Protein AF-A0A8S3PWI1-F1 (afdb_monomer)

Organism: Mytilus edulis (NCBI:txid6550)

Mean predicted aligned error: 14.75 Å

InterPro domains:
  IPR000922 D-galactoside/L-rhamnose binding SUEL lectin domain [PS50228] (107-185)
  IPR043159 D-galactoside/L-rhamnose binding SUEL lectin domain superfamily [G3DSA:2.60.120.740] (20-102)
  IPR043159 D-galactoside/L-rhamnose binding SUEL lectin domain superfamily [G3DSA:2.60.120.740] (103-191)
  IPR051077 Calcium-dependent Lectin [PTHR24024] (210-372)

Foldseek 3Di:
DDDDDDDDDDDDDDPDQPWDKDKFWAQAKDKDAADPQWFKDWDDKWKDDDPWGAPCRSVLCCVQGTLDNIDIHHRHCVSGVIPDDPPDGIIMITTIGTDGRKDKDKFFAQAKDKDAADPLWFKDWPDKWKFAPVVPKTQPCRSVLCRLQGTGDRMGIGHRYCVSRVRIPDDPPSRIMMMTIIGIDNWQWDKDKAKQDQDFPSQKDFPGKAFWKFFFFLDQDQDQEIDGDHPDDDDDPPPPDDPDPPDRDMDFAAAADDLPDPQDLANSVRGQFGMMMTIIIRTNFNDKDKDKQDQDDPPPKDFRAKAFKKHFDPDDSRTYRHDIDGHGSPRPTHPPRDPTRHYIYFDFDDDDVNDPPVHDHRDGMMMTMITD

Sequence (372 aa):
MWREILVTAVFLQAFSVYAITLKVKNGKVAYFRCSDGQVVSVTEATYEKGSCGDSTALIVVQGLANGKTSYDLPVAKSTFVSTCAANVNEKLKVKYDCVSATETTTTPNADAAELLCDAGQYITITKAVYGDTANNCYDVNAFSIVQSSCNNKVTCLISVDSATFPGSTCSPTGSESLSVAYSCTQVTGQVYTHWGSTTCGSTAQLLYSGIMAGGPQGTAGSGSDYLCMPTTPSYTGDESGSAESERGQLYGIQLGLDTSDATSPFDTSKNGYVVDCAVCQILANPAVFMQAATNTCPTGWTVVYTGYLMSEIAAGVTATSKGYACLDRDAPLSTDSSSDNAFVYPVEGKCGTLSCPNYIDNAELTCVVCSK

Radius of gyration: 29.64 Å; Cα contacts (8 Å, |Δi|>4): 874; chains: 1; bounding box: 70×50×90 Å

Structure (mmCIF, N/CA/C/O backbone):
data_AF-A0A8S3PWI1-F1
#
_entry.id   AF-A0A8S3PWI1-F1
#
loop_
_atom_site.group_PDB
_atom_site.id
_atom_site.type_symbol
_atom_site.label_atom_id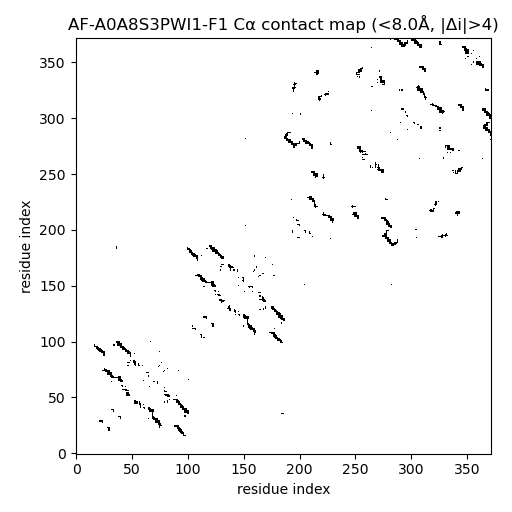
_atom_site.label_alt_id
_atom_site.label_comp_id
_atom_site.label_asym_id
_atom_site.label_entity_id
_atom_site.label_seq_id
_atom_site.pdbx_PDB_ins_code
_atom_site.Cartn_x
_atom_site.Cartn_y
_atom_site.Cartn_z
_atom_site.occupancy
_atom_site.B_iso_or_equiv
_atom_site.auth_seq_id
_atom_site.auth_comp_id
_atom_site.auth_asym_id
_atom_site.auth_atom_id
_atom_site.pdbx_PDB_model_num
ATOM 1 N N . MET A 1 1 ? 16.775 -21.111 40.812 1.00 27.97 1 MET A N 1
ATOM 2 C CA . MET A 1 1 ? 17.373 -20.394 39.672 1.00 27.97 1 MET A CA 1
ATOM 3 C C . MET A 1 1 ? 16.612 -20.868 38.438 1.00 27.97 1 MET A C 1
ATOM 5 O O . MET A 1 1 ? 16.693 -22.044 38.139 1.00 27.97 1 MET A O 1
ATOM 9 N N . TRP A 1 2 ? 15.790 -19.971 37.878 1.00 24.92 2 TRP A N 1
ATOM 10 C CA . TRP A 1 2 ? 14.957 -20.041 36.657 1.00 24.92 2 TRP A CA 1
ATOM 11 C C . TRP A 1 2 ? 13.840 -21.097 36.500 1.00 24.92 2 TRP A C 1
ATOM 13 O O . TRP A 1 2 ? 13.913 -22.223 36.968 1.00 24.92 2 TRP A O 1
ATOM 23 N N . ARG A 1 3 ? 12.741 -20.594 35.915 1.00 29.03 3 ARG A N 1
ATOM 24 C CA . ARG A 1 3 ? 11.386 -21.141 35.743 1.00 29.03 3 ARG A CA 1
ATOM 25 C C . ARG A 1 3 ? 11.266 -21.864 34.400 1.00 29.03 3 ARG A C 1
ATOM 27 O O . ARG A 1 3 ? 11.818 -21.371 33.426 1.00 29.03 3 ARG A O 1
ATOM 34 N N . GLU A 1 4 ? 10.388 -22.859 34.314 1.00 27.16 4 GLU A N 1
ATOM 35 C CA . GLU A 1 4 ? 9.751 -23.241 33.048 1.00 27.16 4 GLU A CA 1
ATOM 36 C C . GLU A 1 4 ? 8.236 -23.030 33.159 1.00 27.16 4 GLU A C 1
ATOM 38 O O . GLU A 1 4 ? 7.560 -23.619 34.003 1.00 27.16 4 GLU A O 1
ATOM 43 N N . ILE A 1 5 ? 7.711 -22.121 32.335 1.00 30.81 5 ILE A N 1
ATOM 44 C CA . ILE A 1 5 ? 6.284 -21.973 32.044 1.00 30.81 5 ILE A CA 1
ATOM 45 C C . ILE A 1 5 ? 6.118 -22.490 30.617 1.00 30.81 5 ILE A C 1
ATOM 47 O O . ILE A 1 5 ? 6.559 -21.847 29.670 1.00 30.81 5 ILE A O 1
ATOM 51 N N . LEU A 1 6 ? 5.510 -23.665 30.479 1.00 26.52 6 LEU A N 1
ATOM 52 C CA . LEU A 1 6 ? 5.104 -24.232 29.197 1.00 26.52 6 LEU A CA 1
ATOM 53 C C . LEU A 1 6 ? 3.856 -23.495 28.696 1.00 26.52 6 LEU A C 1
ATOM 55 O O . LEU A 1 6 ? 2.781 -23.606 29.287 1.00 26.52 6 LEU A O 1
ATOM 59 N N . VAL A 1 7 ? 4.006 -22.749 27.603 1.00 30.02 7 VAL A N 1
ATOM 60 C CA . VAL A 1 7 ? 2.896 -22.262 26.776 1.00 30.02 7 VAL A CA 1
ATOM 61 C C . VAL A 1 7 ? 2.737 -23.250 25.627 1.00 30.02 7 VAL A C 1
ATOM 63 O O . VAL A 1 7 ? 3.597 -23.342 24.757 1.00 30.02 7 VAL A O 1
ATOM 66 N N . THR A 1 8 ? 1.655 -24.023 25.632 1.00 26.81 8 THR A N 1
ATOM 67 C CA . THR A 1 8 ? 1.288 -24.892 24.508 1.00 26.81 8 THR A CA 1
ATOM 68 C C . THR A 1 8 ? 0.321 -24.117 23.616 1.00 26.81 8 THR A C 1
ATOM 70 O O . THR A 1 8 ? -0.840 -23.939 23.977 1.00 26.81 8 THR A O 1
ATOM 73 N N . ALA A 1 9 ? 0.801 -23.614 22.478 1.00 30.94 9 ALA A N 1
ATOM 74 C CA . ALA A 1 9 ? -0.033 -23.004 21.445 1.00 30.94 9 ALA A CA 1
ATOM 75 C C . ALA A 1 9 ? -0.411 -24.075 20.411 1.00 30.94 9 ALA A C 1
ATOM 77 O O . ALA A 1 9 ? 0.457 -24.643 19.752 1.00 30.94 9 ALA A O 1
ATOM 78 N N . VAL A 1 10 ? -1.706 -24.371 20.291 1.00 26.88 10 VAL A N 1
ATOM 79 C CA . VAL A 1 10 ? -2.265 -25.193 19.210 1.00 26.88 10 VAL A CA 1
ATOM 80 C C . VAL A 1 10 ? -2.762 -24.233 18.132 1.00 26.88 10 VAL A C 1
ATOM 82 O O . VAL A 1 10 ? -3.643 -23.419 18.395 1.00 26.88 10 VAL A O 1
ATOM 85 N N . PHE A 1 11 ? -2.171 -24.307 16.939 1.00 29.30 11 PHE A N 1
ATOM 86 C CA . PHE A 1 11 ? -2.554 -23.498 15.782 1.00 29.30 11 PHE A CA 1
ATOM 87 C C . PHE A 1 11 ? -3.808 -24.074 15.113 1.00 29.30 11 PHE A C 1
ATOM 89 O O . PHE A 1 11 ? -3.785 -25.188 14.594 1.00 29.30 11 PHE A O 1
ATOM 96 N N . LEU A 1 12 ? -4.880 -23.283 15.076 1.00 27.36 12 LEU A N 1
ATOM 97 C CA . LEU A 1 12 ? -6.023 -23.461 14.180 1.00 27.36 12 LEU A CA 1
ATOM 98 C C . LEU A 1 12 ? -6.375 -22.093 13.583 1.00 27.36 12 LEU A C 1
ATOM 100 O O . LEU A 1 12 ? -6.463 -21.095 14.294 1.00 27.36 12 LEU A O 1
ATOM 104 N N . GLN A 1 13 ? -6.492 -22.058 12.256 1.00 36.16 13 GLN A N 1
ATOM 105 C CA . GLN A 1 13 ? -6.705 -20.863 11.443 1.00 36.16 13 GLN A CA 1
ATOM 106 C C . GLN A 1 13 ? -8.124 -20.301 11.608 1.00 36.16 13 GLN A C 1
ATOM 108 O O . GLN A 1 13 ? -9.091 -20.933 11.200 1.00 36.16 13 GLN A O 1
ATOM 113 N N . ALA A 1 14 ? -8.217 -19.093 12.154 1.00 29.83 14 ALA A N 1
ATOM 114 C CA . ALA A 1 14 ? -9.219 -18.054 11.899 1.00 29.83 14 ALA A CA 1
ATOM 115 C C . ALA A 1 14 ? -8.761 -16.816 12.688 1.00 29.83 14 ALA A C 1
ATOM 117 O O . ALA A 1 14 ? -8.096 -16.973 13.710 1.00 29.83 14 ALA A O 1
ATOM 118 N N . PHE A 1 15 ? -9.067 -15.602 12.226 1.00 36.06 15 PHE A N 1
ATOM 119 C CA . PHE A 1 15 ? -8.771 -14.352 12.937 1.00 36.06 15 PHE A CA 1
ATOM 120 C C . PHE A 1 15 ? -9.332 -14.394 14.371 1.00 36.06 15 PHE A C 1
ATOM 122 O O . PHE A 1 15 ? -10.490 -14.065 14.601 1.00 36.06 15 PHE A O 1
ATOM 129 N N . SER A 1 16 ? -8.524 -14.819 15.340 1.00 34.84 16 SER A N 1
ATOM 130 C CA . SER A 1 16 ? -8.858 -14.757 16.755 1.00 34.84 16 SER A CA 1
ATOM 131 C C . SER A 1 16 ? -7.818 -13.874 17.410 1.00 34.84 16 SER A C 1
ATOM 133 O O . SER A 1 16 ? -6.663 -14.265 17.574 1.00 34.84 16 SER A O 1
ATOM 135 N N . VAL A 1 17 ? -8.245 -12.680 17.810 1.00 48.03 17 VAL A N 1
ATOM 136 C CA . VAL A 1 17 ? -7.631 -11.989 18.943 1.00 48.03 17 VAL A CA 1
ATOM 137 C C . VAL A 1 17 ? -7.551 -13.038 20.060 1.00 48.03 17 VAL A C 1
ATOM 139 O O . VAL A 1 17 ? -8.545 -13.703 20.364 1.00 48.03 17 VAL A O 1
ATOM 142 N N . TYR A 1 18 ? -6.349 -13.340 20.550 1.00 57.84 18 TYR A N 1
ATOM 143 C CA . TYR A 1 18 ? -6.183 -14.365 21.577 1.00 57.84 18 TYR A CA 1
ATOM 144 C C . TYR A 1 18 ? -6.765 -13.821 22.882 1.00 57.84 18 TYR A C 1
ATOM 146 O O . TYR A 1 18 ? -6.112 -13.027 23.555 1.00 57.84 18 TYR A O 1
ATOM 154 N N . ALA A 1 19 ? -7.971 -14.259 23.245 1.00 71.81 19 ALA A N 1
ATOM 155 C CA . ALA A 1 19 ? -8.573 -13.918 24.527 1.00 71.81 19 ALA A CA 1
ATOM 156 C C . ALA A 1 19 ? -7.648 -14.357 25.675 1.00 71.81 19 ALA A C 1
ATOM 158 O O . ALA A 1 19 ? -7.378 -15.548 25.882 1.00 71.81 19 ALA A O 1
ATOM 159 N N . ILE A 1 20 ? -7.144 -13.387 26.437 1.00 85.31 20 ILE A N 1
ATOM 160 C CA . ILE A 1 20 ? -6.198 -13.613 27.525 1.00 85.31 20 ILE A CA 1
ATOM 161 C C . ILE A 1 20 ? -6.976 -14.134 28.727 1.00 85.31 20 ILE A C 1
ATOM 163 O O . ILE A 1 20 ? -7.871 -13.472 29.249 1.00 85.31 20 ILE A O 1
ATOM 167 N N . THR A 1 21 ? -6.613 -15.327 29.202 1.00 89.56 21 THR A N 1
ATOM 168 C CA . THR A 1 21 ? -7.255 -15.939 30.371 1.00 89.56 21 THR A CA 1
ATOM 169 C C . THR A 1 21 ? -6.383 -15.805 31.617 1.00 89.56 21 THR A C 1
ATOM 171 O O . THR A 1 21 ? -5.297 -16.380 31.695 1.00 89.56 21 THR A O 1
ATOM 174 N N . LEU A 1 22 ? -6.890 -15.126 32.645 1.00 88.88 22 LEU A N 1
ATOM 175 C CA . LEU A 1 22 ? -6.268 -15.032 33.966 1.00 88.88 22 LEU A CA 1
ATOM 176 C C . LEU A 1 22 ? -6.940 -16.000 34.942 1.00 88.88 22 LEU A C 1
ATOM 178 O O . LEU A 1 22 ? -8.163 -16.111 34.977 1.00 88.88 22 LEU A O 1
ATOM 182 N N . LYS A 1 23 ? -6.144 -16.689 35.769 1.00 90.50 23 LYS A N 1
ATOM 183 C CA . LYS A 1 23 ? -6.626 -17.530 36.880 1.00 90.50 23 LYS A CA 1
ATOM 184 C C . LYS A 1 23 ? -5.853 -17.185 38.146 1.00 90.50 23 LYS A C 1
ATOM 186 O O . LYS A 1 23 ? -4.691 -17.561 38.288 1.00 90.50 23 LYS A O 1
ATOM 191 N N . VAL A 1 24 ? -6.496 -16.488 39.076 1.00 88.25 24 VAL A N 1
ATOM 192 C CA . VAL A 1 24 ? -5.830 -15.861 40.225 1.00 88.25 24 VAL A CA 1
ATOM 193 C C . VAL A 1 24 ? -6.507 -16.283 41.524 1.00 88.25 24 VAL A C 1
ATOM 195 O O . VAL A 1 24 ? -7.729 -16.301 41.625 1.00 88.25 24 VAL A O 1
ATOM 198 N N . LYS A 1 25 ? -5.715 -16.684 42.523 1.00 87.12 25 LYS A N 1
ATOM 199 C CA . LYS A 1 25 ? -6.224 -17.091 43.844 1.00 87.12 25 LYS A CA 1
ATOM 200 C C . LYS A 1 25 ? -6.577 -15.864 44.688 1.00 87.12 25 LYS A C 1
ATOM 202 O O . LYS A 1 25 ? -5.926 -14.832 44.556 1.00 87.12 25 LYS A O 1
ATOM 207 N N . ASN A 1 26 ? -7.530 -16.019 45.603 1.00 82.88 26 ASN A N 1
ATOM 208 C CA . ASN A 1 26 ? -7.797 -15.036 46.653 1.00 82.88 26 ASN A CA 1
ATOM 209 C C . ASN A 1 26 ? -6.505 -14.636 47.404 1.00 82.88 26 ASN A C 1
ATOM 211 O O . ASN A 1 26 ? -5.646 -15.481 47.677 1.00 82.88 26 ASN A O 1
ATOM 215 N N . GLY A 1 27 ? -6.360 -13.347 47.708 1.00 81.00 27 GLY A N 1
ATOM 216 C CA . GLY A 1 27 ? -5.169 -12.738 48.304 1.00 81.00 27 GLY A CA 1
ATOM 217 C C . GLY A 1 27 ? -4.016 -12.472 47.324 1.00 81.00 27 GLY A C 1
ATOM 218 O O . GLY A 1 27 ? -2.895 -12.212 47.763 1.00 81.00 27 GLY A O 1
ATOM 219 N N . LYS A 1 28 ? -4.244 -12.578 46.008 1.00 89.44 28 LYS A N 1
ATOM 220 C CA . LYS A 1 28 ? -3.264 -12.255 44.950 1.00 89.44 28 LYS A CA 1
ATOM 221 C C . LYS A 1 28 ? -3.794 -11.145 44.036 1.00 89.44 28 LYS A C 1
ATOM 223 O O . LYS A 1 28 ? -4.920 -10.694 44.200 1.00 89.44 28 LYS A O 1
ATOM 228 N N . VAL A 1 29 ? -2.975 -10.701 43.086 1.00 89.31 29 VAL A N 1
ATOM 229 C CA . VAL A 1 29 ? -3.317 -9.637 42.130 1.00 89.31 29 VAL A CA 1
ATOM 230 C C . VAL A 1 29 ? -3.494 -10.238 40.736 1.00 89.31 29 VAL A C 1
ATOM 232 O O . VAL A 1 29 ? -2.699 -11.086 40.322 1.00 89.31 29 VAL A O 1
ATOM 235 N N . ALA A 1 30 ? -4.549 -9.826 40.034 1.00 91.81 30 ALA A N 1
ATOM 236 C CA . ALA A 1 30 ? -4.741 -10.092 38.615 1.00 91.81 30 ALA A CA 1
ATOM 237 C C . ALA A 1 30 ? -4.198 -8.911 37.804 1.00 91.81 30 ALA A C 1
ATOM 239 O O . ALA A 1 30 ? -4.634 -7.777 37.990 1.00 91.81 30 ALA A O 1
ATOM 240 N N . TYR A 1 31 ? -3.231 -9.193 36.932 1.00 92.06 31 TYR A N 1
ATOM 241 C CA . TYR A 1 31 ? -2.530 -8.189 36.137 1.00 92.06 31 TYR A CA 1
ATOM 242 C C . TYR A 1 31 ? -3.114 -8.141 34.727 1.00 92.06 31 TYR A C 1
ATOM 244 O O . TYR A 1 31 ? -2.954 -9.089 33.957 1.00 92.06 31 TYR A O 1
ATOM 252 N N . PHE A 1 32 ? -3.769 -7.034 34.397 1.00 93.31 32 PHE A N 1
ATOM 253 C CA . PHE A 1 32 ? -4.250 -6.742 33.052 1.00 93.31 32 PHE A CA 1
ATOM 254 C C . PHE A 1 32 ? -3.216 -5.886 32.333 1.00 93.31 32 PHE A C 1
ATOM 256 O O . PHE A 1 32 ? -2.793 -4.857 32.871 1.00 93.31 32 PHE A O 1
ATOM 263 N N . ARG A 1 33 ? -2.771 -6.320 31.154 1.00 91.19 33 ARG A N 1
ATOM 264 C CA . ARG A 1 33 ? -1.721 -5.646 30.385 1.00 91.19 33 ARG A CA 1
ATOM 265 C C . ARG A 1 33 ? -2.062 -5.706 28.903 1.00 91.19 33 ARG A C 1
ATOM 267 O O . ARG A 1 33 ? -2.159 -6.799 28.356 1.00 91.19 33 ARG A O 1
ATOM 274 N N . CYS A 1 34 ? -2.202 -4.541 28.288 1.00 83.50 34 CYS A N 1
ATOM 275 C CA . CYS A 1 34 ? -2.295 -4.369 26.846 1.00 83.50 34 CYS A CA 1
ATOM 276 C C . CYS A 1 34 ? -1.114 -3.532 26.347 1.00 83.50 34 CYS A C 1
ATOM 278 O O . CYS A 1 34 ? -0.491 -2.815 27.133 1.00 83.50 34 CYS A O 1
ATOM 280 N N . SER A 1 35 ? -0.781 -3.667 25.064 1.00 79.31 35 SER A N 1
ATOM 281 C CA . SER A 1 35 ? 0.249 -2.843 24.425 1.00 79.31 35 SER A CA 1
ATOM 282 C C . SER A 1 35 ? -0.217 -1.391 24.273 1.00 79.31 35 SER A C 1
ATOM 284 O O . SER A 1 35 ? -1.410 -1.098 24.387 1.00 79.31 35 SER A O 1
ATOM 286 N N . ASP A 1 36 ? 0.714 -0.481 23.995 1.00 68.88 36 ASP A N 1
ATOM 287 C CA . ASP A 1 36 ? 0.403 0.936 23.782 1.00 68.88 36 ASP A CA 1
ATOM 288 C C . ASP A 1 36 ? -0.622 1.124 22.646 1.00 68.88 36 ASP A C 1
ATOM 290 O O . ASP A 1 36 ? -0.545 0.476 21.600 1.00 68.88 36 ASP A O 1
ATOM 294 N N . GLY A 1 37 ? -1.622 1.982 22.876 1.00 68.75 37 GLY A N 1
ATOM 295 C CA . GLY A 1 37 ? -2.773 2.180 21.979 1.00 68.75 37 GLY A CA 1
ATOM 296 C C . GLY A 1 37 ? -3.917 1.169 22.150 1.00 68.75 37 GLY A C 1
ATOM 297 O O . GLY A 1 37 ? -4.976 1.326 21.540 1.00 68.75 37 GLY A O 1
ATOM 298 N N . GLN A 1 38 ? -3.753 0.150 23.000 1.00 79.88 38 GLN A N 1
ATOM 299 C CA . GLN A 1 38 ? -4.805 -0.812 23.325 1.00 79.88 38 GLN A CA 1
ATOM 300 C C . GLN A 1 38 ? -5.323 -0.646 24.757 1.00 79.88 38 GLN A C 1
ATOM 302 O O . GLN A 1 38 ? -4.614 -0.229 25.676 1.00 79.88 38 GLN A O 1
ATOM 307 N N . VAL A 1 39 ? -6.580 -1.030 24.955 1.00 85.44 39 VAL A N 1
ATOM 308 C CA . VAL A 1 39 ? -7.271 -1.041 26.241 1.00 85.44 39 VAL A CA 1
ATOM 309 C C . VAL A 1 39 ? -7.895 -2.401 26.508 1.00 85.44 39 VAL A C 1
ATOM 311 O O . VAL A 1 39 ? -8.259 -3.149 25.598 1.00 85.44 39 VAL A O 1
ATOM 314 N N . VAL A 1 40 ? -8.025 -2.717 27.790 1.00 88.50 40 VAL A N 1
ATOM 315 C CA . VAL A 1 40 ? -8.656 -3.945 28.265 1.00 88.50 40 VAL A CA 1
ATOM 316 C C . VAL A 1 40 ? -10.149 -3.938 27.925 1.00 88.50 40 VAL A C 1
ATOM 318 O O . VAL A 1 40 ? -10.852 -2.960 28.188 1.00 88.50 40 VAL A O 1
ATOM 321 N N . SER A 1 41 ? -10.633 -5.061 27.397 1.00 89.69 41 SER A N 1
ATOM 322 C CA . SER A 1 41 ? -12.049 -5.371 27.203 1.00 89.69 41 SER A CA 1
ATOM 323 C C . SER A 1 41 ? -12.364 -6.737 27.813 1.00 89.69 41 SER A C 1
ATOM 325 O O . SER A 1 41 ? -12.016 -7.782 27.269 1.00 89.69 41 SER A O 1
ATOM 327 N N . VAL A 1 42 ? -12.972 -6.744 28.995 1.00 91.25 42 VAL A N 1
ATOM 328 C CA . VAL A 1 42 ? -13.309 -7.959 29.745 1.00 91.25 42 VAL A CA 1
ATOM 329 C C . VAL A 1 42 ? -14.570 -8.594 29.166 1.00 91.25 42 VAL A C 1
ATOM 331 O O . VAL A 1 42 ? -15.651 -7.997 29.197 1.00 91.25 42 VAL A O 1
ATOM 334 N N . THR A 1 43 ? -14.432 -9.832 28.697 1.00 90.69 43 THR A N 1
ATOM 335 C CA . THR A 1 43 ? -15.498 -10.607 28.049 1.00 90.69 43 THR A CA 1
ATOM 336 C C . THR A 1 43 ? -16.163 -11.597 28.997 1.00 90.69 43 THR A C 1
ATOM 338 O O . THR A 1 43 ? -17.370 -11.811 28.922 1.00 90.69 43 THR A O 1
ATOM 341 N N . GLU A 1 44 ? -15.407 -12.164 29.938 1.00 91.44 44 GLU A N 1
ATOM 342 C CA . GLU A 1 44 ? -15.927 -13.084 30.950 1.00 91.44 44 GLU A CA 1
ATOM 343 C C . GLU A 1 44 ? -15.194 -12.872 32.280 1.00 91.44 44 GLU A C 1
ATOM 345 O O . GLU A 1 44 ? -13.974 -12.717 32.303 1.00 91.44 44 GLU A O 1
ATOM 350 N N . ALA A 1 45 ? -15.898 -12.939 33.413 1.00 90.94 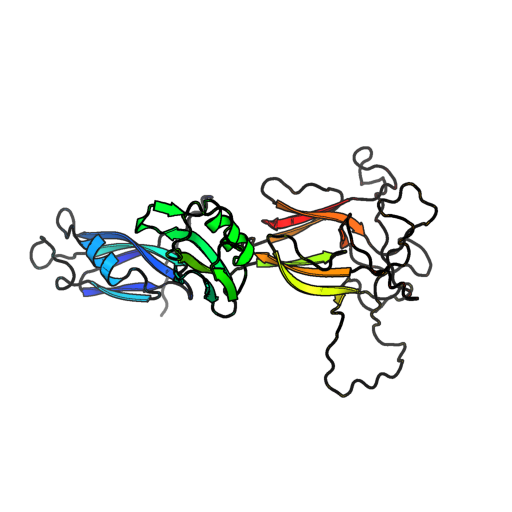45 ALA A N 1
ATOM 351 C CA . ALA A 1 45 ? -15.255 -13.068 34.714 1.00 90.94 45 ALA A CA 1
ATOM 352 C C . ALA A 1 45 ? -16.129 -13.844 35.699 1.00 90.94 45 ALA A C 1
ATOM 354 O O . ALA A 1 45 ? -17.335 -13.625 35.796 1.00 90.94 45 ALA A O 1
ATOM 355 N N . THR A 1 46 ? -15.497 -14.733 36.460 1.00 89.69 46 THR A N 1
ATOM 356 C CA . THR A 1 46 ? -16.139 -15.551 37.493 1.00 89.69 46 THR A CA 1
ATOM 357 C C . THR A 1 46 ? -15.258 -15.585 38.731 1.00 89.69 46 THR A C 1
ATOM 359 O O . THR A 1 46 ? -14.067 -15.897 38.624 1.00 89.69 46 THR A O 1
ATOM 362 N N . TYR A 1 47 ? -15.830 -15.329 39.904 1.00 86.75 47 TYR A N 1
ATOM 363 C CA . TYR A 1 47 ? -15.145 -15.484 41.185 1.00 86.75 47 TYR A CA 1
ATOM 364 C C . TYR A 1 47 ? -15.837 -16.577 42.000 1.00 86.75 47 TYR A C 1
ATOM 366 O O . TYR A 1 47 ? -16.928 -16.368 42.519 1.00 86.75 47 TYR A O 1
ATOM 374 N N . GLU A 1 48 ? -15.244 -17.769 42.069 1.00 83.38 48 GLU A N 1
ATOM 375 C CA . GLU A 1 48 ? -15.944 -18.954 42.584 1.00 83.38 48 GLU A CA 1
ATOM 376 C C . GLU A 1 48 ? -15.010 -20.021 43.179 1.00 83.38 48 GLU A C 1
ATOM 378 O O . GLU A 1 48 ? -13.796 -20.061 42.926 1.00 83.38 48 GLU A O 1
ATOM 383 N N . LYS A 1 49 ? -15.607 -20.938 43.953 1.00 74.06 49 LYS A N 1
ATOM 384 C CA . LYS A 1 49 ? -15.032 -22.237 44.325 1.00 74.06 49 LYS A CA 1
ATOM 385 C C . LYS A 1 49 ? -16.131 -23.305 44.329 1.00 74.06 49 LYS A C 1
ATOM 387 O O . LYS A 1 49 ? -16.921 -23.384 45.263 1.00 74.06 49 LYS A O 1
ATOM 392 N N . GLY A 1 50 ? -16.121 -24.204 43.346 1.00 71.31 50 GLY A N 1
ATOM 393 C CA . GLY A 1 50 ? -17.172 -25.223 43.231 1.00 71.31 50 GLY A CA 1
ATOM 394 C C . GLY A 1 50 ? -18.484 -24.580 42.781 1.00 71.31 50 GLY A C 1
ATOM 395 O O . GLY A 1 50 ? -18.479 -23.895 41.770 1.00 71.31 50 GLY A O 1
ATOM 396 N N . SER A 1 51 ? -19.578 -24.786 43.518 1.00 68.50 51 SER A N 1
ATOM 397 C CA . SER A 1 51 ? -20.909 -24.241 43.197 1.00 68.50 51 SER A CA 1
ATOM 398 C C . SER A 1 51 ? -21.250 -22.917 43.897 1.00 68.50 51 SER A C 1
ATOM 400 O O . SER A 1 51 ? -22.364 -22.427 43.739 1.00 68.50 51 SER A O 1
ATOM 402 N N . CYS A 1 52 ? -20.342 -22.359 44.704 1.00 73.00 52 CYS A N 1
ATOM 403 C CA . CYS A 1 52 ? -20.524 -21.063 45.363 1.00 73.00 52 CYS A CA 1
ATOM 404 C C . CYS A 1 52 ? -19.576 -20.017 44.760 1.00 73.00 52 CYS A C 1
ATOM 406 O O . CYS A 1 52 ? -18.456 -20.341 44.346 1.00 73.00 52 CYS A O 1
ATOM 408 N N . GLY A 1 53 ? -20.013 -18.759 44.724 1.00 76.56 53 GLY A N 1
ATOM 409 C CA . GLY A 1 53 ? -19.258 -17.673 44.108 1.00 76.56 53 GLY A CA 1
ATOM 410 C C . GLY A 1 53 ? -19.985 -16.333 44.143 1.00 76.56 53 GLY A C 1
ATOM 411 O O . GLY A 1 53 ? -20.946 -16.155 44.897 1.00 76.56 53 GLY A O 1
ATOM 412 N N . ASP A 1 54 ? -19.491 -15.408 43.327 1.00 80.25 54 ASP A N 1
ATOM 413 C CA . ASP A 1 54 ? -20.021 -14.062 43.118 1.00 80.25 54 ASP A CA 1
ATOM 414 C C . ASP A 1 54 ? -20.524 -13.926 41.672 1.00 80.25 54 ASP A C 1
ATOM 416 O O . ASP A 1 54 ? -19.741 -13.929 40.717 1.00 80.25 54 ASP A O 1
ATOM 420 N N . SER A 1 55 ? -21.844 -13.807 41.511 1.00 77.88 55 SER A N 1
ATOM 421 C CA . SER A 1 55 ? -22.494 -13.633 40.207 1.00 77.88 55 SER A CA 1
ATOM 422 C C . SER A 1 55 ? -22.259 -12.252 39.590 1.00 77.88 55 SER A C 1
ATOM 424 O O . SER A 1 55 ? -22.549 -12.055 38.414 1.00 77.88 55 SER A O 1
ATOM 426 N N . THR A 1 56 ? -21.745 -11.289 40.358 1.00 85.38 56 THR A N 1
ATOM 427 C CA . THR A 1 56 ? -21.460 -9.919 39.906 1.00 85.38 56 THR A CA 1
ATOM 428 C C . THR A 1 56 ? -20.015 -9.726 39.449 1.00 85.38 56 THR A C 1
ATOM 430 O O . THR A 1 56 ? -19.670 -8.653 38.952 1.00 85.38 56 THR A O 1
ATOM 433 N N . ALA A 1 57 ? -19.181 -10.770 39.541 1.00 87.31 57 ALA A N 1
ATOM 434 C CA . ALA A 1 57 ? -17.757 -10.707 39.223 1.00 87.31 57 ALA A CA 1
ATOM 435 C C . ALA A 1 57 ? -17.467 -10.109 37.835 1.00 87.31 57 ALA A C 1
ATOM 437 O O . ALA A 1 57 ? -16.544 -9.311 37.709 1.00 87.31 57 ALA A O 1
ATOM 438 N N . LEU A 1 58 ? -18.263 -10.436 36.809 1.00 89.19 58 LEU A N 1
ATOM 439 C CA . LEU A 1 58 ? -18.123 -9.849 35.470 1.00 89.19 58 LEU A CA 1
ATOM 440 C C . LEU A 1 58 ? -18.279 -8.325 35.482 1.00 89.19 58 LEU A C 1
ATOM 442 O O . LEU A 1 58 ? -17.382 -7.624 35.024 1.00 89.19 58 LEU A O 1
ATOM 446 N N . ILE A 1 59 ? -19.371 -7.820 36.056 1.00 85.50 59 ILE A N 1
ATOM 447 C CA . ILE A 1 59 ? -19.682 -6.384 36.094 1.00 85.50 59 ILE A CA 1
ATOM 448 C C . ILE A 1 59 ? -18.618 -5.626 36.895 1.00 85.50 59 ILE A C 1
ATOM 450 O O . ILE A 1 59 ? -18.150 -4.573 36.465 1.00 85.50 59 ILE A O 1
ATOM 454 N N . VAL A 1 60 ? -18.195 -6.179 38.036 1.00 90.12 60 VAL A N 1
ATOM 455 C CA . VAL A 1 60 ? -17.154 -5.577 38.881 1.00 90.12 60 VAL A CA 1
ATOM 456 C C . VAL A 1 60 ? -15.831 -5.481 38.124 1.00 90.12 60 VAL A C 1
ATOM 458 O O . VAL A 1 60 ? -15.214 -4.419 38.083 1.00 90.12 60 VAL A O 1
ATOM 461 N N . VAL A 1 61 ? -15.391 -6.573 37.493 1.00 91.00 61 VAL A N 1
ATOM 462 C CA . VAL A 1 61 ? -14.113 -6.592 36.768 1.00 91.00 61 VAL A CA 1
ATOM 463 C C . VAL A 1 61 ? -14.169 -5.678 35.542 1.00 91.00 61 VAL A C 1
ATOM 465 O O . VAL A 1 61 ? -13.210 -4.948 35.302 1.00 91.00 61 VAL A O 1
ATOM 468 N N . GLN A 1 62 ? -15.293 -5.644 34.821 1.00 90.00 62 GLN A N 1
ATOM 469 C CA . GLN A 1 62 ? -15.512 -4.710 33.713 1.00 90.00 62 GLN A CA 1
ATOM 470 C C . GLN A 1 62 ? -15.411 -3.253 34.171 1.00 90.00 62 GLN A C 1
ATOM 472 O O . GLN A 1 62 ? -14.631 -2.497 33.600 1.00 90.00 62 GLN A O 1
ATOM 477 N N . GLY A 1 63 ? -16.133 -2.863 35.226 1.00 88.00 63 GLY A N 1
ATOM 478 C CA . GLY A 1 63 ? -16.126 -1.485 35.728 1.00 88.00 63 GLY A CA 1
ATOM 479 C C . GLY A 1 63 ? -14.765 -1.021 36.256 1.00 88.00 63 GLY A C 1
ATOM 480 O O . GLY A 1 63 ? -14.469 0.172 36.252 1.00 88.00 63 GLY A O 1
ATOM 481 N N . LEU A 1 64 ? -13.916 -1.954 36.695 1.00 91.31 64 LEU A N 1
ATOM 482 C CA . LEU A 1 64 ? -12.586 -1.639 37.209 1.00 91.31 64 LEU A CA 1
ATOM 483 C C . LEU A 1 64 ? -11.500 -1.628 36.128 1.00 91.31 64 LEU A C 1
ATOM 485 O O . LEU A 1 64 ? -10.591 -0.797 36.211 1.00 91.31 64 LEU A O 1
ATOM 489 N N . ALA A 1 65 ? -11.556 -2.549 35.164 1.00 90.56 65 ALA A N 1
ATOM 490 C CA . ALA A 1 65 ? -10.457 -2.802 34.236 1.00 90.56 65 ALA A CA 1
ATOM 491 C C . ALA A 1 65 ? -10.704 -2.288 32.809 1.00 90.56 65 ALA A C 1
ATOM 493 O O . ALA A 1 65 ? -9.727 -1.936 32.149 1.00 90.56 65 ALA A O 1
ATOM 494 N N . ASN A 1 66 ? -11.953 -2.224 32.327 1.00 88.62 66 ASN A N 1
ATOM 495 C CA . ASN A 1 66 ? -12.215 -1.849 30.935 1.00 88.62 66 ASN A CA 1
ATOM 496 C C . ASN A 1 66 ? -11.739 -0.426 30.620 1.00 88.62 66 ASN A C 1
ATOM 498 O O . ASN A 1 66 ? -11.832 0.473 31.455 1.00 88.62 66 ASN A O 1
ATOM 502 N N . GLY A 1 67 ? -11.236 -0.222 29.400 1.00 81.56 67 GLY A N 1
ATOM 503 C CA . GLY A 1 67 ? -10.774 1.091 28.935 1.00 81.56 67 GLY A CA 1
ATOM 504 C C . GLY A 1 67 ? -9.398 1.510 29.464 1.00 81.56 67 GLY A C 1
ATOM 505 O O . GLY A 1 67 ? -8.918 2.583 29.120 1.00 81.56 67 GLY A O 1
ATOM 506 N N . LYS A 1 68 ? -8.733 0.676 30.274 1.00 86.62 68 LYS A N 1
ATOM 507 C CA . LYS A 1 68 ? -7.372 0.933 30.767 1.00 86.62 68 LYS A CA 1
ATOM 508 C C . LYS A 1 68 ? -6.352 0.123 29.976 1.00 86.62 68 LYS A C 1
ATOM 510 O O . LYS A 1 68 ? -6.576 -1.057 29.719 1.00 86.62 68 LYS A O 1
ATOM 515 N N . THR A 1 69 ? -5.202 0.717 29.663 1.00 86.25 69 THR A N 1
ATOM 516 C CA . THR A 1 69 ? -4.055 0.005 29.060 1.00 86.25 69 THR A CA 1
ATOM 517 C C . THR A 1 69 ? -3.427 -0.988 30.040 1.00 86.25 69 THR A C 1
ATOM 519 O O . THR A 1 69 ? -2.993 -2.077 29.664 1.00 86.25 69 THR A O 1
ATOM 522 N N . SER A 1 70 ? -3.422 -0.651 31.333 1.00 89.69 70 SER A N 1
ATOM 523 C CA . SER A 1 70 ? -3.009 -1.567 32.392 1.00 89.69 70 SER A CA 1
ATOM 524 C C . SER A 1 70 ? -3.826 -1.370 33.665 1.00 89.69 70 SER A C 1
ATOM 526 O O . SER A 1 70 ? -4.228 -0.256 34.007 1.00 89.69 70 SER A O 1
ATOM 528 N N . TYR A 1 71 ? -4.091 -2.469 34.371 1.00 94.62 71 TYR A N 1
ATOM 529 C CA . TYR A 1 71 ? -4.771 -2.429 35.660 1.00 94.62 71 TYR A CA 1
ATOM 530 C C . TYR A 1 71 ? -4.352 -3.601 36.550 1.00 94.62 71 TYR A C 1
ATOM 532 O O . TYR A 1 71 ? -4.221 -4.735 36.085 1.00 94.62 71 TYR A O 1
ATOM 540 N N . ASP A 1 72 ? -4.158 -3.317 37.836 1.00 94.12 72 ASP A N 1
ATOM 541 C CA . ASP A 1 72 ? -3.786 -4.296 38.858 1.00 94.12 72 ASP A CA 1
ATOM 542 C C . ASP A 1 72 ? -4.971 -4.479 39.790 1.00 94.12 72 ASP A C 1
ATOM 544 O O . ASP A 1 72 ? -5.263 -3.612 40.609 1.00 94.12 72 ASP A O 1
ATOM 548 N N . LEU A 1 73 ? -5.669 -5.605 39.651 1.00 92.00 73 LEU A N 1
ATOM 549 C CA . LEU A 1 73 ? -6.867 -5.906 40.423 1.00 92.00 73 LEU A CA 1
ATOM 550 C C . LEU A 1 73 ? -6.515 -6.780 41.636 1.00 92.00 73 LEU A C 1
ATOM 552 O O . LEU A 1 73 ? -6.181 -7.958 41.455 1.00 92.00 73 LEU A O 1
ATOM 556 N N . PRO A 1 74 ? -6.625 -6.274 42.878 1.00 89.56 74 PRO A N 1
ATOM 557 C CA . PRO A 1 74 ? -6.484 -7.099 44.070 1.00 89.56 74 PRO A CA 1
ATOM 558 C C . PRO A 1 74 ? -7.672 -8.060 44.189 1.00 89.56 74 PRO A C 1
ATOM 560 O O . PRO A 1 74 ? -8.826 -7.644 44.322 1.00 89.56 74 PRO A O 1
ATOM 563 N N . VAL A 1 75 ? -7.393 -9.362 44.164 1.00 86.06 75 VAL A N 1
ATOM 564 C CA . VAL A 1 75 ? -8.402 -10.416 44.296 1.00 86.06 75 VAL A CA 1
ATOM 565 C C . VAL A 1 75 ? -8.618 -10.692 45.778 1.00 86.06 75 VAL A C 1
ATOM 567 O O . VAL A 1 75 ? -7.874 -11.464 46.382 1.00 86.06 75 VAL A O 1
ATOM 570 N N . ALA A 1 76 ? -9.614 -10.036 46.370 1.00 80.19 76 ALA A N 1
ATOM 571 C CA . ALA A 1 76 ? -9.963 -10.162 47.783 1.00 80.19 76 ALA A CA 1
ATOM 572 C C . ALA A 1 76 ? -11.484 -10.136 47.998 1.00 80.19 76 ALA A C 1
ATOM 574 O O . ALA A 1 76 ? -12.223 -9.592 47.177 1.00 80.19 76 ALA A O 1
ATOM 575 N N . LYS A 1 77 ? -11.952 -10.645 49.149 1.00 65.12 77 LYS A N 1
ATOM 576 C CA . LYS A 1 77 ? -13.369 -10.565 49.569 1.0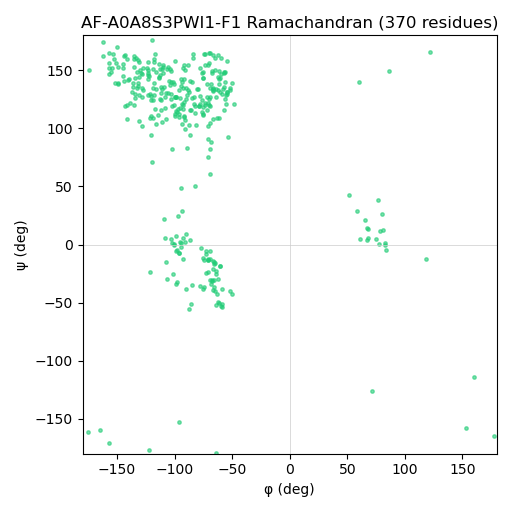0 65.12 77 LYS A CA 1
ATOM 577 C C . LYS A 1 77 ? -13.899 -9.132 49.734 1.00 65.12 77 LYS A C 1
ATOM 579 O O . LYS A 1 77 ? -15.102 -8.932 49.761 1.00 65.12 77 LYS A O 1
ATOM 584 N N . SER A 1 78 ? -13.021 -8.137 49.864 1.00 70.44 78 SER A N 1
ATOM 585 C CA . SER A 1 78 ? -13.412 -6.720 49.842 1.00 70.44 78 SER A CA 1
ATOM 586 C C . SER A 1 78 ? -13.842 -6.247 48.452 1.00 70.44 78 SER A C 1
ATOM 588 O O . SER A 1 78 ? -14.558 -5.262 48.341 1.00 70.44 78 SER A O 1
ATOM 590 N N . THR A 1 79 ? -13.375 -6.932 47.407 1.00 75.31 79 THR A N 1
ATOM 591 C CA . THR A 1 79 ? -13.639 -6.606 46.001 1.00 75.31 79 THR A CA 1
ATOM 592 C C . THR A 1 79 ? -14.779 -7.452 45.435 1.00 75.31 79 THR A C 1
ATOM 594 O O . THR A 1 79 ? -15.522 -6.979 44.584 1.00 75.31 79 THR A O 1
ATOM 597 N N . PHE A 1 80 ? -14.925 -8.692 45.915 1.00 80.69 80 PHE A N 1
ATOM 598 C CA . PHE A 1 80 ? -15.939 -9.645 45.463 1.00 80.69 80 PHE A CA 1
ATOM 599 C C . PHE A 1 80 ? -16.808 -10.113 46.626 1.00 80.69 80 PHE A C 1
ATOM 601 O O . PHE A 1 80 ? -16.298 -10.594 47.643 1.00 80.69 80 PHE A O 1
ATOM 608 N N . VAL A 1 81 ? -18.125 -10.028 46.459 1.00 72.94 81 VAL A N 1
ATOM 609 C CA . VAL A 1 81 ? -19.098 -10.431 47.477 1.00 72.94 81 VAL A CA 1
ATOM 610 C C . VAL A 1 81 ? -19.415 -11.909 47.277 1.00 72.94 81 VAL A C 1
ATOM 612 O O . VAL A 1 81 ? -20.383 -12.294 46.626 1.00 72.94 81 VAL A O 1
ATOM 615 N N . SER A 1 82 ? -18.554 -12.768 47.820 1.00 71.00 82 SER A N 1
ATOM 616 C CA . SER A 1 82 ? -18.730 -14.217 47.717 1.00 71.00 82 SER A CA 1
ATOM 617 C C . SER A 1 82 ? -19.727 -14.754 48.741 1.00 71.00 82 SER A C 1
ATOM 619 O O . SER A 1 82 ? -19.627 -14.485 49.940 1.00 71.00 82 SER A O 1
ATOM 621 N N . THR A 1 83 ? -20.635 -15.604 48.265 1.00 73.75 83 THR A N 1
ATOM 622 C CA . THR A 1 83 ? -21.584 -16.376 49.083 1.00 73.75 83 THR A CA 1
ATOM 623 C C . THR A 1 83 ? -20.952 -17.595 49.772 1.00 73.75 83 THR A C 1
ATOM 625 O O . THR A 1 83 ? -21.617 -18.297 50.533 1.00 73.75 83 THR A O 1
ATOM 628 N N . CYS A 1 84 ? -19.666 -17.877 49.534 1.00 70.06 84 CYS A N 1
ATOM 629 C CA . CYS A 1 84 ? -18.981 -19.022 50.128 1.00 70.06 84 CYS A CA 1
ATOM 630 C C . CYS A 1 84 ? -18.616 -18.806 51.615 1.00 70.06 84 CYS A C 1
ATOM 632 O O . CYS A 1 84 ? -18.231 -17.712 52.041 1.00 70.06 84 CYS A O 1
ATOM 634 N N . ALA A 1 85 ? -18.627 -19.898 52.395 1.00 67.50 85 ALA A N 1
ATOM 635 C CA . ALA A 1 85 ? -18.233 -19.923 53.811 1.00 67.50 85 ALA A CA 1
ATOM 636 C C . ALA A 1 85 ? -16.817 -19.351 54.076 1.00 67.50 85 ALA A C 1
ATOM 638 O O . ALA A 1 85 ? -15.961 -19.304 53.195 1.00 67.50 85 ALA A O 1
ATOM 639 N N . ALA A 1 86 ? -16.519 -18.906 55.300 1.00 60.09 86 ALA A N 1
ATOM 640 C CA . ALA A 1 86 ? -15.171 -18.440 55.649 1.00 60.09 86 ALA A CA 1
ATOM 641 C C . ALA A 1 86 ? -14.115 -19.562 55.464 1.00 60.09 86 ALA A C 1
ATOM 643 O O . ALA A 1 86 ? -14.396 -20.723 55.749 1.00 60.09 86 ALA A O 1
ATOM 644 N N . ASN A 1 87 ? -12.900 -19.212 55.008 1.00 57.59 87 ASN A N 1
ATOM 645 C CA . ASN A 1 87 ? -11.743 -20.107 54.766 1.00 57.59 87 ASN A CA 1
ATOM 646 C C . ASN A 1 87 ? -11.722 -20.932 53.457 1.00 57.59 87 ASN A C 1
ATOM 648 O O . ASN A 1 87 ? -11.062 -21.971 53.382 1.00 57.59 87 ASN A O 1
ATOM 652 N N . VAL A 1 88 ? -12.381 -20.481 52.384 1.00 62.19 88 VAL A N 1
ATOM 653 C CA . VAL A 1 88 ? -12.278 -21.133 51.063 1.00 62.19 88 VAL A CA 1
ATOM 654 C C . VAL A 1 88 ? -11.206 -20.543 50.131 1.00 62.19 88 VAL A C 1
ATOM 656 O O . VAL A 1 88 ? -11.054 -19.335 49.992 1.00 62.19 88 VAL A O 1
ATOM 659 N N . ASN A 1 89 ? -10.507 -21.443 49.420 1.00 73.31 89 ASN A N 1
ATOM 660 C CA . ASN A 1 89 ? -9.596 -21.174 48.293 1.00 73.31 89 ASN A CA 1
ATOM 661 C C . ASN A 1 89 ? -10.334 -20.683 47.025 1.00 73.31 89 ASN A C 1
ATOM 663 O O . ASN A 1 89 ? -10.301 -21.359 45.993 1.00 73.31 89 ASN A O 1
ATOM 667 N N . GLU A 1 90 ? -11.029 -19.554 47.111 1.00 81.88 90 GLU A N 1
ATOM 668 C CA . GLU A 1 90 ? -11.693 -18.899 45.976 1.00 81.88 90 GLU A CA 1
ATOM 669 C C . GLU A 1 90 ? -10.685 -18.484 44.897 1.00 81.88 90 GLU A C 1
ATOM 671 O O . GLU A 1 90 ? -9.510 -18.199 45.181 1.00 81.88 90 GLU A O 1
ATOM 676 N N . LYS A 1 91 ? -11.136 -18.483 43.639 1.00 86.88 91 LYS A N 1
ATOM 677 C CA . LYS A 1 91 ? -10.320 -18.071 42.496 1.00 86.88 91 LYS A CA 1
ATOM 678 C C . LYS A 1 91 ? -11.125 -17.178 41.564 1.00 86.88 91 LYS A C 1
ATOM 680 O O . LYS A 1 91 ? -12.246 -17.518 41.198 1.00 86.88 91 LYS A O 1
ATOM 685 N N . LEU A 1 92 ? -10.495 -16.094 41.128 1.00 89.50 92 LEU A N 1
ATOM 686 C CA . LEU A 1 92 ? -10.954 -15.288 40.011 1.00 89.50 92 LEU A CA 1
ATOM 687 C C . LEU A 1 92 ? -10.470 -15.930 38.708 1.00 89.50 92 LEU A C 1
ATOM 689 O O . LEU A 1 92 ? -9.273 -16.191 38.549 1.00 89.50 92 LEU A O 1
ATOM 693 N N . LYS A 1 93 ? -11.389 -16.175 37.780 1.00 91.62 93 LYS A N 1
ATOM 694 C CA . LYS A 1 93 ? -11.082 -16.454 36.377 1.00 91.62 93 LYS A CA 1
ATOM 695 C C . LYS A 1 93 ? -11.592 -15.278 35.556 1.00 91.62 93 LYS A C 1
ATOM 697 O O . LYS A 1 93 ? -12.739 -14.890 35.744 1.00 91.62 93 LYS A O 1
ATOM 702 N N . VAL A 1 94 ? -10.765 -14.730 34.676 1.00 93.00 94 VAL A N 1
ATOM 703 C CA . VAL A 1 94 ? -11.147 -13.632 33.776 1.00 93.00 94 VAL A CA 1
ATOM 704 C C . VAL A 1 94 ? -10.700 -13.981 32.369 1.00 93.00 94 VAL A C 1
ATOM 706 O O . VAL A 1 94 ? -9.590 -14.488 32.213 1.00 93.00 94 VAL A O 1
ATOM 709 N N . LYS A 1 95 ? -11.530 -13.695 31.370 1.00 93.38 95 LYS A N 1
ATOM 710 C CA . LYS A 1 95 ? -11.114 -13.563 29.976 1.00 93.38 95 LYS A CA 1
ATOM 711 C C . LYS A 1 95 ? -11.238 -12.104 29.563 1.00 93.38 95 LYS A C 1
ATOM 713 O O . LYS A 1 95 ? -12.245 -11.462 29.869 1.00 93.38 95 LYS A O 1
ATOM 718 N N . 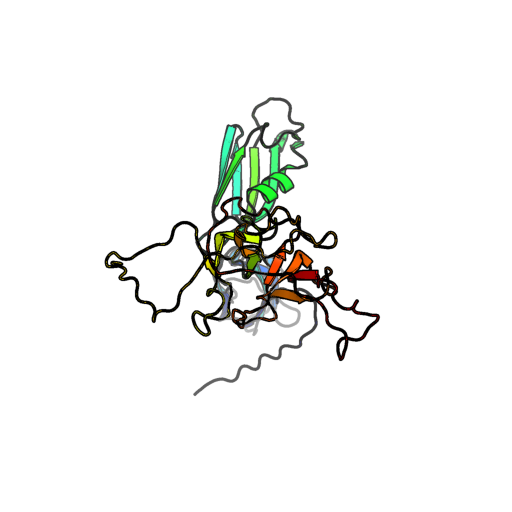TYR A 1 96 ? -10.213 -11.584 28.906 1.00 91.50 96 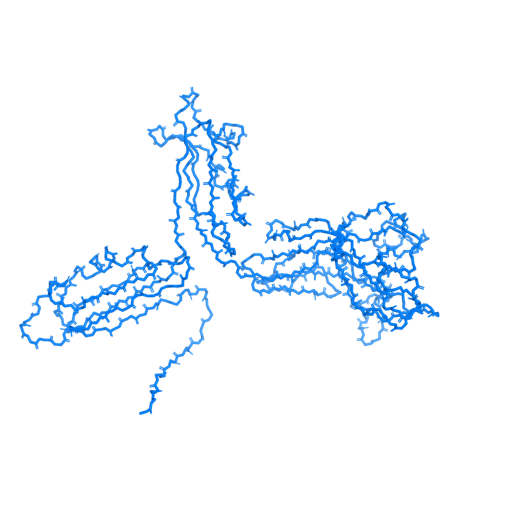TYR A N 1
ATOM 719 C CA . TYR A 1 96 ? -10.238 -10.243 28.339 1.00 91.50 96 TYR A CA 1
ATOM 720 C C . TYR A 1 96 ? -9.459 -10.189 27.030 1.00 91.50 96 TYR A C 1
ATOM 722 O O . TYR A 1 96 ? -8.540 -10.979 26.813 1.00 91.50 96 TYR A O 1
ATOM 730 N N . ASP A 1 97 ? -9.818 -9.221 26.203 1.00 88.25 97 ASP A N 1
ATOM 731 C CA . ASP A 1 97 ? -9.136 -8.876 24.967 1.00 88.25 97 ASP A CA 1
ATOM 732 C C . ASP A 1 97 ? -8.436 -7.523 25.117 1.00 88.25 97 ASP A C 1
ATOM 734 O O . ASP A 1 97 ? -8.842 -6.679 25.922 1.00 88.25 97 ASP A O 1
ATOM 738 N N . CYS A 1 98 ? -7.390 -7.313 24.324 1.00 83.56 98 CYS A N 1
ATOM 739 C CA . CYS A 1 98 ? -6.793 -5.999 24.126 1.00 83.56 98 CYS A CA 1
ATOM 740 C C . CYS A 1 98 ? -7.310 -5.443 22.804 1.00 83.56 98 CYS A C 1
ATOM 742 O O . CYS A 1 98 ? -6.986 -5.962 21.736 1.00 83.56 98 CYS A O 1
ATOM 744 N N . VAL A 1 99 ? -8.148 -4.414 22.889 1.00 80.75 99 VAL A N 1
ATOM 745 C CA . VAL A 1 99 ? -8.768 -3.758 21.732 1.00 80.75 99 VAL A CA 1
ATOM 746 C C . VAL A 1 99 ? -8.194 -2.361 21.577 1.00 80.75 99 VAL A C 1
ATOM 748 O O . VAL A 1 99 ? -7.785 -1.760 22.565 1.00 80.75 99 VAL A O 1
ATOM 751 N N . SER A 1 100 ? -8.144 -1.833 20.358 1.00 74.62 100 SER A N 1
ATOM 752 C CA . SER A 1 100 ? -7.692 -0.458 20.134 1.00 74.62 100 SER A CA 1
ATOM 753 C C . SER A 1 100 ? -8.567 0.517 20.923 1.00 74.62 100 SER A C 1
ATOM 755 O O . SER A 1 100 ? -9.798 0.400 20.907 1.00 74.62 100 SER A O 1
ATOM 757 N N . ALA A 1 101 ? -7.943 1.466 21.625 1.00 74.56 101 ALA A N 1
ATOM 758 C CA . ALA A 1 101 ? -8.673 2.521 22.316 1.00 74.56 101 ALA A CA 1
ATOM 759 C C . ALA A 1 101 ? -9.552 3.259 21.297 1.00 74.56 101 ALA A C 1
ATOM 761 O O . ALA A 1 101 ? -9.063 3.681 20.250 1.00 74.56 101 ALA A O 1
ATOM 762 N N . THR A 1 102 ? -10.856 3.340 21.563 1.00 81.38 102 THR A N 1
ATOM 763 C CA . THR A 1 102 ? -11.782 4.082 20.703 1.00 81.38 102 THR A CA 1
ATOM 764 C C . THR A 1 102 ? -11.987 5.464 21.299 1.00 81.38 102 THR A C 1
ATOM 766 O O . THR A 1 102 ? -12.503 5.595 22.408 1.00 81.38 102 THR A O 1
ATOM 769 N N . GLU A 1 103 ? -11.583 6.481 20.560 1.00 83.19 103 GLU A N 1
ATOM 770 C CA . GLU A 1 103 ? -11.830 7.884 20.847 1.00 83.19 103 GLU A CA 1
ATOM 771 C C . GLU A 1 103 ? -13.135 8.310 20.178 1.00 83.19 103 GLU A C 1
ATOM 773 O O . GLU A 1 103 ? -13.561 7.739 19.171 1.00 83.19 103 GLU A O 1
ATOM 778 N N . THR A 1 104 ? -13.831 9.277 20.770 1.00 87.50 104 THR A N 1
ATOM 779 C CA . THR A 1 104 ? -15.059 9.827 20.193 1.00 87.50 104 THR A CA 1
ATOM 780 C C . THR A 1 104 ? -15.023 11.338 20.274 1.00 87.50 104 THR A C 1
ATOM 782 O O . THR A 1 104 ? -14.852 11.898 21.354 1.00 87.50 104 THR A O 1
ATOM 785 N N . THR A 1 105 ? -15.221 11.989 19.136 1.00 89.88 105 THR A N 1
ATOM 786 C CA . THR A 1 105 ? -15.333 13.441 19.025 1.00 89.88 105 THR A CA 1
ATOM 787 C C . THR A 1 105 ? -16.732 13.794 18.542 1.00 89.88 105 THR A C 1
ATOM 789 O O . THR A 1 105 ? -17.394 13.015 17.854 1.00 89.88 105 THR A O 1
ATOM 792 N N . THR A 1 106 ? -17.247 14.942 18.972 1.00 93.06 106 THR A N 1
ATOM 793 C CA . THR A 1 106 ? -18.496 15.499 18.448 1.00 93.06 106 THR A CA 1
ATOM 794 C C . THR A 1 106 ? -18.289 16.976 18.197 1.00 93.06 106 THR A C 1
ATOM 796 O O . THR A 1 106 ? -17.965 17.717 19.123 1.00 93.06 106 THR A O 1
ATOM 799 N N . THR A 1 107 ? -18.469 17.376 16.945 1.00 93.50 107 THR A N 1
ATOM 800 C CA . THR A 1 107 ? -18.160 18.720 16.465 1.00 93.50 107 THR A CA 1
ATOM 801 C C . THR A 1 107 ? -19.424 19.358 15.882 1.00 93.50 107 THR A C 1
ATOM 803 O O . THR A 1 107 ? -20.103 18.709 15.080 1.00 93.50 107 THR A O 1
ATOM 806 N N . PRO A 1 108 ? -19.788 20.589 16.285 1.00 92.75 108 PRO A N 1
ATOM 807 C CA . PRO A 1 108 ? -20.946 21.299 15.743 1.00 92.75 108 PRO A CA 1
ATOM 808 C C . PRO A 1 108 ? -20.810 21.642 14.254 1.00 92.75 108 PRO A C 1
ATOM 810 O O . PRO A 1 108 ? -19.707 21.707 13.715 1.00 92.75 108 PRO A O 1
ATOM 813 N N . ASN A 1 109 ? -21.942 21.913 13.604 1.00 88.94 109 ASN A N 1
ATOM 814 C CA . ASN A 1 109 ? -21.976 22.475 12.257 1.00 88.94 109 ASN A CA 1
ATOM 815 C C . ASN A 1 109 ? -21.223 23.818 12.170 1.00 88.94 109 ASN A C 1
ATOM 817 O O . ASN A 1 109 ? -21.250 24.612 13.110 1.00 88.94 109 ASN A O 1
ATOM 821 N N . ALA A 1 110 ? -20.617 24.082 11.011 1.00 86.56 110 ALA A N 1
ATOM 822 C CA . ALA A 1 110 ? -19.761 25.236 10.717 1.00 86.56 110 ALA A CA 1
ATOM 823 C C . ALA A 1 110 ? -18.431 25.297 11.500 1.00 86.56 110 ALA A C 1
ATOM 825 O O . ALA A 1 110 ? -17.819 26.362 11.589 1.00 86.56 110 ALA A O 1
ATOM 826 N N . ASP A 1 111 ? -17.970 24.161 12.023 1.00 91.88 111 ASP A N 1
ATOM 827 C CA . ASP A 1 111 ? -16.645 23.990 12.630 1.00 91.88 111 ASP A CA 1
ATOM 828 C C . ASP A 1 111 ? -15.866 22.870 11.907 1.00 91.88 111 ASP A C 1
ATOM 830 O O . ASP A 1 111 ? -16.342 22.309 10.915 1.00 91.88 111 ASP A O 1
ATOM 834 N N . ALA A 1 112 ? -14.660 22.539 12.366 1.00 93.06 112 ALA A N 1
ATOM 835 C CA . ALA A 1 112 ? -13.841 21.464 11.817 1.00 93.06 112 ALA A CA 1
ATOM 836 C C . ALA A 1 112 ? -13.536 20.399 12.876 1.00 93.06 112 ALA A C 1
ATOM 838 O O . ALA A 1 112 ? -13.047 20.694 13.965 1.00 93.06 112 ALA A O 1
ATOM 839 N N . ALA A 1 113 ? -13.818 19.135 12.558 1.00 94.00 113 ALA A N 1
ATOM 840 C CA . ALA A 1 113 ? -13.467 18.024 13.429 1.00 94.00 113 ALA A CA 1
ATOM 841 C C . ALA A 1 113 ? -12.000 17.649 13.205 1.00 94.00 113 ALA A C 1
ATOM 843 O O . ALA A 1 113 ? -11.612 17.266 12.098 1.00 94.00 113 ALA A O 1
ATOM 844 N N . GLU A 1 114 ? -11.200 17.756 14.264 1.00 94.75 114 GLU A N 1
ATOM 845 C CA . GLU A 1 114 ? -9.810 17.311 14.291 1.00 94.75 114 GLU A CA 1
ATOM 846 C C . GLU A 1 114 ? -9.722 15.930 14.953 1.00 94.75 114 GLU A C 1
ATOM 848 O O . GLU A 1 114 ? -10.225 15.713 16.056 1.00 94.75 114 GLU A O 1
ATOM 853 N N . LEU A 1 115 ? -9.099 14.985 14.253 1.00 94.12 115 LEU A N 1
ATOM 854 C CA . LEU A 1 115 ? -8.793 13.642 14.737 1.00 94.12 115 LEU A CA 1
ATOM 855 C C . LEU A 1 115 ? -7.274 13.506 14.781 1.00 94.12 115 LEU A C 1
ATOM 857 O O . LEU A 1 115 ? -6.604 13.857 13.804 1.00 94.12 115 LEU A O 1
ATOM 861 N N . LEU A 1 116 ? -6.739 12.979 15.879 1.00 91.62 116 LEU A N 1
ATOM 862 C CA . LEU A 1 116 ? -5.299 12.885 16.097 1.00 91.62 116 LEU A CA 1
ATOM 863 C C . LEU A 1 116 ? -4.923 11.515 16.655 1.00 91.62 116 LEU A C 1
ATOM 865 O O . LEU A 1 116 ? -5.591 10.993 17.539 1.00 91.62 116 LEU A O 1
ATOM 869 N N . CYS A 1 117 ? -3.823 10.969 16.150 1.00 85.31 117 CYS A N 1
ATOM 870 C CA . CYS A 1 117 ? -3.143 9.810 16.703 1.00 85.31 117 CYS A CA 1
ATOM 871 C C . CYS A 1 117 ? -1.684 10.138 17.025 1.00 85.31 117 CYS A C 1
ATOM 873 O O . CYS A 1 117 ? -1.093 11.052 16.446 1.00 85.31 117 CYS A O 1
ATOM 875 N N . ASP A 1 118 ? -1.093 9.363 17.933 1.00 82.50 118 ASP A N 1
ATOM 876 C CA . ASP A 1 118 ? 0.326 9.483 18.261 1.00 82.50 118 ASP A CA 1
ATOM 877 C C . ASP A 1 118 ? 1.220 9.066 17.080 1.00 82.50 118 ASP A C 1
ATOM 879 O O . ASP A 1 118 ? 0.805 8.374 16.145 1.00 82.50 118 ASP A O 1
ATOM 883 N N . ALA A 1 119 ? 2.497 9.455 17.126 1.00 72.38 119 ALA A N 1
ATOM 884 C CA . ALA A 1 119 ? 3.466 9.108 16.090 1.00 72.38 119 ALA A CA 1
ATOM 885 C C . ALA A 1 119 ? 3.556 7.582 15.867 1.00 72.38 119 ALA A C 1
ATOM 887 O O . ALA A 1 119 ? 3.752 6.801 16.799 1.00 72.38 119 ALA A O 1
ATOM 888 N N . GLY A 1 120 ? 3.433 7.157 14.605 1.00 68.94 120 GLY A N 1
ATOM 889 C CA . GLY A 1 120 ? 3.420 5.742 14.209 1.00 68.94 120 GLY A CA 1
ATOM 890 C C . GLY A 1 120 ? 2.060 5.049 14.357 1.00 68.94 120 GLY A C 1
ATOM 891 O O . GLY A 1 120 ? 1.935 3.870 14.024 1.00 68.94 120 GLY A O 1
ATOM 892 N N . GLN A 1 121 ? 1.035 5.760 14.828 1.00 76.12 121 GLN A N 1
ATOM 893 C CA . GLN A 1 121 ? -0.349 5.304 14.814 1.00 76.12 121 GLN A CA 1
ATOM 894 C C . GLN A 1 121 ? -1.149 6.038 13.743 1.00 76.12 121 GLN A C 1
ATOM 896 O O . GLN A 1 121 ? -0.859 7.177 13.382 1.00 76.12 121 GLN A O 1
ATOM 901 N N . TYR A 1 122 ? -2.190 5.374 13.260 1.00 80.94 122 TYR A N 1
ATOM 902 C CA . TYR A 1 122 ? -3.052 5.905 12.219 1.00 80.94 122 TYR A CA 1
ATOM 903 C C . TYR A 1 122 ? -4.515 5.772 12.608 1.00 80.94 122 TYR A C 1
ATOM 905 O O . TYR A 1 122 ? -4.926 4.787 13.232 1.00 80.94 122 TYR A O 1
ATOM 913 N N . ILE A 1 123 ? -5.286 6.777 12.204 1.00 87.06 123 ILE A N 1
ATOM 914 C CA . ILE A 1 123 ? -6.722 6.863 12.418 1.00 87.06 123 ILE A CA 1
ATOM 915 C C . ILE A 1 123 ? -7.404 5.719 11.666 1.00 87.06 123 ILE A C 1
ATOM 917 O O . ILE A 1 123 ? -7.239 5.560 10.455 1.00 87.06 123 ILE A O 1
ATOM 921 N N . THR A 1 124 ? -8.214 4.954 12.390 1.00 85.88 124 THR A N 1
ATOM 922 C CA . THR A 1 124 ? -9.182 4.005 11.837 1.00 85.88 124 THR A CA 1
ATOM 923 C C . THR A 1 124 ? -10.571 4.403 12.315 1.00 85.88 124 THR A C 1
ATOM 925 O O . THR A 1 124 ? -10.888 4.274 13.498 1.00 85.88 124 THR A O 1
ATOM 928 N N . ILE A 1 125 ? -11.407 4.893 11.405 1.00 89.19 125 ILE A N 1
ATOM 929 C CA . ILE A 1 125 ? -12.781 5.310 11.685 1.00 89.19 125 ILE A CA 1
ATOM 930 C C . ILE A 1 125 ? -13.651 4.069 11.895 1.00 89.19 125 ILE A C 1
ATOM 932 O O . ILE A 1 125 ? -13.813 3.241 10.995 1.00 89.19 125 ILE A O 1
ATOM 936 N N . THR A 1 126 ? -14.242 3.962 13.084 1.00 88.31 126 THR A N 1
ATOM 937 C CA . THR A 1 126 ? -15.110 2.846 13.486 1.00 88.31 126 THR A CA 1
ATOM 938 C C . THR A 1 126 ? -16.588 3.210 13.401 1.00 88.31 126 THR A C 1
ATOM 940 O O . THR A 1 126 ? -17.427 2.335 13.187 1.00 88.31 126 THR A O 1
ATOM 943 N N . LYS A 1 127 ? -16.920 4.502 13.513 1.00 91.31 127 LYS A N 1
ATOM 944 C CA . LYS A 1 127 ? -18.269 5.032 13.299 1.00 91.31 127 LYS A CA 1
ATOM 945 C C . LYS A 1 127 ? -18.204 6.517 12.953 1.00 91.31 127 LYS A C 1
ATOM 947 O O . LYS A 1 127 ? -17.374 7.236 13.491 1.00 91.31 127 LYS A O 1
ATOM 952 N N . ALA A 1 128 ? -19.115 6.996 12.117 1.00 93.94 128 ALA A N 1
ATOM 953 C CA . ALA A 1 128 ? -19.334 8.425 11.936 1.00 93.94 128 ALA A CA 1
ATOM 954 C C . ALA A 1 128 ? -20.796 8.696 11.582 1.00 93.94 128 ALA A C 1
ATOM 956 O O . ALA A 1 128 ? -21.406 7.939 10.826 1.00 93.94 128 ALA A O 1
ATOM 957 N N . VAL A 1 129 ? -21.349 9.755 12.167 1.00 93.75 129 VAL A N 1
ATOM 958 C CA . VAL A 1 129 ? -22.725 10.212 11.954 1.00 93.75 129 VAL A CA 1
ATOM 959 C C . VAL A 1 129 ? -22.702 11.728 11.873 1.00 93.75 129 VAL A C 1
ATOM 961 O O . VAL A 1 129 ? -22.270 12.376 12.821 1.00 93.75 129 VAL A O 1
ATOM 964 N N . TYR A 1 130 ? -23.179 12.279 10.762 1.00 93.81 130 TYR A N 1
ATOM 965 C CA . TYR A 1 130 ? -23.454 13.706 10.627 1.00 93.81 130 TYR A CA 1
ATOM 966 C C . TYR A 1 130 ? -24.964 13.923 10.609 1.00 93.81 130 TYR A C 1
ATOM 968 O O . TYR A 1 130 ? -25.654 13.275 9.821 1.00 93.81 130 TYR A O 1
ATOM 976 N N . GLY A 1 131 ? -25.475 14.801 11.470 1.00 91.44 131 GLY A N 1
ATOM 977 C CA . GLY A 1 131 ? -26.895 15.149 11.525 1.00 91.44 131 GLY A CA 1
ATOM 978 C C . GLY A 1 131 ? -27.354 15.611 12.904 1.00 91.44 131 GLY A C 1
ATOM 979 O O . GLY A 1 131 ? -26.549 16.031 13.736 1.00 91.44 131 GLY A O 1
ATOM 980 N N . ASP A 1 132 ? -28.657 15.513 13.153 1.00 88.81 132 ASP A N 1
ATOM 981 C CA . ASP A 1 132 ? -29.284 15.867 14.424 1.00 88.81 132 ASP A CA 1
ATOM 982 C C . ASP A 1 132 ? -30.016 14.648 14.996 1.00 88.81 132 ASP A C 1
ATOM 984 O O . ASP A 1 132 ? -31.058 14.203 14.501 1.00 88.81 132 ASP A O 1
ATOM 988 N N . THR A 1 133 ? -29.452 14.101 16.074 1.00 80.94 133 THR A N 1
ATOM 989 C CA . THR A 1 133 ? -29.986 12.899 16.728 1.00 80.94 133 THR A CA 1
ATOM 990 C C . THR A 1 133 ? -31.339 13.171 17.389 1.00 80.94 133 THR A C 1
ATOM 992 O O . THR A 1 133 ? -32.176 12.272 17.444 1.00 80.94 133 THR A O 1
ATOM 995 N N . ALA A 1 134 ? -31.591 14.398 17.861 1.00 83.94 134 ALA A N 1
ATOM 996 C CA . ALA A 1 134 ? -32.860 14.751 18.495 1.00 83.94 134 ALA A CA 1
ATOM 997 C C . ALA A 1 134 ? -34.014 14.774 17.482 1.00 83.94 134 ALA A C 1
ATOM 999 O O . ALA A 1 134 ? -35.146 14.437 17.827 1.00 83.94 134 ALA A O 1
ATOM 1000 N N . ASN A 1 135 ? -33.709 15.114 16.228 1.00 83.69 135 ASN A N 1
ATOM 1001 C CA . ASN A 1 135 ? -34.674 15.202 15.134 1.00 83.69 135 ASN A CA 1
ATOM 1002 C C . ASN A 1 135 ? -34.630 14.001 14.170 1.00 83.69 135 ASN A C 1
ATOM 1004 O O . ASN A 1 135 ? -35.359 13.986 13.179 1.00 83.69 135 ASN A O 1
ATOM 1008 N N . ASN A 1 136 ? -33.815 12.980 14.470 1.00 85.69 136 ASN A N 1
ATOM 1009 C CA . ASN A 1 136 ? -33.652 11.761 13.671 1.00 85.69 136 ASN A CA 1
ATOM 1010 C C . ASN A 1 136 ? -33.364 12.042 12.180 1.00 85.69 136 ASN A C 1
ATOM 1012 O O . ASN A 1 136 ? -33.926 11.392 11.296 1.00 85.69 136 ASN A O 1
ATOM 1016 N N . CYS A 1 137 ? -32.497 13.017 11.907 1.00 88.06 137 CYS A N 1
ATOM 1017 C CA . CYS A 1 137 ? -32.017 13.328 10.562 1.00 88.06 137 CYS A CA 1
ATOM 1018 C C . CYS A 1 137 ? -30.505 13.114 10.494 1.00 88.06 137 CYS A C 1
ATOM 1020 O O . CYS A 1 137 ? -29.784 13.426 11.443 1.00 88.06 137 CYS A O 1
ATOM 1022 N N . TYR A 1 138 ? -30.028 12.534 9.396 1.00 91.19 138 TYR A N 1
ATOM 1023 C CA . TYR A 1 138 ? -28.623 12.177 9.234 1.00 91.19 138 TYR A CA 1
ATOM 1024 C C . TYR A 1 138 ? -28.240 12.061 7.762 1.00 91.19 138 TYR A C 1
ATOM 1026 O O . TYR A 1 138 ? -29.081 11.790 6.905 1.00 91.19 138 TYR A O 1
ATOM 1034 N N . ASP A 1 139 ? -26.953 12.236 7.483 1.00 92.31 139 ASP A N 1
ATOM 1035 C CA . ASP A 1 139 ? -26.348 11.889 6.203 1.00 92.31 139 ASP A CA 1
ATOM 1036 C C . ASP A 1 139 ? -25.999 10.393 6.187 1.00 92.31 139 ASP A C 1
ATOM 1038 O O . ASP A 1 139 ? -25.230 9.894 7.015 1.00 92.31 139 ASP A O 1
ATOM 1042 N N . VAL A 1 140 ? -26.575 9.664 5.230 1.00 90.25 140 VAL A N 1
ATOM 1043 C CA . VAL A 1 140 ? -26.389 8.211 5.074 1.00 90.25 140 VAL A CA 1
ATOM 1044 C C . VAL A 1 140 ? -24.964 7.812 4.671 1.00 90.25 140 VAL A C 1
ATOM 1046 O O . VAL A 1 140 ? -24.559 6.675 4.904 1.00 90.25 140 VAL A O 1
ATOM 1049 N N . ASN A 1 141 ? -24.194 8.737 4.100 1.00 93.00 141 ASN A N 1
ATOM 1050 C CA . ASN A 1 141 ? -22.831 8.531 3.619 1.00 93.00 141 ASN A CA 1
ATOM 1051 C C . ASN A 1 141 ? -21.774 9.098 4.574 1.00 93.00 141 ASN A C 1
ATOM 1053 O O . ASN A 1 141 ? -20.580 8.979 4.282 1.00 93.00 141 ASN A O 1
ATOM 1057 N N . ALA A 1 142 ? -22.174 9.673 5.716 1.00 93.00 142 ALA A N 1
ATOM 1058 C CA . ALA A 1 142 ? -21.256 10.284 6.677 1.00 93.00 142 ALA A CA 1
ATOM 1059 C C . ALA A 1 142 ? -20.085 9.356 7.033 1.00 93.00 142 ALA A C 1
ATOM 1061 O O . ALA A 1 142 ? -18.931 9.777 7.036 1.00 93.00 142 ALA A O 1
ATOM 1062 N N . PHE A 1 143 ? -20.362 8.066 7.246 1.00 91.94 143 PHE A N 1
ATOM 1063 C CA . PHE A 1 143 ? -19.326 7.080 7.540 1.00 91.94 143 PHE A CA 1
ATOM 1064 C C . PHE A 1 143 ? -18.301 6.921 6.412 1.00 91.94 143 PHE A C 1
ATOM 1066 O O . PHE A 1 143 ? -17.105 7.033 6.665 1.00 91.94 143 PHE A O 1
ATOM 1073 N N . SER A 1 144 ? -18.746 6.724 5.168 1.00 87.81 144 SER A N 1
ATOM 1074 C CA . SER A 1 144 ? -17.848 6.586 4.014 1.00 87.81 144 SER A CA 1
ATOM 1075 C C . SER A 1 144 ? -17.065 7.866 3.708 1.00 87.81 144 SER A C 1
ATOM 1077 O O . SER A 1 144 ? -15.888 7.796 3.349 1.00 87.81 144 SER A O 1
ATOM 1079 N N . ILE A 1 145 ? -17.686 9.036 3.892 1.00 93.25 145 ILE A N 1
ATOM 1080 C CA . ILE A 1 145 ? -17.043 10.339 3.685 1.00 93.25 145 ILE A CA 1
ATOM 1081 C C . ILE A 1 145 ? -15.896 10.502 4.684 1.00 93.25 145 ILE A C 1
ATOM 1083 O O . ILE A 1 145 ? -14.751 10.715 4.281 1.00 93.25 145 ILE A O 1
ATOM 1087 N N . VAL A 1 146 ? -16.168 10.303 5.977 1.00 94.19 146 VAL A N 1
ATOM 1088 C CA . VAL A 1 146 ? -15.147 10.418 7.028 1.00 94.19 146 VAL A CA 1
ATOM 1089 C C . VAL A 1 146 ? -14.072 9.340 6.870 1.00 94.19 146 VAL A C 1
ATOM 1091 O O . VAL A 1 146 ? -12.891 9.645 7.002 1.00 94.19 146 VAL A O 1
ATOM 1094 N N . GLN A 1 147 ? -14.432 8.102 6.511 1.00 89.81 147 GLN A N 1
ATOM 1095 C CA . GLN A 1 147 ? -13.456 7.042 6.232 1.00 89.81 147 GLN A CA 1
ATOM 1096 C C . GLN A 1 147 ? -12.492 7.421 5.108 1.00 89.81 147 GLN A C 1
ATOM 1098 O O . GLN A 1 147 ? -11.282 7.372 5.310 1.00 89.81 147 GLN A O 1
ATOM 1103 N N . SER A 1 148 ? -13.013 7.818 3.945 1.00 85.25 148 SER A N 1
ATOM 1104 C CA . SER A 1 148 ? -12.182 8.196 2.793 1.00 85.25 148 SER A CA 1
ATOM 1105 C C . SER A 1 148 ? -11.299 9.414 3.076 1.00 85.25 148 SER A C 1
ATOM 1107 O O . SER A 1 148 ? -10.199 9.524 2.539 1.00 85.25 148 SER A O 1
ATOM 1109 N N . SER A 1 149 ? -11.758 10.304 3.958 1.00 89.38 149 SER A N 1
ATOM 1110 C CA . SER A 1 149 ? -11.054 11.537 4.298 1.00 89.38 149 SER A CA 1
ATOM 1111 C C . SER A 1 149 ? -10.002 11.345 5.390 1.00 89.38 149 SER A C 1
ATOM 1113 O O . SER A 1 149 ? -8.967 12.013 5.347 1.00 89.38 149 SER A O 1
ATOM 1115 N N . CYS A 1 150 ? -10.249 10.462 6.364 1.00 91.06 150 CYS A N 1
ATOM 1116 C CA . CYS A 1 150 ? -9.487 10.415 7.612 1.00 91.06 150 CYS A CA 1
ATOM 1117 C C . CYS A 1 150 ? -8.783 9.100 7.917 1.00 91.06 150 CYS A C 1
ATOM 1119 O O . CYS A 1 150 ? -7.809 9.136 8.670 1.00 91.06 150 CYS A O 1
ATOM 1121 N N . ASN A 1 151 ? -9.229 7.961 7.374 1.00 86.06 151 ASN A N 1
ATOM 1122 C CA . ASN A 1 151 ? -8.503 6.712 7.600 1.00 86.06 151 ASN A CA 1
ATOM 1123 C C . ASN A 1 151 ? -7.049 6.871 7.157 1.00 86.06 151 ASN A C 1
ATOM 1125 O O . ASN A 1 151 ? -6.764 7.580 6.191 1.00 86.06 151 ASN A O 1
ATOM 1129 N N . ASN A 1 152 ? -6.146 6.162 7.835 1.00 76.69 152 ASN A N 1
ATOM 1130 C CA . ASN A 1 152 ? -4.744 6.044 7.437 1.00 76.69 152 ASN A CA 1
ATOM 1131 C C . ASN A 1 152 ? -3.930 7.341 7.542 1.00 76.69 152 ASN A C 1
ATOM 1133 O O . ASN A 1 152 ? -2.824 7.430 7.012 1.00 76.69 152 ASN A O 1
ATOM 1137 N N . LYS A 1 153 ? -4.454 8.349 8.240 1.00 83.56 153 LYS A N 1
ATOM 1138 C CA . LYS A 1 153 ? -3.726 9.574 8.569 1.00 83.56 153 LYS A CA 1
ATOM 1139 C C . LYS A 1 153 ? -3.363 9.578 10.048 1.00 83.56 153 LYS A C 1
ATOM 1141 O O . LYS A 1 153 ? -4.075 8.999 10.863 1.00 83.56 153 LYS A O 1
ATOM 1146 N N . VAL A 1 154 ? -2.260 10.237 10.389 1.00 85.06 154 VAL A N 1
ATOM 1147 C CA . VAL A 1 154 ? -1.910 10.532 11.791 1.00 85.06 154 VAL A CA 1
ATOM 1148 C C . VAL A 1 154 ? -2.800 11.661 12.317 1.00 85.06 154 VAL A C 1
ATOM 1150 O O . VAL A 1 154 ? -3.253 11.624 13.454 1.00 85.06 154 VAL A O 1
ATOM 1153 N N . THR A 1 155 ? -3.111 12.631 11.453 1.00 91.19 155 THR A N 1
ATOM 1154 C CA . THR A 1 155 ? -4.000 13.758 11.746 1.00 91.19 155 THR A CA 1
ATOM 1155 C C . THR A 1 155 ? -5.004 13.922 10.609 1.00 91.19 155 THR A C 1
ATOM 1157 O O . THR A 1 155 ? -4.627 13.879 9.434 1.00 91.19 155 THR A O 1
ATOM 1160 N N . CYS A 1 156 ? -6.278 14.121 10.935 1.00 94.88 156 CYS A N 1
ATOM 1161 C CA . CYS A 1 156 ? -7.317 14.456 9.965 1.00 94.88 156 CYS A CA 1
ATOM 1162 C C . CYS A 1 156 ? -8.083 15.693 10.419 1.00 94.88 156 CYS A C 1
ATOM 1164 O O . CYS A 1 156 ? -8.495 15.763 11.572 1.00 94.88 156 CYS A O 1
ATOM 1166 N N . LEU A 1 157 ? -8.320 16.617 9.490 1.00 95.62 157 LEU A N 1
ATOM 1167 C CA . LEU A 1 157 ? -9.216 17.748 9.678 1.00 95.62 157 LEU A CA 1
ATOM 1168 C C . LEU A 1 157 ? -10.341 17.643 8.649 1.00 95.62 157 LEU A C 1
ATOM 1170 O O . LEU A 1 157 ? -10.064 17.556 7.450 1.00 95.62 157 LEU A O 1
ATOM 1174 N N . ILE A 1 158 ? -11.590 17.631 9.107 1.00 95.06 158 ILE A N 1
ATOM 1175 C CA . ILE A 1 158 ? -12.768 17.567 8.238 1.00 95.06 158 ILE A CA 1
ATOM 1176 C C . ILE A 1 158 ? -13.750 18.684 8.585 1.00 95.06 158 ILE A C 1
ATOM 1178 O O . ILE A 1 158 ? -14.136 18.841 9.744 1.00 95.06 158 ILE A O 1
ATOM 1182 N N . SER A 1 159 ? -14.150 19.464 7.581 1.00 94.75 159 SER A N 1
ATOM 1183 C CA . SER A 1 159 ? -15.169 20.501 7.743 1.00 94.75 159 SER A CA 1
ATOM 1184 C C . SER A 1 159 ? -16.526 19.871 8.040 1.00 94.75 159 SER A C 1
ATOM 1186 O O . SER A 1 159 ? -16.934 18.899 7.403 1.00 94.75 159 SER A O 1
ATOM 1188 N N . VAL A 1 160 ? -17.236 20.420 9.017 1.00 93.75 160 VAL A N 1
ATOM 1189 C CA . VAL A 1 160 ? -18.556 19.949 9.430 1.00 93.75 160 VAL A CA 1
ATOM 1190 C C . VAL A 1 160 ? -19.596 20.886 8.839 1.00 93.75 160 VAL A C 1
ATOM 1192 O O . VAL A 1 160 ? -20.041 21.831 9.481 1.00 93.75 160 VAL A O 1
ATOM 1195 N N . ASP A 1 161 ? -19.943 20.650 7.577 1.00 91.06 161 ASP A N 1
ATOM 1196 C CA . ASP A 1 161 ? -20.907 21.454 6.830 1.00 91.06 161 ASP A CA 1
ATOM 1197 C C . ASP A 1 161 ? -21.657 20.628 5.773 1.00 91.06 161 ASP A C 1
ATOM 1199 O O . ASP A 1 161 ? -21.314 19.484 5.463 1.00 91.06 161 ASP A O 1
ATOM 1203 N N . SER A 1 162 ? -22.695 21.229 5.191 1.00 87.75 162 SER A N 1
ATOM 1204 C CA . SER A 1 162 ? -23.514 20.603 4.150 1.00 87.75 162 SER A CA 1
ATOM 1205 C C . SER A 1 162 ? -22.804 20.461 2.799 1.00 87.75 162 SER A C 1
ATOM 1207 O O . SER A 1 162 ? -23.290 19.728 1.940 1.00 87.75 162 SER A O 1
ATOM 1209 N N . ALA A 1 163 ? -21.666 21.132 2.587 1.00 90.19 163 ALA A N 1
ATOM 1210 C CA . ALA A 1 163 ? -20.853 20.927 1.390 1.00 90.19 163 ALA A CA 1
ATOM 1211 C C . ALA A 1 163 ? -20.073 19.608 1.484 1.00 90.19 163 ALA A C 1
ATOM 1213 O O . ALA A 1 163 ? -19.956 18.880 0.500 1.00 90.19 163 ALA A O 1
ATOM 1214 N N . THR A 1 164 ? -19.589 19.288 2.683 1.00 92.06 164 THR A N 1
ATOM 1215 C CA . THR A 1 164 ? -18.872 18.052 2.999 1.00 92.06 164 THR A CA 1
ATOM 1216 C C . THR A 1 164 ? -19.830 16.871 3.153 1.00 92.06 164 THR A C 1
ATOM 1218 O O . THR A 1 164 ? -19.517 15.766 2.715 1.00 92.06 164 THR A O 1
ATOM 1221 N N . PHE A 1 165 ? -21.021 17.109 3.710 1.00 92.62 165 PHE A N 1
ATOM 1222 C CA . PHE A 1 165 ? -22.071 16.107 3.929 1.00 92.62 165 PHE A CA 1
ATOM 1223 C C . PHE A 1 165 ? -23.369 16.465 3.177 1.00 92.62 165 PHE A C 1
ATOM 1225 O O . PHE A 1 165 ? -24.371 16.866 3.784 1.00 92.62 165 PHE A O 1
ATOM 1232 N N . PRO A 1 166 ? -23.370 16.350 1.836 1.00 89.94 166 PRO A N 1
ATOM 1233 C CA . PRO A 1 166 ? -24.485 16.792 0.998 1.00 89.94 166 PRO A CA 1
ATOM 1234 C C . PRO A 1 166 ? -25.705 15.860 1.043 1.00 89.94 166 PRO A C 1
ATOM 1236 O O . PRO A 1 166 ? -26.765 16.215 0.532 1.00 89.94 166 PRO A O 1
ATOM 1239 N N . GLY A 1 167 ? -25.570 14.659 1.610 1.00 85.38 167 GLY A N 1
ATOM 1240 C CA . GLY A 1 167 ? -26.636 13.665 1.733 1.00 85.38 167 GLY A CA 1
ATOM 1241 C C . GLY A 1 167 ? -27.505 13.837 2.979 1.00 85.38 167 GLY A C 1
ATOM 1242 O O . GLY A 1 167 ? -28.372 12.998 3.226 1.00 85.38 167 GLY A O 1
ATOM 1243 N N . SER A 1 168 ? -27.275 14.881 3.779 1.00 83.62 168 SER A N 1
ATOM 1244 C CA . SER A 1 168 ? -28.072 15.170 4.970 1.00 83.62 168 SER A CA 1
ATOM 1245 C C . SER A 1 168 ? -29.535 15.457 4.622 1.00 83.62 168 SER A C 1
ATOM 1247 O O . SER A 1 168 ? -29.844 16.257 3.739 1.00 83.62 168 SER A O 1
ATOM 1249 N N . THR A 1 169 ? -30.455 14.833 5.360 1.00 83.88 169 THR A N 1
ATOM 1250 C CA . THR A 1 169 ? -31.901 15.092 5.258 1.00 83.88 169 THR A CA 1
ATOM 1251 C C . THR A 1 169 ? -32.390 16.148 6.251 1.00 83.88 169 THR A C 1
ATOM 1253 O O . THR A 1 169 ? -33.600 16.335 6.404 1.00 83.88 169 THR A O 1
ATOM 1256 N N . CYS A 1 170 ? -31.483 16.786 6.991 1.00 81.44 170 CYS A N 1
ATOM 1257 C CA . CYS A 1 170 ? -31.845 17.791 7.981 1.00 81.44 170 CYS A CA 1
ATOM 1258 C C . CYS A 1 170 ? -32.388 19.053 7.289 1.00 81.44 170 CYS A C 1
ATOM 1260 O O . CYS A 1 170 ? -31.854 19.523 6.286 1.00 81.44 170 CYS A O 1
ATOM 1262 N N . SER A 1 171 ? -33.497 19.594 7.806 1.00 72.19 171 SER A N 1
ATOM 1263 C CA . SER A 1 171 ? -33.943 20.940 7.420 1.00 72.19 171 SER A CA 1
ATOM 1264 C C . SER A 1 171 ? -32.932 21.964 7.942 1.00 72.19 171 SER A C 1
ATOM 1266 O O . SER A 1 171 ? -32.349 21.699 8.986 1.00 72.19 171 SER A O 1
ATOM 1268 N N . PRO A 1 172 ? -32.726 23.118 7.277 1.00 65.25 172 PRO A N 1
ATOM 1269 C CA . PRO A 1 172 ? -31.660 24.060 7.614 1.00 65.25 172 PRO A CA 1
ATOM 1270 C C . PRO A 1 172 ? -31.926 24.739 8.964 1.00 65.25 172 PRO A C 1
ATOM 1272 O O . PRO A 1 172 ? -32.465 25.843 9.035 1.00 65.25 172 PRO A O 1
ATOM 1275 N N . THR A 1 173 ? -31.580 24.049 10.045 1.00 63.81 173 THR A N 1
ATOM 1276 C CA . THR A 1 173 ? -31.702 24.513 11.429 1.00 63.81 173 THR A CA 1
ATOM 1277 C C . THR A 1 173 ? -30.341 24.837 12.032 1.00 63.81 173 THR A C 1
ATOM 1279 O O . THR A 1 173 ? -30.294 25.520 13.052 1.00 63.81 173 THR A O 1
ATOM 1282 N N . GLY A 1 174 ? -29.241 24.395 11.406 1.00 68.31 174 GLY A N 1
ATOM 1283 C CA . GLY A 1 174 ? -27.882 24.598 11.914 1.00 68.31 174 GLY A CA 1
ATOM 1284 C C . GLY A 1 174 ? -27.600 23.823 13.203 1.00 68.31 174 GLY A C 1
ATOM 1285 O O . GLY A 1 174 ? -26.619 24.117 13.881 1.00 68.31 174 GLY A O 1
ATOM 1286 N N . SER A 1 175 ? -28.474 22.878 13.564 1.00 80.19 175 SER A N 1
ATOM 1287 C CA . SER A 1 175 ? -28.366 22.028 14.754 1.00 80.19 175 SER A CA 1
ATOM 1288 C C . SER A 1 175 ? -27.618 20.723 14.485 1.00 80.19 175 SER A C 1
ATOM 1290 O O . SER A 1 175 ? -27.499 19.885 15.379 1.00 80.19 175 SER A O 1
ATOM 1292 N N . GLU A 1 176 ? -27.121 20.534 13.264 1.00 89.50 176 GLU A N 1
ATOM 1293 C CA . GLU A 1 176 ? -26.345 19.367 12.889 1.00 89.50 176 GLU A CA 1
ATOM 1294 C C . GLU A 1 176 ? -25.010 19.311 13.644 1.00 89.50 176 GLU A C 1
ATOM 1296 O O . GLU A 1 176 ? -24.402 20.319 14.012 1.00 89.50 176 GLU A O 1
ATOM 1301 N N . SER A 1 177 ? -24.528 18.097 13.868 1.00 92.81 177 SER A N 1
ATOM 1302 C CA . SER A 1 177 ? -23.198 17.842 14.409 1.00 92.81 177 SER A CA 1
ATOM 1303 C C . SER A 1 177 ? -22.621 16.580 13.785 1.00 92.81 177 SER A C 1
ATOM 1305 O O . SER A 1 177 ? -23.361 15.685 13.368 1.00 92.81 177 SER A O 1
ATOM 1307 N N . LEU A 1 178 ? -21.296 16.515 13.706 1.00 94.75 178 LEU A N 1
ATOM 1308 C CA . LEU A 1 178 ? -20.567 15.319 13.313 1.00 94.75 178 LEU A CA 1
ATOM 1309 C C . LEU A 1 178 ? -20.063 14.614 14.570 1.00 94.75 178 LEU A C 1
ATOM 1311 O O . LEU A 1 178 ? -19.199 15.143 15.265 1.00 94.75 178 LEU A O 1
ATOM 1315 N N . SER A 1 179 ? -20.557 13.408 14.833 1.00 93.75 179 SER A N 1
ATOM 1316 C CA . SER A 1 179 ? -19.992 12.500 15.832 1.00 93.75 179 SER A CA 1
ATOM 1317 C C . SER A 1 179 ? -19.133 11.444 15.144 1.00 93.75 179 SER A C 1
ATOM 1319 O O . SER A 1 179 ? -19.647 10.657 14.346 1.00 93.75 179 SER A O 1
ATOM 1321 N N . VAL A 1 180 ? -17.844 11.383 15.482 1.00 95.25 180 VAL A N 1
ATOM 1322 C CA . VAL A 1 180 ? -16.889 10.402 14.945 1.00 95.25 180 VAL A CA 1
ATOM 1323 C C . VAL A 1 180 ? -16.362 9.542 16.080 1.00 95.25 180 VAL A C 1
ATOM 1325 O O . VAL A 1 180 ? -15.877 10.070 17.073 1.00 95.25 180 VAL A O 1
ATOM 1328 N N . ALA A 1 181 ? -16.424 8.223 15.919 1.00 91.12 181 ALA A N 1
ATOM 1329 C CA . ALA A 1 181 ? -15.659 7.283 16.720 1.00 91.12 181 ALA A CA 1
ATOM 1330 C C . ALA A 1 181 ? -14.519 6.717 15.871 1.00 91.12 181 ALA A C 1
ATOM 1332 O O . ALA A 1 181 ? -14.734 6.262 14.741 1.00 91.12 181 ALA A O 1
ATOM 1333 N N . TYR A 1 182 ? -13.307 6.742 16.410 1.00 90.31 182 TYR A N 1
ATOM 1334 C CA . TYR A 1 182 ? -12.115 6.246 15.735 1.00 90.31 182 TYR A CA 1
ATOM 1335 C C . TYR A 1 182 ? -11.171 5.591 16.727 1.00 90.31 182 TYR A C 1
ATOM 1337 O O . TYR A 1 182 ? -11.287 5.780 17.930 1.00 90.31 182 TYR A O 1
ATOM 1345 N N . SER A 1 183 ? -10.239 4.797 16.228 1.00 87.38 183 SER A N 1
ATOM 1346 C CA . SER A 1 183 ? -9.165 4.236 17.035 1.00 87.38 183 SER A CA 1
ATOM 1347 C C . SER A 1 183 ? -7.820 4.512 16.395 1.00 87.38 183 SER A C 1
ATOM 1349 O O . SER A 1 183 ? -7.713 4.477 15.167 1.00 87.38 183 SER A O 1
ATOM 1351 N N . CYS A 1 184 ? -6.801 4.703 17.222 1.00 83.25 184 CYS A N 1
ATOM 1352 C CA . CYS A 1 184 ? -5.426 4.840 16.775 1.00 83.25 184 CYS A CA 1
ATOM 1353 C C . CYS A 1 184 ? -4.748 3.477 16.769 1.00 83.25 184 CYS A C 1
ATOM 1355 O O . CYS A 1 184 ? -4.512 2.861 17.808 1.00 83.25 184 CYS A O 1
ATOM 1357 N N . THR A 1 185 ? -4.467 2.975 15.574 1.00 73.19 185 THR A N 1
ATOM 1358 C CA . THR A 1 185 ? -3.833 1.670 15.391 1.00 73.19 185 THR A CA 1
ATOM 1359 C C . THR A 1 185 ? -2.399 1.851 14.935 1.00 73.19 185 THR A C 1
ATOM 1361 O O . THR A 1 185 ? -2.149 2.566 13.968 1.00 73.19 185 THR A O 1
ATOM 1364 N N . GLN A 1 186 ? -1.459 1.172 15.595 1.00 68.38 186 GLN A N 1
ATOM 1365 C CA . GLN A 1 186 ? -0.134 0.923 15.027 1.00 68.38 186 GLN A CA 1
ATOM 1366 C C . GLN A 1 186 ? -0.333 0.069 13.778 1.00 68.38 186 GLN A C 1
ATOM 1368 O O . GLN A 1 186 ? -0.723 -1.099 13.872 1.00 68.38 186 GLN A O 1
ATOM 1373 N N . VAL A 1 187 ? -0.122 0.658 12.606 1.00 62.78 187 VAL A N 1
ATOM 1374 C CA . VAL A 1 187 ? -0.270 -0.091 11.368 1.00 62.78 187 VAL A CA 1
ATOM 1375 C C . VAL A 1 187 ? 1.064 -0.747 11.065 1.00 62.78 187 VAL A C 1
ATOM 1377 O O . VAL A 1 187 ? 2.009 -0.113 10.604 1.00 62.78 187 VAL A O 1
ATOM 1380 N N . THR A 1 188 ? 1.143 -2.045 11.345 1.00 65.00 188 THR A N 1
ATOM 1381 C CA . THR A 1 188 ? 2.168 -2.879 10.720 1.00 65.00 188 THR A CA 1
ATOM 1382 C C . THR A 1 188 ? 1.808 -3.004 9.245 1.00 65.00 188 THR A C 1
ATOM 1384 O O . THR A 1 188 ? 0.667 -3.298 8.888 1.00 65.00 188 THR A O 1
ATOM 1387 N N . GLY A 1 189 ? 2.765 -2.685 8.385 1.00 74.25 189 GLY A N 1
ATOM 1388 C CA . GLY A 1 189 ? 2.550 -2.607 6.951 1.00 74.25 189 GLY A CA 1
ATOM 1389 C C . GLY A 1 189 ? 3.849 -2.841 6.211 1.00 74.25 189 GLY A C 1
ATOM 1390 O O . GLY A 1 189 ? 4.927 -2.569 6.743 1.00 74.25 189 GLY A O 1
ATOM 1391 N N . GLN A 1 190 ? 3.750 -3.366 4.998 1.00 87.25 190 GLN A N 1
ATOM 1392 C CA . GLN A 1 190 ? 4.904 -3.569 4.132 1.00 87.25 190 GLN A CA 1
ATOM 1393 C C . GLN A 1 190 ? 5.084 -2.383 3.184 1.00 87.25 190 GLN A C 1
ATOM 1395 O O . GLN A 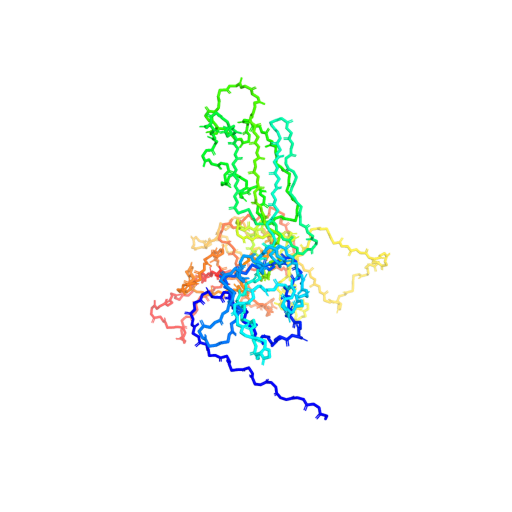1 190 ? 4.111 -1.807 2.692 1.00 87.25 190 GLN A O 1
ATOM 1400 N N . VAL A 1 191 ? 6.344 -2.023 2.943 1.00 92.12 191 VAL A N 1
ATOM 1401 C CA . VAL A 1 191 ? 6.719 -0.958 2.012 1.00 92.12 191 VAL A CA 1
ATOM 1402 C C . VAL A 1 191 ? 6.978 -1.574 0.645 1.00 92.12 191 VAL A C 1
ATOM 1404 O O . VAL A 1 191 ? 7.664 -2.586 0.536 1.00 92.12 191 VAL A O 1
ATOM 1407 N N . TYR A 1 192 ? 6.448 -0.950 -0.398 1.00 95.00 192 TYR A N 1
ATOM 1408 C CA . TYR A 1 192 ? 6.732 -1.300 -1.783 1.00 95.00 192 TYR A CA 1
ATOM 1409 C C . TYR A 1 192 ? 6.975 -0.041 -2.607 1.00 95.00 192 TYR A C 1
ATOM 1411 O O . TYR A 1 192 ? 6.547 1.054 -2.239 1.00 95.00 192 TYR A O 1
ATOM 1419 N N . THR A 1 193 ? 7.633 -0.213 -3.748 1.00 96.94 193 THR A N 1
ATOM 1420 C CA . THR A 1 193 ? 7.745 0.842 -4.752 1.00 96.94 193 THR A CA 1
ATOM 1421 C C . THR A 1 193 ? 6.730 0.597 -5.859 1.00 96.94 193 THR A C 1
ATOM 1423 O O . THR A 1 193 ? 6.655 -0.489 -6.443 1.00 96.94 193 THR A O 1
ATOM 1426 N N . HIS A 1 194 ? 5.932 1.615 -6.139 1.00 96.25 194 HIS A N 1
ATOM 1427 C CA . HIS A 1 194 ? 5.057 1.698 -7.293 1.00 96.25 194 HIS A CA 1
ATOM 1428 C C . HIS A 1 194 ? 5.838 2.372 -8.419 1.00 96.25 194 HIS A C 1
ATOM 1430 O O . HIS A 1 194 ? 6.019 3.589 -8.420 1.00 96.25 194 HIS A O 1
ATOM 1436 N N . TRP A 1 195 ? 6.366 1.572 -9.342 1.00 96.69 195 TRP A N 1
ATOM 1437 C CA . TRP A 1 195 ? 7.116 2.089 -10.483 1.00 96.69 195 TRP A CA 1
ATOM 1438 C C . TRP A 1 195 ? 6.156 2.581 -11.558 1.00 96.69 195 TRP A C 1
ATOM 1440 O O . TRP A 1 195 ? 5.207 1.879 -11.901 1.00 96.69 195 TRP A O 1
ATOM 1450 N N . GLY A 1 196 ? 6.413 3.769 -12.098 1.00 93.62 196 GLY A N 1
ATOM 1451 C CA . GLY A 1 196 ? 5.517 4.433 -13.036 1.00 93.62 196 GLY A CA 1
ATOM 1452 C C . GLY A 1 196 ? 4.306 5.058 -12.353 1.00 93.62 196 GLY A C 1
ATOM 1453 O O . GLY A 1 196 ? 3.209 4.972 -12.876 1.00 93.62 196 GLY A O 1
ATOM 1454 N N . SER A 1 197 ? 4.461 5.638 -11.164 1.00 93.25 197 SER A N 1
ATOM 1455 C CA . SER A 1 197 ? 3.399 6.412 -10.508 1.00 93.25 197 SER A CA 1
ATOM 1456 C C . SER A 1 197 ? 4.008 7.418 -9.541 1.00 93.25 197 SER A C 1
ATOM 1458 O O . SER A 1 197 ? 5.024 7.131 -8.925 1.00 93.25 197 SER A O 1
ATOM 1460 N N . THR A 1 198 ? 3.366 8.569 -9.348 1.00 92.31 198 THR A N 1
ATOM 1461 C CA . THR A 1 198 ? 3.703 9.541 -8.288 1.00 92.31 198 THR A CA 1
ATOM 1462 C C . THR A 1 198 ? 2.768 9.444 -7.078 1.00 92.31 198 THR A C 1
ATOM 1464 O O . THR A 1 198 ? 2.915 10.185 -6.107 1.00 92.31 198 THR A O 1
ATOM 1467 N N . THR A 1 199 ? 1.805 8.520 -7.112 1.00 91.62 199 THR A N 1
ATOM 1468 C CA . THR A 1 199 ? 0.790 8.327 -6.067 1.00 91.62 199 THR A CA 1
ATOM 1469 C C . THR A 1 199 ? 0.637 6.851 -5.702 1.00 91.62 199 THR A C 1
ATOM 1471 O O . THR A 1 199 ? 1.020 5.965 -6.465 1.00 91.62 199 THR A O 1
ATOM 1474 N N . CYS A 1 200 ? 0.072 6.578 -4.526 1.00 90.94 200 CYS A N 1
ATOM 1475 C CA . CYS A 1 200 ? -0.247 5.223 -4.080 1.00 90.94 200 CYS A CA 1
ATOM 1476 C C . CYS A 1 200 ? -1.731 4.907 -4.299 1.00 90.94 200 CYS A C 1
ATOM 1478 O O . CYS A 1 200 ? -2.569 5.809 -4.345 1.00 90.94 200 CYS A O 1
ATOM 1480 N N . GLY A 1 201 ? -2.068 3.617 -4.372 1.00 84.50 201 GLY A N 1
ATOM 1481 C CA . GLY A 1 201 ? -3.463 3.168 -4.361 1.00 84.50 201 GLY A CA 1
ATOM 1482 C C . GLY A 1 201 ? -4.186 3.531 -3.056 1.00 84.50 201 GLY A C 1
ATOM 1483 O O . GLY A 1 201 ? -3.557 3.789 -2.032 1.00 84.50 201 GLY A O 1
ATOM 1484 N N . SER A 1 202 ? -5.520 3.496 -3.061 1.00 76.19 202 SER A N 1
ATOM 1485 C CA . SER A 1 202 ? -6.366 3.938 -1.933 1.00 76.19 202 SER A CA 1
ATOM 1486 C C . SER A 1 202 ? -6.152 3.181 -0.613 1.00 76.19 202 SER A C 1
ATOM 1488 O O . SER A 1 202 ? -6.528 3.669 0.452 1.00 76.19 202 SER A O 1
ATOM 1490 N N . THR A 1 203 ? -5.548 1.993 -0.663 1.00 75.88 203 THR A N 1
ATOM 1491 C CA . THR A 1 203 ? -5.238 1.149 0.502 1.00 75.88 203 THR A CA 1
ATOM 1492 C C . THR A 1 203 ? -3.810 1.329 1.026 1.00 75.88 203 THR A C 1
ATOM 1494 O O . THR A 1 203 ? -3.396 0.609 1.938 1.00 75.88 203 THR A O 1
ATOM 1497 N N . ALA A 1 204 ? -3.031 2.235 0.435 1.00 85.88 204 ALA A N 1
ATOM 1498 C CA . ALA A 1 204 ? -1.638 2.474 0.779 1.00 85.88 204 ALA A CA 1
ATOM 1499 C C . ALA A 1 204 ? -1.373 3.964 1.015 1.00 85.88 204 ALA A C 1
ATOM 1501 O O . ALA A 1 204 ? -1.980 4.836 0.396 1.00 85.88 204 ALA A O 1
ATOM 1502 N N . GLN A 1 205 ? -0.442 4.258 1.916 1.00 83.88 205 GLN A N 1
ATOM 1503 C CA . GLN A 1 205 ? 0.001 5.618 2.190 1.00 83.88 205 GLN A CA 1
ATOM 1504 C C . GLN A 1 205 ? 1.248 5.946 1.369 1.00 83.88 205 GLN A C 1
ATOM 1506 O O . GLN A 1 205 ? 2.188 5.152 1.329 1.00 83.88 205 GLN A O 1
ATOM 1511 N N . LEU A 1 206 ? 1.280 7.140 0.775 1.00 88.44 206 LEU A N 1
ATOM 1512 C CA . LEU A 1 206 ? 2.488 7.691 0.164 1.00 88.44 206 LEU A CA 1
ATOM 1513 C C . LEU A 1 206 ? 3.492 8.095 1.245 1.00 88.44 206 LEU A C 1
ATOM 1515 O O . LEU A 1 206 ? 3.183 8.932 2.094 1.00 88.44 206 LEU A O 1
ATOM 1519 N N . LEU A 1 207 ? 4.690 7.512 1.192 1.00 90.19 207 LEU A N 1
ATOM 1520 C CA . LEU A 1 207 ? 5.826 7.945 2.005 1.00 90.19 207 LEU A CA 1
ATOM 1521 C C . LEU A 1 207 ? 6.563 9.089 1.309 1.00 90.19 207 LEU A C 1
ATOM 1523 O O . LEU A 1 207 ? 6.786 10.136 1.909 1.00 90.19 207 LEU A O 1
ATOM 1527 N N . TYR A 1 208 ? 6.909 8.894 0.036 1.00 93.06 208 TYR A N 1
ATOM 1528 C CA . TYR A 1 208 ? 7.430 9.931 -0.852 1.00 93.06 208 TYR A CA 1
ATOM 1529 C C . TYR A 1 208 ? 7.304 9.497 -2.317 1.00 93.06 208 TYR A C 1
ATOM 1531 O O . TYR A 1 208 ? 7.151 8.311 -2.615 1.00 93.06 208 TYR A O 1
ATOM 1539 N N . SER A 1 209 ? 7.393 10.464 -3.225 1.00 93.75 209 SER A N 1
ATOM 1540 C CA . SER A 1 209 ? 7.468 10.249 -4.670 1.00 93.75 209 SER A CA 1
ATOM 1541 C C . SER A 1 209 ? 8.792 10.759 -5.230 1.00 93.75 209 SER A C 1
ATOM 1543 O O . SER A 1 209 ? 9.512 11.527 -4.583 1.00 93.75 209 SER A O 1
ATOM 1545 N N . GLY A 1 210 ? 9.112 10.332 -6.442 1.00 94.19 210 GLY A N 1
ATOM 1546 C CA . GLY A 1 210 ? 10.401 10.582 -7.049 1.00 94.19 210 GLY A CA 1
ATOM 1547 C C . GLY A 1 210 ? 10.491 10.092 -8.484 1.00 94.19 210 GLY A C 1
ATOM 1548 O O . GLY A 1 210 ? 9.476 9.815 -9.120 1.00 94.19 210 GLY A O 1
ATOM 1549 N N . ILE A 1 211 ? 11.727 9.943 -8.949 1.00 92.88 211 ILE A N 1
ATOM 1550 C CA . ILE A 1 211 ? 12.058 9.335 -10.239 1.00 92.88 211 ILE A CA 1
ATOM 1551 C C . ILE A 1 211 ? 12.805 8.020 -10.022 1.00 92.88 211 ILE A C 1
ATOM 1553 O O . ILE A 1 211 ? 13.601 7.885 -9.087 1.00 92.88 211 ILE A O 1
ATOM 1557 N N . MET A 1 212 ? 12.555 7.035 -10.877 1.00 94.00 212 MET A N 1
ATOM 1558 C CA . MET A 1 212 ? 13.343 5.812 -10.920 1.00 94.00 212 MET A CA 1
ATOM 1559 C C . MET A 1 212 ? 14.774 6.165 -11.325 1.00 94.00 212 MET A C 1
ATOM 1561 O O . MET A 1 212 ? 14.999 6.914 -12.274 1.00 94.00 212 MET A O 1
ATOM 1565 N N . ALA A 1 213 ? 15.746 5.607 -10.614 1.00 93.50 213 ALA A N 1
ATOM 1566 C CA . ALA A 1 213 ? 17.154 5.798 -10.899 1.00 93.50 213 ALA A CA 1
ATOM 1567 C C . ALA A 1 213 ? 17.924 4.479 -10.824 1.00 93.50 213 ALA A C 1
ATOM 1569 O O . ALA A 1 213 ? 17.558 3.562 -10.086 1.00 93.50 213 ALA A O 1
ATOM 1570 N N . GLY A 1 214 ? 19.014 4.398 -11.574 1.00 92.06 214 GLY A N 1
ATOM 1571 C CA . GLY A 1 214 ? 19.884 3.232 -11.621 1.00 92.06 214 GLY A CA 1
ATOM 1572 C C . GLY A 1 214 ? 21.245 3.571 -12.215 1.00 92.06 214 GLY A C 1
ATOM 1573 O O . GLY A 1 214 ? 21.498 4.693 -12.650 1.00 92.06 214 GLY A O 1
ATOM 1574 N N . GLY A 1 215 ? 22.159 2.603 -12.195 1.00 89.00 215 GLY A N 1
ATOM 1575 C CA . GLY A 1 215 ? 23.461 2.775 -12.842 1.00 89.00 215 GLY A CA 1
ATOM 1576 C C . GLY A 1 215 ? 23.331 2.863 -14.370 1.00 89.00 215 GLY A C 1
ATOM 1577 O O . GLY A 1 215 ? 22.465 2.183 -14.922 1.00 89.00 215 GLY A O 1
ATOM 1578 N N . PRO A 1 216 ? 24.200 3.624 -15.056 1.00 86.31 216 PRO A N 1
ATOM 1579 C CA . PRO A 1 216 ? 24.124 3.801 -16.500 1.00 86.31 216 PRO A CA 1
ATOM 1580 C C . PRO A 1 216 ? 24.525 2.527 -17.250 1.00 86.31 216 PRO A C 1
ATOM 1582 O O . PRO A 1 216 ? 25.333 1.716 -16.777 1.00 86.31 216 PRO A O 1
ATOM 1585 N N . GLN A 1 217 ? 24.008 2.390 -18.464 1.00 85.44 217 GLN A N 1
ATOM 1586 C CA . GLN A 1 217 ? 24.399 1.359 -19.410 1.00 85.44 217 GLN A CA 1
ATOM 1587 C C . GLN A 1 217 ? 25.906 1.412 -19.708 1.00 85.44 217 GLN A C 1
ATOM 1589 O O . GLN A 1 217 ? 26.540 2.469 -19.704 1.00 85.44 217 GLN A O 1
ATOM 1594 N N . GLY A 1 218 ? 26.491 0.250 -19.989 1.00 80.50 218 GLY A N 1
ATOM 1595 C CA . GLY A 1 218 ? 27.914 0.087 -20.294 1.00 80.50 218 GLY A CA 1
ATOM 1596 C C . GLY A 1 218 ? 28.849 0.186 -19.090 1.00 80.50 218 GLY A C 1
ATOM 1597 O O . GLY A 1 218 ? 30.063 0.105 -19.266 1.00 80.50 218 GLY A O 1
ATOM 1598 N N . THR A 1 219 ? 28.318 0.317 -17.870 1.00 76.81 219 THR A N 1
ATOM 1599 C CA . THR A 1 219 ? 29.119 0.309 -16.641 1.00 76.81 219 THR A CA 1
ATOM 1600 C C . THR A 1 219 ? 28.846 -0.949 -15.820 1.00 76.81 219 THR A C 1
ATOM 1602 O O . THR A 1 219 ? 27.713 -1.254 -15.467 1.00 76.81 219 THR A O 1
ATOM 1605 N N . ALA A 1 220 ? 29.896 -1.709 -15.496 1.00 75.62 220 ALA A N 1
ATOM 1606 C CA . ALA A 1 220 ? 29.762 -2.916 -14.671 1.00 75.62 220 ALA A CA 1
ATOM 1607 C C . ALA A 1 220 ? 29.521 -2.608 -13.174 1.00 75.62 220 ALA A C 1
ATOM 1609 O O . ALA A 1 220 ? 29.200 -3.512 -12.406 1.00 75.62 220 ALA A O 1
ATOM 1610 N N . GLY A 1 221 ? 29.726 -1.352 -12.756 1.00 78.50 221 GLY A N 1
ATOM 1611 C CA . GLY A 1 221 ? 29.566 -0.876 -11.379 1.00 78.50 221 GLY A CA 1
ATOM 1612 C C . GLY A 1 221 ? 28.198 -0.238 -11.105 1.00 78.50 221 GLY A C 1
ATOM 1613 O O . GLY A 1 221 ? 27.206 -0.560 -11.747 1.00 78.50 221 GLY A O 1
ATOM 1614 N N . SER A 1 222 ? 28.148 0.687 -10.139 1.00 81.75 222 SER A N 1
ATOM 1615 C CA . SER A 1 222 ? 26.982 1.551 -9.855 1.00 81.75 222 SER A CA 1
ATOM 1616 C C . SER A 1 222 ? 25.714 0.878 -9.297 1.00 81.75 222 SER A C 1
ATOM 1618 O O . SER A 1 222 ? 24.707 1.551 -9.098 1.00 81.75 222 SER A O 1
ATOM 1620 N N . GLY A 1 223 ? 25.769 -0.419 -8.984 1.00 84.69 223 GLY A N 1
ATOM 1621 C CA . GLY A 1 223 ? 24.648 -1.173 -8.414 1.00 84.69 223 GLY A CA 1
ATOM 1622 C C . GLY A 1 223 ? 23.692 -1.746 -9.469 1.00 84.69 223 GLY A C 1
ATOM 1623 O O . GLY A 1 223 ? 23.520 -1.201 -10.565 1.00 84.69 223 GLY A O 1
ATOM 1624 N N . SER A 1 224 ? 23.081 -2.885 -9.135 1.00 87.88 224 SER A N 1
ATOM 1625 C CA . SER A 1 224 ? 22.134 -3.610 -9.997 1.00 87.88 224 SER A CA 1
ATOM 1626 C C . SER A 1 224 ? 20.671 -3.240 -9.759 1.00 87.88 224 SER A C 1
ATOM 1628 O O . SER A 1 224 ? 19.811 -3.626 -10.547 1.00 87.88 224 SER A O 1
ATOM 1630 N N . ASP A 1 225 ? 20.376 -2.530 -8.676 1.00 91.31 225 ASP A N 1
ATOM 1631 C CA . ASP A 1 225 ? 19.007 -2.261 -8.250 1.00 91.31 225 ASP A CA 1
ATOM 1632 C C . ASP A 1 225 ? 18.490 -0.943 -8.8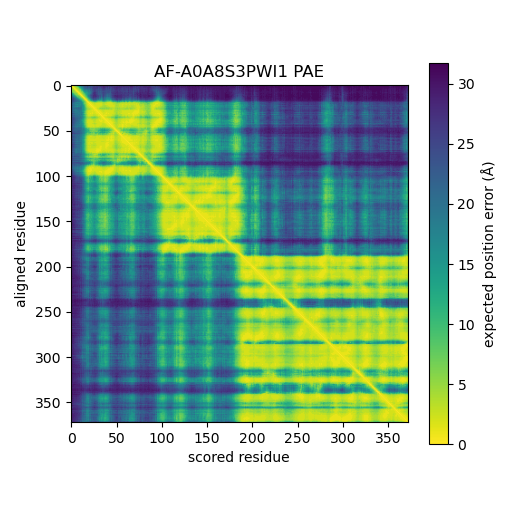30 1.00 91.31 225 ASP A C 1
ATOM 1634 O O . ASP A 1 225 ? 19.262 -0.025 -9.121 1.00 91.31 225 ASP A O 1
ATOM 1638 N N . TYR A 1 226 ? 17.168 -0.850 -8.956 1.00 94.75 226 TYR A N 1
ATOM 1639 C CA . TYR A 1 226 ? 16.483 0.411 -9.208 1.00 94.75 226 TYR A CA 1
ATOM 1640 C C . TYR A 1 226 ? 16.116 1.063 -7.877 1.00 94.75 226 TYR A C 1
ATOM 1642 O O . TYR A 1 226 ? 15.587 0.410 -6.974 1.00 94.75 226 TYR A O 1
ATOM 1650 N N . LEU A 1 227 ? 16.371 2.363 -7.765 1.00 95.88 227 LEU A N 1
ATOM 1651 C CA . LEU A 1 227 ? 16.042 3.176 -6.599 1.00 95.88 227 LEU A CA 1
ATOM 1652 C C . LEU A 1 227 ? 14.960 4.188 -6.959 1.00 95.88 227 LEU A C 1
ATOM 1654 O O . LEU A 1 227 ? 14.929 4.695 -8.077 1.00 95.88 227 LEU A O 1
ATOM 1658 N N . CYS A 1 228 ? 14.081 4.490 -6.007 1.00 96.44 228 CYS A N 1
ATOM 1659 C CA . CYS A 1 228 ? 13.161 5.610 -6.139 1.00 96.44 228 CYS A CA 1
ATOM 1660 C C . CYS A 1 228 ? 13.808 6.841 -5.509 1.00 96.44 228 CYS A C 1
ATOM 1662 O O . CYS A 1 228 ? 13.999 6.884 -4.296 1.00 96.44 228 CYS A O 1
ATOM 1664 N N . MET A 1 229 ? 14.203 7.812 -6.326 1.00 94.88 229 MET A N 1
ATOM 1665 C CA . MET A 1 229 ? 14.975 8.964 -5.870 1.00 94.88 229 MET A CA 1
ATOM 1666 C C . MET A 1 229 ? 14.070 10.173 -5.659 1.00 94.88 229 MET A C 1
ATOM 1668 O O . MET A 1 229 ? 13.366 10.553 -6.595 1.00 94.88 229 MET A O 1
ATOM 1672 N N . PRO A 1 230 ? 14.095 10.819 -4.478 1.00 93.00 230 PRO A N 1
ATOM 1673 C CA . PRO A 1 230 ? 13.318 12.031 -4.258 1.00 93.00 230 PRO A CA 1
ATOM 1674 C C . PRO A 1 230 ? 13.774 13.131 -5.222 1.00 93.00 230 PRO A C 1
ATOM 1676 O O . PRO A 1 230 ? 14.969 13.295 -5.470 1.00 93.00 230 PRO A O 1
ATOM 1679 N N . THR A 1 231 ? 12.830 13.927 -5.724 1.00 87.56 231 THR A N 1
ATOM 1680 C CA . THR A 1 231 ? 13.122 15.029 -6.659 1.00 87.56 231 THR A CA 1
ATOM 1681 C C . THR A 1 231 ? 13.979 16.133 -6.037 1.00 87.56 231 THR A C 1
ATOM 1683 O O . THR A 1 231 ? 14.658 16.867 -6.749 1.00 87.56 231 THR A O 1
ATOM 1686 N N . THR A 1 232 ? 13.965 16.244 -4.705 1.00 87.75 232 THR A N 1
ATOM 1687 C CA . THR A 1 232 ? 14.771 17.202 -3.943 1.00 87.75 232 THR A CA 1
ATOM 1688 C C . THR A 1 232 ? 15.680 16.443 -2.969 1.00 87.75 232 THR A C 1
ATOM 1690 O O . THR A 1 232 ? 15.240 16.103 -1.866 1.00 87.75 232 THR A O 1
ATOM 1693 N N . PRO A 1 233 ? 16.936 16.141 -3.345 1.00 88.56 233 PR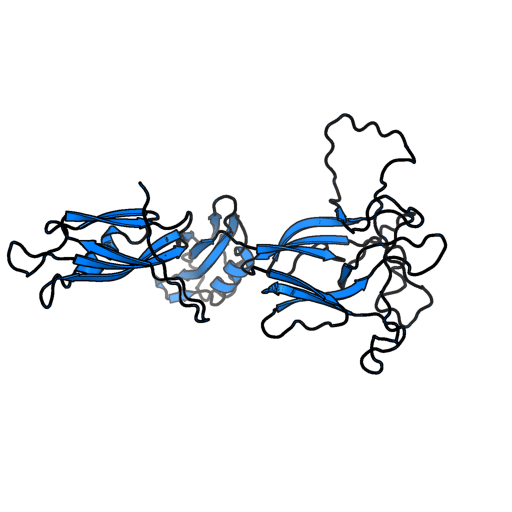O A N 1
ATOM 1694 C CA . PRO A 1 233 ? 17.893 15.498 -2.449 1.00 88.56 233 PRO A CA 1
ATOM 1695 C C . PRO A 1 233 ? 18.345 16.445 -1.325 1.00 88.56 233 PRO A C 1
ATOM 1697 O O . PRO A 1 233 ? 18.309 17.667 -1.461 1.00 88.56 233 PRO A O 1
ATOM 1700 N N . SER A 1 234 ? 18.792 15.871 -0.206 1.00 86.25 234 SER A N 1
ATOM 1701 C CA . SER A 1 234 ? 19.414 16.609 0.901 1.00 86.25 234 SER A CA 1
ATOM 1702 C C . SER A 1 234 ? 20.922 16.387 0.916 1.00 86.25 234 SER A C 1
ATOM 1704 O O . SER A 1 234 ? 21.391 15.268 0.716 1.00 86.25 234 SER A O 1
ATOM 1706 N N . TYR A 1 235 ? 21.659 17.453 1.204 1.00 83.00 235 TYR A N 1
ATOM 1707 C CA . TYR A 1 235 ? 23.116 17.491 1.260 1.00 83.00 235 TYR A CA 1
ATOM 1708 C C . TYR A 1 235 ? 23.556 18.136 2.587 1.00 83.00 235 TYR A C 1
ATOM 1710 O O . TYR A 1 235 ? 22.825 18.942 3.163 1.00 83.00 235 TYR A O 1
ATOM 1718 N N . THR A 1 236 ? 24.716 17.747 3.106 1.00 80.19 236 THR A N 1
ATOM 1719 C CA . THR A 1 236 ? 25.249 18.112 4.431 1.00 80.19 236 THR A CA 1
ATOM 1720 C C . THR A 1 236 ? 26.253 19.273 4.439 1.00 80.19 236 THR A C 1
ATOM 1722 O O . THR A 1 236 ? 26.612 19.728 5.523 1.00 80.19 236 THR A O 1
ATOM 1725 N N . GLY A 1 237 ? 26.649 19.812 3.282 1.00 68.19 237 GLY A N 1
ATOM 1726 C CA . GLY A 1 237 ? 27.342 21.101 3.148 1.00 68.19 237 GLY A CA 1
ATOM 1727 C C . GLY A 1 237 ? 28.746 21.059 2.533 1.00 68.19 237 GLY A C 1
ATOM 1728 O O . GLY A 1 237 ? 29.238 22.113 2.139 1.00 68.19 237 GLY A O 1
ATOM 1729 N N . ASP A 1 238 ? 29.361 19.880 2.393 1.00 63.84 238 ASP A N 1
ATOM 1730 C CA . ASP A 1 238 ? 30.708 19.698 1.814 1.00 63.84 238 ASP A CA 1
ATOM 1731 C C . ASP A 1 238 ? 30.686 19.013 0.427 1.00 63.84 238 ASP A C 1
ATOM 1733 O O . ASP A 1 238 ? 31.679 18.446 -0.034 1.00 63.84 238 ASP A O 1
ATOM 1737 N N . GLU A 1 239 ? 29.562 19.062 -0.293 1.00 70.62 239 GLU A N 1
ATOM 1738 C CA . GLU A 1 239 ? 29.363 18.377 -1.579 1.00 70.62 239 GLU A CA 1
ATOM 1739 C C . GLU A 1 239 ? 29.935 19.145 -2.777 1.00 70.62 239 GLU A C 1
ATOM 1741 O O . GLU A 1 239 ? 29.295 19.323 -3.815 1.00 70.62 239 GLU A O 1
ATOM 1746 N N . SER A 1 240 ? 31.193 19.568 -2.662 1.00 60.56 240 SER A N 1
ATOM 1747 C CA . SER A 1 240 ? 31.978 19.977 -3.826 1.00 60.56 240 SER A CA 1
ATOM 1748 C C . SER A 1 240 ? 32.329 18.734 -4.653 1.00 60.56 240 SER A C 1
ATOM 1750 O O . SER A 1 240 ? 33.303 18.027 -4.407 1.00 60.56 240 SER A O 1
ATOM 1752 N N . GLY A 1 241 ? 31.470 18.404 -5.615 1.00 60.53 241 GLY A N 1
ATOM 1753 C CA . GLY A 1 241 ? 31.740 17.331 -6.562 1.00 60.53 241 GLY A CA 1
ATOM 1754 C C . GLY A 1 241 ? 32.861 17.729 -7.522 1.00 60.53 241 GLY A C 1
ATOM 1755 O O . GLY A 1 241 ? 32.721 18.690 -8.274 1.00 60.53 241 GLY A O 1
ATOM 1756 N N . SER A 1 242 ? 33.956 16.972 -7.542 1.00 64.81 242 SER A N 1
ATOM 1757 C CA . SER A 1 242 ? 34.773 16.825 -8.745 1.00 64.81 242 SER A CA 1
ATOM 1758 C C . SER A 1 242 ? 34.186 15.682 -9.580 1.00 64.81 242 SER A C 1
ATOM 1760 O O . SER A 1 242 ? 33.687 14.696 -9.030 1.00 64.81 242 SER A O 1
ATOM 1762 N N . ALA A 1 243 ? 34.159 15.832 -10.907 1.00 65.19 243 ALA A N 1
ATOM 1763 C CA . ALA A 1 243 ? 33.660 14.808 -11.825 1.00 65.19 243 ALA A CA 1
ATOM 1764 C C . ALA A 1 243 ? 34.640 13.619 -11.871 1.00 65.19 243 ALA A C 1
ATOM 1766 O O . ALA A 1 243 ? 35.425 13.478 -12.803 1.00 65.19 243 ALA A O 1
ATOM 1767 N N . GLU A 1 244 ? 34.624 12.795 -10.824 1.00 64.56 244 GLU A N 1
ATOM 1768 C CA . GLU A 1 244 ? 35.479 11.616 -10.691 1.00 64.56 244 GLU A CA 1
ATOM 1769 C C . GLU A 1 244 ? 34.825 10.416 -11.383 1.00 64.56 244 GLU A C 1
ATOM 1771 O O . GLU A 1 244 ? 33.777 9.930 -10.953 1.00 64.56 244 GLU A O 1
ATOM 1776 N N . SER A 1 245 ? 35.457 9.901 -12.438 1.00 68.75 245 SER A N 1
ATOM 1777 C CA . SER A 1 245 ? 34.941 8.794 -13.259 1.00 68.75 245 SER A CA 1
ATOM 1778 C C . SER A 1 245 ? 34.986 7.415 -12.586 1.00 68.75 245 SER A C 1
ATOM 1780 O O . SER A 1 245 ? 34.524 6.436 -13.161 1.00 68.75 245 SER A O 1
ATOM 1782 N N . GLU A 1 246 ? 35.572 7.312 -11.393 1.00 76.88 246 GLU A N 1
ATOM 1783 C CA . GLU A 1 246 ? 35.785 6.044 -10.676 1.00 76.88 246 GLU A CA 1
ATOM 1784 C C . GLU A 1 246 ? 34.685 5.739 -9.644 1.00 76.88 246 GLU A C 1
ATOM 1786 O O . GLU A 1 246 ? 34.671 4.666 -9.038 1.00 76.88 246 GLU A O 1
ATOM 1791 N N . ARG A 1 247 ? 33.766 6.682 -9.408 1.00 84.12 247 ARG A N 1
ATOM 1792 C CA . ARG A 1 247 ? 32.701 6.549 -8.405 1.00 84.12 247 ARG A CA 1
ATOM 1793 C C . ARG A 1 247 ? 31.464 5.886 -9.002 1.00 84.12 247 ARG A C 1
ATOM 1795 O O . ARG A 1 247 ? 31.208 5.991 -10.196 1.00 84.12 247 ARG A O 1
ATOM 1802 N N . GLY A 1 248 ? 30.670 5.235 -8.150 1.00 84.88 248 GLY A N 1
ATOM 1803 C CA . GLY A 1 248 ? 29.346 4.755 -8.542 1.00 84.88 248 GLY A CA 1
ATOM 1804 C C . GLY A 1 248 ? 28.485 5.925 -9.016 1.00 84.88 248 GLY A C 1
ATOM 1805 O O . GLY A 1 248 ? 28.399 6.945 -8.333 1.00 84.88 248 GLY A O 1
ATOM 1806 N N . GLN A 1 249 ? 27.882 5.777 -10.188 1.00 86.25 249 GLN A N 1
ATOM 1807 C CA . GLN A 1 249 ? 27.080 6.815 -10.821 1.00 86.25 249 GLN A CA 1
ATOM 1808 C C . GLN A 1 249 ? 25.617 6.394 -10.832 1.00 86.25 249 GLN A C 1
ATOM 1810 O O . GLN A 1 249 ? 25.302 5.258 -11.174 1.00 86.25 249 GLN A O 1
ATOM 1815 N N . LEU A 1 250 ? 24.725 7.314 -10.496 1.00 88.75 250 LEU A N 1
ATOM 1816 C CA . LEU A 1 250 ? 23.292 7.068 -10.475 1.00 88.75 250 LEU A CA 1
ATOM 1817 C C . LEU A 1 250 ? 22.622 8.042 -11.443 1.00 88.75 250 LEU A C 1
ATOM 1819 O O . LEU A 1 250 ? 22.823 9.248 -11.329 1.00 88.75 250 LEU A O 1
ATOM 1823 N N . TYR A 1 251 ? 21.865 7.507 -12.393 1.00 89.81 251 TYR A N 1
ATOM 1824 C CA . TYR A 1 251 ? 21.184 8.247 -13.452 1.00 89.81 251 TYR A CA 1
ATOM 1825 C C . TYR A 1 251 ? 19.679 8.035 -13.346 1.00 89.81 251 TYR A C 1
ATOM 1827 O O . TYR A 1 251 ? 19.238 6.976 -12.891 1.00 89.81 251 TYR A O 1
ATOM 1835 N N . GLY A 1 252 ? 18.899 9.025 -13.781 1.00 91.44 252 GLY A N 1
ATOM 1836 C CA . GLY A 1 252 ? 17.466 8.837 -13.984 1.00 91.44 252 GLY A CA 1
ATOM 1837 C C . GLY A 1 252 ? 17.230 7.762 -15.041 1.00 91.44 252 GLY A C 1
ATOM 1838 O O . GLY A 1 252 ? 17.945 7.702 -16.038 1.00 91.44 252 GLY A O 1
ATOM 1839 N N . ILE A 1 253 ? 16.257 6.887 -14.801 1.00 91.50 253 ILE A N 1
ATOM 1840 C CA . ILE A 1 253 ? 15.904 5.815 -15.727 1.00 91.50 253 ILE A CA 1
ATOM 1841 C C . ILE A 1 253 ? 14.856 6.316 -16.708 1.00 91.50 253 ILE A C 1
ATOM 1843 O O . ILE A 1 253 ? 13.801 6.825 -16.322 1.00 91.50 253 ILE A O 1
ATOM 1847 N N . GLN A 1 254 ? 15.152 6.112 -17.984 1.00 91.06 254 GLN A N 1
ATOM 1848 C CA . GLN A 1 254 ? 14.275 6.445 -19.090 1.00 91.06 254 GLN A CA 1
ATOM 1849 C C . GLN A 1 254 ? 13.609 5.193 -19.653 1.00 91.06 254 GLN A C 1
ATOM 1851 O O . GLN A 1 254 ? 14.165 4.095 -19.621 1.00 91.06 254 GLN A O 1
ATOM 1856 N N . LEU A 1 255 ? 12.412 5.341 -20.205 1.00 90.88 255 LEU A N 1
ATOM 1857 C CA . LEU A 1 255 ? 11.751 4.240 -20.884 1.00 90.88 255 LEU A CA 1
ATOM 1858 C C . LEU A 1 255 ? 12.421 3.987 -22.239 1.00 90.88 255 LEU A C 1
ATOM 1860 O O . LEU A 1 255 ? 12.478 4.882 -23.080 1.00 90.88 255 LEU A O 1
ATOM 1864 N N . GLY A 1 256 ? 12.925 2.775 -22.448 1.00 90.88 256 GLY A N 1
ATOM 1865 C CA . GLY A 1 256 ? 13.488 2.332 -23.716 1.00 90.88 256 GLY A CA 1
ATOM 1866 C C . GLY A 1 256 ? 12.459 1.535 -24.511 1.00 90.88 256 GLY A C 1
ATOM 1867 O O . GLY A 1 256 ? 12.060 0.451 -24.092 1.00 90.88 256 GLY A O 1
ATOM 1868 N N . LEU A 1 257 ? 12.036 2.067 -25.658 1.00 89.12 257 LEU A N 1
ATOM 1869 C CA . LEU A 1 257 ? 11.082 1.431 -26.571 1.00 89.12 257 LEU A CA 1
ATOM 1870 C C . LEU A 1 257 ? 11.599 1.497 -28.008 1.00 89.12 257 LEU A C 1
ATOM 1872 O O . LEU A 1 257 ? 12.236 2.473 -28.412 1.00 89.12 257 LEU A O 1
ATOM 1876 N N . ASP A 1 258 ? 11.255 0.493 -28.810 1.00 87.75 258 ASP A N 1
ATOM 1877 C CA . ASP A 1 258 ? 11.390 0.593 -30.259 1.00 87.75 258 ASP A CA 1
ATOM 1878 C C . ASP A 1 258 ? 10.244 1.458 -30.805 1.00 87.75 258 ASP A C 1
ATOM 1880 O O . ASP A 1 258 ? 9.071 1.094 -30.740 1.00 87.75 258 ASP A O 1
ATOM 1884 N N . THR A 1 259 ? 10.575 2.631 -31.350 1.00 85.94 259 THR A N 1
ATOM 1885 C CA . THR A 1 259 ? 9.577 3.577 -31.878 1.00 85.94 259 THR A CA 1
ATOM 1886 C C . THR A 1 259 ? 8.834 3.059 -33.108 1.00 85.94 259 THR A C 1
ATOM 1888 O O . THR A 1 259 ? 7.798 3.614 -33.476 1.00 85.94 259 THR A O 1
ATOM 1891 N N . SER A 1 260 ? 9.338 1.994 -33.734 1.00 87.88 260 SER A N 1
ATOM 1892 C CA . SER A 1 260 ? 8.719 1.328 -34.877 1.00 87.88 260 SER A CA 1
ATOM 1893 C C . SER A 1 260 ? 7.872 0.108 -34.501 1.00 87.88 260 SER A C 1
ATOM 1895 O O . SER A 1 260 ? 7.156 -0.419 -35.358 1.00 87.88 260 SER A O 1
ATOM 1897 N N . ASP A 1 261 ? 7.904 -0.316 -33.236 1.00 85.69 261 ASP A N 1
ATOM 1898 C CA . ASP A 1 261 ? 7.183 -1.492 -32.771 1.00 85.69 261 ASP A CA 1
ATOM 1899 C C . ASP A 1 261 ? 5.707 -1.181 -32.479 1.00 85.69 261 ASP A C 1
ATOM 1901 O O . ASP A 1 261 ? 5.334 -0.620 -31.449 1.00 85.69 261 ASP A O 1
ATOM 1905 N N . ALA A 1 262 ? 4.837 -1.590 -33.402 1.00 82.31 262 ALA A N 1
ATOM 1906 C CA . ALA A 1 262 ? 3.389 -1.459 -33.256 1.00 82.31 262 ALA A CA 1
ATOM 1907 C C . ALA A 1 262 ? 2.776 -2.435 -32.231 1.00 82.31 262 ALA A C 1
ATOM 1909 O O . ALA A 1 262 ? 1.579 -2.338 -31.956 1.00 82.31 262 ALA A O 1
ATOM 1910 N N . THR A 1 263 ? 3.555 -3.388 -31.711 1.00 85.88 263 THR A N 1
ATOM 1911 C CA . THR A 1 263 ? 3.120 -4.369 -30.706 1.00 85.88 263 THR A CA 1
ATOM 1912 C C . THR A 1 263 ? 3.512 -4.000 -29.279 1.00 85.88 263 THR A C 1
ATOM 1914 O O . THR A 1 263 ? 3.022 -4.639 -28.348 1.00 85.88 263 THR A O 1
ATOM 1917 N N . SER A 1 264 ? 4.282 -2.919 -29.107 1.00 87.50 264 SER A N 1
ATOM 1918 C CA . SER A 1 264 ? 4.718 -2.424 -27.803 1.00 87.50 264 SER A CA 1
ATOM 1919 C C . SER A 1 264 ? 3.539 -2.250 -26.831 1.00 87.50 264 SER A C 1
ATOM 1921 O O . SER A 1 264 ? 2.521 -1.636 -27.177 1.00 87.50 264 SER A O 1
ATOM 1923 N N . PRO A 1 265 ? 3.679 -2.711 -25.574 1.00 87.44 265 PRO A N 1
ATOM 1924 C CA . PRO A 1 265 ? 2.657 -2.532 -24.548 1.00 87.44 265 PRO A CA 1
ATOM 1925 C C . PRO A 1 265 ? 2.516 -1.083 -24.063 1.00 87.44 265 PRO A C 1
ATOM 1927 O O . PRO A 1 265 ? 1.543 -0.753 -23.380 1.00 87.44 265 PRO A O 1
ATOM 1930 N N . PHE A 1 266 ? 3.482 -0.228 -24.403 1.00 88.31 266 PHE A N 1
ATOM 1931 C CA . PHE A 1 266 ? 3.496 1.196 -24.091 1.00 88.31 266 PHE A CA 1
ATOM 1932 C C . PHE A 1 266 ? 3.376 2.032 -25.364 1.00 88.31 266 PHE A C 1
ATOM 1934 O O . PHE A 1 266 ? 3.782 1.615 -26.449 1.00 88.31 266 PHE A O 1
ATOM 1941 N N . ASP A 1 267 ? 2.874 3.256 -25.211 1.00 88.56 267 ASP A N 1
ATOM 1942 C CA . ASP A 1 267 ? 2.901 4.264 -26.270 1.00 88.56 267 ASP A CA 1
ATOM 1943 C C . ASP A 1 267 ? 4.353 4.583 -26.655 1.00 88.56 267 ASP A C 1
ATOM 1945 O O . ASP A 1 267 ? 5.091 5.213 -25.894 1.00 88.56 267 ASP A O 1
ATOM 1949 N N . THR A 1 268 ? 4.759 4.140 -27.844 1.00 88.38 268 THR A N 1
ATOM 1950 C CA . THR A 1 268 ? 6.144 4.234 -28.315 1.00 88.38 268 THR A CA 1
ATOM 1951 C C . THR A 1 268 ? 6.631 5.664 -28.529 1.00 88.38 268 THR A C 1
ATOM 1953 O O . THR A 1 268 ? 7.841 5.902 -28.537 1.00 88.38 268 THR A O 1
ATOM 1956 N N . SER A 1 269 ? 5.723 6.646 -28.608 1.00 86.81 269 SER A N 1
ATOM 1957 C CA . SER A 1 269 ? 6.084 8.070 -28.605 1.00 86.81 269 SER A CA 1
ATOM 1958 C C . SER A 1 269 ? 6.716 8.536 -27.289 1.00 86.81 269 SER A C 1
ATOM 1960 O O . SER A 1 269 ? 7.360 9.585 -27.257 1.00 86.81 269 SER A O 1
ATOM 1962 N N . LYS A 1 270 ? 6.583 7.739 -26.220 1.00 87.31 270 LYS A N 1
ATOM 1963 C CA . LYS A 1 270 ? 7.155 8.004 -24.895 1.00 87.31 270 LYS A CA 1
ATOM 1964 C C . LYS A 1 270 ? 8.560 7.423 -24.710 1.00 87.31 270 LYS A C 1
ATOM 1966 O O . LYS A 1 270 ? 9.081 7.418 -23.596 1.00 87.31 270 LYS A O 1
ATOM 1971 N N . ASN A 1 271 ? 9.188 6.923 -25.776 1.00 89.06 271 ASN A N 1
ATOM 1972 C CA . ASN A 1 271 ? 10.592 6.526 -25.727 1.00 89.06 271 ASN A CA 1
ATOM 1973 C C . ASN A 1 271 ? 11.467 7.692 -25.222 1.00 89.06 271 ASN A C 1
ATOM 1975 O O . ASN A 1 271 ? 11.356 8.818 -25.709 1.00 89.06 271 ASN A O 1
ATOM 1979 N N . GLY A 1 272 ? 12.337 7.422 -24.250 1.00 88.50 272 GLY A N 1
ATOM 1980 C CA . GLY A 1 272 ? 13.196 8.415 -23.604 1.00 88.50 272 GLY A CA 1
ATOM 1981 C C . GLY A 1 272 ? 12.532 9.219 -22.480 1.00 88.50 272 GLY A C 1
ATOM 1982 O O . GLY A 1 272 ? 13.182 10.091 -21.906 1.00 88.50 272 GLY A O 1
ATOM 1983 N N . TYR A 1 273 ? 11.270 8.961 -22.136 1.00 90.00 273 TYR A N 1
ATOM 1984 C CA . TYR A 1 273 ? 10.619 9.647 -21.015 1.00 90.00 273 TYR A CA 1
ATOM 1985 C C . TYR A 1 273 ? 11.129 9.085 -19.688 1.00 90.00 273 TYR A C 1
ATOM 1987 O O . TYR A 1 273 ? 11.354 7.878 -19.574 1.00 90.00 273 TYR A O 1
ATOM 1995 N N . VAL A 1 274 ? 11.294 9.942 -18.681 1.00 91.06 274 VAL A N 1
ATOM 1996 C CA . VAL A 1 274 ? 11.723 9.514 -17.343 1.00 91.06 274 VAL A CA 1
ATOM 1997 C C . VAL A 1 274 ? 10.596 8.755 -16.640 1.00 91.06 274 VAL A C 1
ATOM 1999 O O . VAL A 1 274 ? 9.420 9.125 -16.707 1.00 91.06 274 VAL A O 1
ATOM 2002 N N . VAL A 1 275 ? 10.971 7.666 -15.972 1.00 92.56 275 VAL A N 1
ATOM 2003 C CA . VAL A 1 275 ? 10.054 6.812 -15.218 1.00 92.56 275 VAL A CA 1
ATOM 2004 C C . VAL A 1 275 ? 9.892 7.359 -13.802 1.00 92.56 275 VAL A C 1
ATOM 2006 O O . VAL A 1 275 ? 10.840 7.350 -13.021 1.00 92.56 275 VAL A O 1
ATOM 2009 N N . ASP A 1 276 ? 8.685 7.788 -13.447 1.00 93.56 276 ASP A N 1
ATOM 2010 C CA . ASP A 1 276 ? 8.360 8.217 -12.083 1.00 93.56 276 ASP A CA 1
ATOM 2011 C C . ASP A 1 276 ? 8.238 7.030 -11.115 1.00 93.56 276 ASP A C 1
ATOM 2013 O O . ASP A 1 276 ? 8.089 5.870 -11.510 1.00 93.56 276 ASP A O 1
ATOM 2017 N N . CYS A 1 277 ? 8.281 7.307 -9.815 1.00 95.75 277 CYS A N 1
ATOM 2018 C CA . CYS A 1 277 ? 8.077 6.303 -8.779 1.00 95.75 277 CYS A CA 1
ATOM 2019 C C . CYS A 1 277 ? 7.437 6.877 -7.511 1.00 95.75 277 CYS A C 1
ATOM 2021 O O . CYS A 1 277 ? 7.605 8.047 -7.158 1.00 95.75 277 CYS A O 1
ATOM 2023 N N . ALA A 1 278 ? 6.732 6.011 -6.788 1.00 95.62 278 ALA A N 1
ATOM 2024 C CA . ALA A 1 278 ? 6.163 6.304 -5.484 1.00 95.62 278 ALA A CA 1
ATOM 2025 C C . ALA A 1 278 ? 6.530 5.189 -4.510 1.00 95.62 278 ALA A C 1
ATOM 2027 O O . ALA A 1 278 ? 6.325 4.009 -4.794 1.00 95.62 278 ALA A O 1
ATOM 2028 N N . VAL A 1 279 ? 7.068 5.550 -3.348 1.00 96.00 279 VAL A N 1
ATOM 2029 C CA . VAL A 1 279 ? 7.281 4.601 -2.255 1.00 96.00 279 VAL A CA 1
ATOM 2030 C C . VAL A 1 279 ? 6.067 4.637 -1.346 1.00 96.00 279 VAL A C 1
ATOM 2032 O O . VAL A 1 279 ? 5.714 5.671 -0.774 1.00 96.00 279 VAL A O 1
ATOM 2035 N N . CYS A 1 280 ? 5.431 3.481 -1.228 1.00 93.69 280 CYS A N 1
ATOM 2036 C CA . CYS A 1 280 ? 4.120 3.314 -0.638 1.00 93.69 280 CYS A CA 1
ATOM 2037 C C . CYS A 1 280 ? 4.178 2.315 0.516 1.00 93.69 280 CYS A C 1
ATOM 2039 O O . CYS A 1 280 ? 4.854 1.291 0.434 1.00 93.69 280 CYS A O 1
ATOM 2041 N N . GLN A 1 281 ? 3.423 2.576 1.578 1.00 89.31 281 GLN A N 1
ATOM 2042 C CA . GLN A 1 281 ? 3.234 1.640 2.681 1.00 89.31 281 GLN A CA 1
ATOM 2043 C C . GLN A 1 281 ? 1.815 1.078 2.633 1.00 89.31 281 GLN A C 1
ATOM 2045 O O . GLN A 1 281 ? 0.846 1.826 2.767 1.00 89.31 281 GLN A O 1
ATOM 2050 N N . ILE A 1 282 ? 1.676 -0.237 2.447 1.00 86.81 282 ILE A N 1
ATOM 2051 C CA . ILE A 1 282 ? 0.366 -0.893 2.501 1.00 86.81 282 ILE A CA 1
ATOM 2052 C C . ILE A 1 282 ? -0.035 -1.062 3.955 1.00 86.81 282 ILE A C 1
ATOM 2054 O O . ILE A 1 282 ? 0.702 -1.628 4.760 1.00 86.81 282 ILE A O 1
ATOM 2058 N N . LEU A 1 283 ? -1.232 -0.593 4.274 1.00 74.38 283 LEU A N 1
ATOM 2059 C CA . LEU A 1 283 ? -1.750 -0.577 5.629 1.00 74.38 283 LEU A CA 1
ATOM 2060 C C . LEU A 1 283 ? -2.545 -1.856 5.910 1.00 74.38 283 LEU A C 1
ATOM 2062 O O . LEU A 1 283 ? -3.218 -2.387 5.025 1.00 74.38 283 LEU A O 1
ATOM 2066 N N . ALA A 1 284 ? -2.420 -2.375 7.134 1.00 66.12 284 ALA A N 1
ATOM 2067 C CA . ALA A 1 284 ? -3.085 -3.579 7.647 1.00 66.12 284 ALA A CA 1
ATOM 2068 C C . ALA A 1 284 ? -2.779 -4.907 6.916 1.00 66.12 284 ALA A C 1
ATOM 2070 O O . ALA A 1 284 ? -3.345 -5.936 7.283 1.00 66.12 284 ALA A O 1
ATOM 2071 N N . ASN A 1 285 ? -1.869 -4.906 5.936 1.00 68.00 285 ASN A N 1
ATOM 2072 C CA . ASN A 1 285 ? -1.426 -6.094 5.204 1.00 68.00 285 ASN A CA 1
ATOM 2073 C C . ASN A 1 285 ? 0.038 -6.406 5.568 1.00 68.00 285 ASN A C 1
ATOM 2075 O O . ASN A 1 285 ? 0.921 -5.587 5.277 1.00 68.00 285 ASN A O 1
ATOM 2079 N N . PRO A 1 286 ? 0.336 -7.551 6.210 1.00 74.88 286 PRO A N 1
ATOM 2080 C CA . PRO A 1 286 ? 1.700 -7.909 6.586 1.00 74.88 286 PRO A CA 1
ATOM 2081 C C . PRO A 1 286 ? 2.627 -8.253 5.411 1.00 74.88 286 PRO A C 1
ATOM 2083 O O . PRO A 1 286 ? 3.833 -8.372 5.637 1.00 74.88 286 PRO A O 1
ATOM 2086 N N . ALA A 1 287 ? 2.126 -8.457 4.185 1.00 87.31 287 ALA A N 1
ATOM 2087 C CA . ALA A 1 287 ? 2.971 -8.879 3.070 1.00 87.31 287 ALA A CA 1
ATOM 2088 C C . ALA A 1 287 ? 2.647 -8.189 1.739 1.00 87.31 287 ALA A C 1
ATOM 2090 O O . ALA A 1 287 ? 1.486 -8.005 1.380 1.00 87.31 287 ALA A O 1
ATOM 2091 N N . VAL A 1 288 ? 3.700 -7.887 0.971 1.00 93.56 288 VAL A N 1
ATOM 2092 C CA . VAL A 1 288 ? 3.634 -7.470 -0.433 1.00 93.56 288 VAL A CA 1
ATOM 2093 C C . VAL A 1 288 ? 4.685 -8.225 -1.246 1.00 93.56 288 VAL A C 1
ATOM 2095 O O . VAL A 1 288 ? 5.776 -8.505 -0.740 1.00 93.56 288 VAL A O 1
ATOM 2098 N N . PHE A 1 289 ? 4.365 -8.582 -2.489 1.00 95.69 289 PHE A N 1
ATOM 2099 C CA . PHE A 1 289 ? 5.339 -9.137 -3.432 1.00 95.69 289 PHE A CA 1
ATOM 2100 C C . PHE A 1 289 ? 4.957 -8.850 -4.889 1.00 95.69 289 PHE A C 1
ATOM 2102 O O . PHE A 1 289 ? 3.796 -8.590 -5.200 1.00 95.69 289 PHE A O 1
ATOM 2109 N N . MET A 1 290 ? 5.944 -8.928 -5.782 1.00 97.19 290 MET A N 1
ATOM 2110 C CA . MET A 1 290 ? 5.754 -8.888 -7.232 1.00 97.19 290 MET A CA 1
ATOM 2111 C C . MET A 1 290 ? 5.704 -10.311 -7.792 1.00 97.19 290 MET A C 1
ATOM 2113 O O . MET A 1 290 ? 6.587 -11.122 -7.505 1.00 97.19 290 MET A O 1
ATOM 2117 N N . GLN A 1 291 ? 4.727 -10.593 -8.649 1.00 98.00 291 GLN A N 1
ATOM 2118 C CA . GLN A 1 291 ? 4.676 -11.802 -9.459 1.00 98.00 291 GLN A CA 1
ATOM 2119 C C . GLN A 1 291 ? 4.840 -11.453 -10.941 1.00 98.00 291 GLN A C 1
ATOM 2121 O O . GLN A 1 291 ? 4.094 -10.642 -11.486 1.00 98.00 291 GLN A O 1
ATOM 2126 N N . ALA A 1 292 ? 5.819 -12.077 -11.594 1.00 97.31 292 ALA A N 1
ATOM 2127 C CA . ALA A 1 292 ? 6.056 -11.938 -13.029 1.00 97.31 292 ALA A CA 1
ATOM 2128 C C . ALA A 1 292 ? 5.164 -12.880 -13.858 1.00 97.31 292 ALA A C 1
ATOM 2130 O O . ALA A 1 292 ? 4.682 -13.897 -13.355 1.00 97.31 292 ALA A O 1
ATOM 2131 N N . ALA A 1 293 ? 5.003 -12.556 -15.143 1.00 96.06 293 ALA A N 1
ATOM 2132 C CA . ALA A 1 293 ? 4.247 -13.304 -16.150 1.00 96.06 293 ALA A CA 1
ATOM 2133 C C . ALA A 1 293 ? 2.757 -13.527 -15.812 1.00 96.06 293 ALA A C 1
ATOM 2135 O O . ALA A 1 293 ? 2.160 -14.520 -16.220 1.00 96.06 293 ALA A O 1
ATOM 2136 N N . THR A 1 294 ? 2.148 -12.616 -15.049 1.00 96.44 294 THR A N 1
ATOM 2137 C CA . THR A 1 294 ? 0.713 -12.638 -14.723 1.00 96.44 294 THR A CA 1
ATOM 2138 C C . THR A 1 294 ? 0.228 -11.240 -14.353 1.00 96.44 294 THR A C 1
ATOM 2140 O O . THR A 1 294 ? 1.000 -10.433 -13.843 1.00 96.44 294 THR A O 1
ATOM 2143 N N . ASN A 1 295 ? -1.052 -10.966 -14.585 1.00 96.56 295 ASN A N 1
ATOM 2144 C CA . ASN A 1 295 ? -1.756 -9.766 -14.126 1.00 96.56 295 ASN A CA 1
ATOM 2145 C C . ASN A 1 295 ? -2.767 -10.073 -13.001 1.00 96.56 295 ASN A C 1
ATOM 2147 O O . ASN A 1 295 ? -3.512 -9.194 -12.574 1.00 96.56 295 ASN A O 1
ATOM 2151 N N . THR A 1 296 ? -2.807 -11.316 -12.513 1.00 97.50 296 THR A N 1
ATOM 2152 C CA . THR A 1 296 ? -3.701 -11.754 -11.435 1.00 97.50 296 THR A CA 1
ATOM 2153 C C . THR A 1 296 ? -2.913 -12.237 -10.230 1.00 97.50 296 THR A C 1
ATOM 2155 O O . THR A 1 296 ? -1.990 -13.044 -10.374 1.00 97.50 296 THR A O 1
ATOM 2158 N N . CYS A 1 297 ? -3.328 -11.804 -9.041 1.00 97.38 297 CYS A N 1
ATOM 2159 C CA . CYS A 1 297 ? -2.779 -12.299 -7.786 1.00 97.38 297 CYS A CA 1
ATOM 2160 C C . CYS A 1 297 ? -3.266 -13.719 -7.452 1.00 97.38 297 CYS A C 1
ATOM 2162 O O . CYS A 1 297 ? -4.363 -14.110 -7.864 1.00 97.38 297 CYS A O 1
ATOM 2164 N N . PRO A 1 298 ? -2.495 -14.494 -6.665 1.00 97.62 298 PRO A N 1
ATOM 2165 C CA . PRO A 1 298 ? -2.943 -15.788 -6.163 1.00 97.62 298 PRO A CA 1
ATOM 2166 C C . PRO A 1 298 ? -4.207 -15.675 -5.305 1.00 97.62 298 PRO A C 1
ATOM 2168 O O . PRO A 1 298 ? -4.521 -14.626 -4.743 1.00 97.62 298 PRO A O 1
ATOM 2171 N N . THR A 1 299 ? -4.918 -16.788 -5.132 1.00 95.81 299 THR A N 1
ATOM 2172 C CA . THR A 1 299 ? -6.128 -16.825 -4.301 1.00 95.81 299 THR A CA 1
ATOM 2173 C C . THR A 1 299 ? -5.865 -16.302 -2.883 1.00 95.81 299 THR A C 1
ATOM 2175 O O . THR A 1 299 ? -4.947 -16.753 -2.195 1.00 95.81 299 THR A O 1
ATOM 2178 N N . GLY A 1 300 ? -6.704 -15.365 -2.430 1.00 91.06 300 GLY A N 1
ATOM 2179 C CA . GLY A 1 300 ? -6.598 -14.744 -1.106 1.00 91.06 300 GLY A CA 1
ATOM 2180 C C . GLY A 1 300 ? -5.564 -13.619 -1.002 1.00 91.06 300 GLY A C 1
ATOM 2181 O O . GLY A 1 300 ? -5.243 -13.229 0.118 1.00 91.06 300 GLY A O 1
ATOM 2182 N N . TRP A 1 301 ? -5.045 -13.136 -2.133 1.00 94.44 301 TRP A N 1
ATOM 2183 C CA . TRP A 1 301 ? -4.247 -11.916 -2.250 1.00 94.44 301 TRP A CA 1
ATOM 2184 C C . TRP A 1 301 ? -5.013 -10.857 -3.039 1.00 94.44 301 TRP A C 1
ATOM 2186 O O . TRP A 1 301 ? -5.806 -11.183 -3.925 1.00 94.44 301 TRP A O 1
ATOM 2196 N N . THR A 1 302 ? -4.743 -9.592 -2.737 1.00 92.50 302 THR A N 1
ATOM 2197 C CA . THR A 1 302 ? -5.360 -8.443 -3.404 1.00 92.50 302 THR A CA 1
ATOM 2198 C C . THR A 1 302 ? -4.377 -7.826 -4.389 1.00 92.50 302 THR A C 1
ATOM 2200 O O . THR A 1 302 ? -3.187 -7.717 -4.096 1.00 92.50 302 THR A O 1
ATOM 2203 N N . VAL A 1 303 ? -4.872 -7.426 -5.562 1.00 94.06 303 VAL A N 1
ATOM 2204 C CA . VAL A 1 303 ? -4.082 -6.682 -6.551 1.00 94.06 303 VAL A CA 1
ATOM 2205 C C . VAL A 1 303 ? -3.820 -5.276 -6.024 1.00 94.06 303 VAL A C 1
ATOM 2207 O O . VAL A 1 303 ? -4.760 -4.559 -5.690 1.00 94.06 303 VAL A O 1
ATOM 2210 N N . VAL A 1 304 ? -2.546 -4.891 -5.975 1.00 93.62 304 VAL A N 1
ATOM 2211 C CA . VAL A 1 304 ? -2.111 -3.521 -5.678 1.00 93.62 304 VAL A CA 1
ATOM 2212 C C . VAL A 1 304 ? -2.056 -2.719 -6.974 1.00 93.62 304 VAL A C 1
ATOM 2214 O O . VAL A 1 304 ? -2.726 -1.699 -7.090 1.00 93.62 304 VAL A O 1
ATOM 2217 N N . TYR A 1 305 ? -1.299 -3.209 -7.959 1.00 95.50 305 TYR A N 1
ATOM 2218 C CA . TYR A 1 305 ? -1.292 -2.706 -9.334 1.00 95.50 305 TYR A CA 1
ATOM 2219 C C . TYR A 1 305 ? -0.795 -3.787 -10.304 1.00 95.50 305 TYR A C 1
ATOM 2221 O O . TYR A 1 305 ? -0.214 -4.796 -9.891 1.00 95.50 305 TYR A O 1
ATOM 2229 N N . THR A 1 306 ? -1.038 -3.577 -11.596 1.00 97.12 306 THR A N 1
ATOM 2230 C CA . THR A 1 306 ? -0.601 -4.457 -12.692 1.00 97.12 306 THR A CA 1
ATOM 2231 C C . THR A 1 306 ? 0.223 -3.676 -13.696 1.00 97.12 306 THR A C 1
ATOM 2233 O O . THR A 1 306 ? -0.011 -2.486 -13.892 1.00 97.12 306 THR A O 1
ATOM 2236 N N . GLY A 1 307 ? 1.126 -4.354 -14.387 1.00 97.12 307 GLY A N 1
ATOM 2237 C CA . GLY A 1 307 ? 2.047 -3.698 -15.294 1.00 97.12 307 GLY A CA 1
ATOM 2238 C C . GLY A 1 307 ? 2.745 -4.652 -16.243 1.00 97.12 307 GLY A C 1
ATOM 2239 O O . GLY A 1 307 ? 2.297 -5.785 -16.452 1.00 97.12 307 GLY A O 1
ATOM 2240 N N . TYR A 1 308 ? 3.873 -4.193 -16.772 1.00 97.31 308 TYR A N 1
ATOM 2241 C CA . TYR A 1 308 ? 4.804 -5.010 -17.541 1.00 97.31 308 TYR A CA 1
ATOM 2242 C C . TYR A 1 308 ? 6.118 -5.168 -16.790 1.00 97.31 308 TYR A C 1
ATOM 2244 O O . TYR A 1 308 ? 6.563 -4.272 -16.070 1.00 97.31 308 TYR A O 1
ATOM 2252 N N . LEU A 1 309 ? 6.699 -6.358 -16.900 1.00 97.44 309 LEU A N 1
ATOM 2253 C CA . LEU A 1 309 ? 7.990 -6.663 -16.319 1.00 97.44 309 LEU A CA 1
ATOM 2254 C C . LEU A 1 309 ? 9.056 -5.939 -17.135 1.00 97.44 309 LEU A C 1
ATOM 2256 O O . LEU A 1 309 ? 9.118 -6.099 -18.352 1.00 97.44 309 LEU A O 1
ATOM 2260 N N . MET A 1 310 ? 9.895 -5.176 -16.452 1.00 95.62 310 MET A N 1
ATOM 2261 C CA . MET A 1 310 ? 10.916 -4.342 -17.063 1.00 95.62 310 MET A CA 1
ATOM 2262 C C . MET A 1 310 ? 12.301 -4.697 -16.521 1.00 95.62 310 MET A C 1
ATOM 2264 O O . MET A 1 310 ? 12.437 -5.083 -15.354 1.00 95.62 310 MET A O 1
ATOM 2268 N N . SER A 1 311 ? 13.327 -4.561 -17.358 1.00 94.31 311 SER A N 1
ATOM 2269 C CA . SER A 1 311 ? 14.734 -4.699 -16.968 1.00 94.31 311 SER A CA 1
ATOM 2270 C C . SER A 1 311 ? 15.653 -3.960 -17.947 1.00 94.31 311 SER A C 1
ATOM 2272 O O . SER A 1 311 ? 15.197 -3.201 -18.797 1.00 94.31 311 SER A O 1
ATOM 2274 N N . GLU A 1 312 ? 16.958 -4.156 -17.814 1.00 89.94 312 GLU A N 1
ATOM 2275 C CA . GLU A 1 312 ? 17.965 -3.572 -18.696 1.00 89.94 312 GLU A CA 1
ATOM 2276 C C . GLU A 1 312 ? 18.019 -4.264 -20.065 1.00 89.94 312 GLU A C 1
ATOM 2278 O O . GLU A 1 312 ? 17.522 -5.378 -20.242 1.00 89.94 312 GLU A O 1
ATOM 2283 N N . ILE A 1 313 ? 18.658 -3.607 -21.038 1.00 87.12 313 ILE A N 1
ATOM 2284 C CA . ILE A 1 313 ? 18.851 -4.152 -22.383 1.00 87.12 313 ILE A CA 1
ATOM 2285 C C . ILE A 1 313 ? 19.530 -5.535 -22.353 1.00 87.12 313 ILE A C 1
ATOM 2287 O O . ILE A 1 313 ? 20.565 -5.740 -21.716 1.00 87.12 313 ILE A O 1
ATOM 2291 N N . ALA A 1 314 ? 18.958 -6.494 -23.086 1.00 81.06 314 ALA A N 1
ATOM 2292 C CA . ALA A 1 314 ? 19.387 -7.894 -23.050 1.00 81.06 314 ALA A CA 1
ATOM 2293 C C . ALA A 1 314 ? 20.737 -8.167 -23.740 1.00 81.06 314 ALA A C 1
ATOM 2295 O O . ALA A 1 314 ? 21.394 -9.167 -23.446 1.00 81.06 314 ALA A O 1
ATOM 2296 N N . ALA A 1 315 ? 21.145 -7.326 -24.693 1.00 76.88 315 ALA A N 1
ATOM 2297 C CA . ALA A 1 315 ? 22.334 -7.557 -25.506 1.00 76.88 315 ALA A CA 1
ATOM 2298 C C . ALA A 1 315 ? 22.978 -6.249 -25.980 1.00 76.88 315 ALA A C 1
ATOM 2300 O O . ALA A 1 315 ? 22.321 -5.222 -26.113 1.00 76.88 315 ALA A O 1
ATOM 2301 N N . GLY A 1 316 ? 24.278 -6.315 -26.276 1.00 76.94 316 GLY A N 1
ATOM 2302 C CA . GLY A 1 316 ? 25.081 -5.186 -26.746 1.00 76.94 316 GLY A CA 1
ATOM 2303 C C . GLY A 1 316 ? 26.270 -4.902 -25.833 1.00 76.94 316 GLY A C 1
ATOM 2304 O O . GLY A 1 316 ? 26.344 -5.388 -24.707 1.00 76.94 316 GLY A O 1
ATOM 2305 N N . VAL A 1 317 ? 27.220 -4.099 -26.319 1.00 68.69 317 VAL A N 1
ATOM 2306 C CA . VAL A 1 317 ? 28.408 -3.694 -25.537 1.00 68.69 317 VAL A CA 1
ATOM 2307 C C . VAL A 1 317 ? 28.057 -2.821 -24.328 1.00 68.69 317 VAL A C 1
ATOM 2309 O O . VAL A 1 317 ? 28.882 -2.646 -23.438 1.00 68.69 317 VAL A O 1
ATOM 2312 N N . THR A 1 318 ? 26.835 -2.289 -24.295 1.00 77.88 318 THR A N 1
ATOM 2313 C CA . THR A 1 318 ? 26.299 -1.460 -23.216 1.00 77.88 318 THR A CA 1
ATOM 2314 C C . THR A 1 318 ? 25.384 -2.230 -22.255 1.00 77.88 318 THR A C 1
ATOM 2316 O O . THR A 1 318 ? 24.907 -1.644 -21.286 1.00 77.88 318 THR A O 1
ATOM 2319 N N . ALA A 1 319 ? 25.150 -3.531 -22.468 1.00 78.44 319 ALA A N 1
ATOM 2320 C CA . ALA A 1 319 ? 24.294 -4.329 -21.592 1.00 78.44 319 ALA A CA 1
ATOM 2321 C C . ALA A 1 319 ? 24.911 -4.479 -20.192 1.00 78.44 319 ALA A C 1
ATOM 2323 O O . ALA A 1 319 ? 26.094 -4.794 -20.043 1.00 78.44 319 ALA A O 1
ATOM 2324 N N . THR A 1 320 ? 24.098 -4.264 -19.156 1.00 79.25 320 THR A N 1
ATOM 2325 C CA . THR A 1 320 ? 24.497 -4.434 -17.751 1.00 79.25 320 THR A CA 1
ATOM 2326 C C . THR A 1 320 ? 23.452 -5.258 -17.008 1.00 79.25 320 THR A C 1
ATOM 2328 O O . THR A 1 320 ? 22.313 -5.379 -17.448 1.00 79.25 320 THR A O 1
ATOM 2331 N N . SER A 1 321 ? 23.838 -5.864 -15.886 1.00 81.81 321 SER A N 1
ATOM 2332 C CA . SER A 1 321 ? 22.911 -6.652 -15.072 1.00 81.81 321 SER A CA 1
ATOM 2333 C C . SER A 1 321 ? 22.103 -5.726 -14.166 1.00 81.81 321 SER A C 1
ATOM 2335 O O . SER A 1 321 ? 22.667 -5.148 -13.232 1.00 81.81 321 SER A O 1
ATOM 2337 N N . LYS A 1 322 ? 20.791 -5.626 -14.399 1.00 84.50 322 LYS A N 1
ATOM 2338 C CA . LYS A 1 322 ? 19.841 -4.967 -13.493 1.00 84.50 322 LYS A CA 1
ATOM 2339 C C . LYS A 1 322 ? 18.798 -5.948 -12.972 1.00 84.50 322 LYS A C 1
ATOM 2341 O O . LYS A 1 322 ? 18.594 -7.020 -13.541 1.00 84.50 322 LYS A O 1
ATOM 2346 N N . GLY A 1 323 ? 18.164 -5.587 -11.861 1.00 91.31 323 GLY A N 1
ATOM 2347 C CA . GLY A 1 323 ? 17.001 -6.296 -11.343 1.00 91.31 323 GLY A CA 1
ATOM 2348 C C . GLY A 1 323 ? 15.796 -6.222 -12.287 1.00 91.31 323 GLY A C 1
ATOM 2349 O O . GLY A 1 323 ? 15.835 -5.607 -13.353 1.00 91.31 323 GLY A O 1
ATOM 2350 N N . TYR A 1 324 ? 14.700 -6.847 -11.867 1.00 95.69 324 TYR A N 1
ATOM 2351 C CA . TYR A 1 324 ? 13.411 -6.742 -12.545 1.00 95.69 324 TYR A CA 1
ATOM 2352 C C . TYR A 1 324 ? 12.485 -5.816 -11.762 1.00 95.69 324 TYR A C 1
ATOM 2354 O O . TYR A 1 324 ? 12.392 -5.926 -10.538 1.00 95.69 324 TYR A O 1
ATOM 2362 N N . ALA A 1 325 ? 11.773 -4.945 -12.469 1.00 97.00 325 ALA A N 1
ATOM 2363 C CA . ALA A 1 325 ? 10.762 -4.062 -11.900 1.00 97.00 325 ALA A CA 1
ATOM 2364 C C . ALA A 1 325 ? 9.413 -4.291 -12.587 1.00 97.00 325 ALA A C 1
ATOM 2366 O O . ALA A 1 325 ? 9.360 -4.557 -13.784 1.00 97.00 325 ALA A O 1
ATOM 2367 N N . CYS A 1 326 ? 8.319 -4.180 -11.836 1.00 97.69 326 CYS A N 1
ATOM 2368 C CA . CYS A 1 326 ? 6.984 -4.138 -12.418 1.00 97.69 326 CYS A CA 1
ATOM 2369 C C . CYS A 1 326 ? 6.613 -2.682 -12.680 1.00 97.69 326 CYS A C 1
ATOM 2371 O O . CYS A 1 326 ? 6.381 -1.953 -11.721 1.00 97.69 326 CYS A O 1
ATOM 2373 N N . LEU A 1 327 ? 6.602 -2.252 -13.940 1.00 96.75 327 LEU A N 1
ATOM 2374 C CA . LEU A 1 327 ? 6.229 -0.887 -14.310 1.00 96.75 327 LEU A CA 1
ATOM 2375 C C . LEU A 1 327 ? 4.732 -0.825 -14.576 1.00 96.75 327 LEU A C 1
ATOM 2377 O O . LEU A 1 327 ? 4.236 -1.599 -15.396 1.00 96.75 327 LEU A O 1
ATOM 2381 N N . ASP A 1 328 ? 4.029 0.079 -13.891 1.00 95.31 328 ASP A N 1
ATOM 2382 C CA . ASP A 1 328 ? 2.592 0.271 -14.074 1.00 95.31 328 ASP A CA 1
ATOM 2383 C C . ASP A 1 328 ? 2.255 0.476 -15.558 1.00 95.31 328 ASP A C 1
ATOM 2385 O O . ASP A 1 328 ? 2.903 1.247 -16.269 1.00 95.31 328 ASP A O 1
ATOM 2389 N N . ARG A 1 329 ? 1.234 -0.239 -16.033 1.00 87.38 329 ARG A N 1
ATOM 2390 C CA . ARG A 1 329 ? 0.750 -0.122 -17.411 1.00 87.38 329 ARG A CA 1
ATOM 2391 C C . ARG A 1 329 ? 0.299 1.304 -17.720 1.00 87.38 329 ARG A C 1
ATOM 2393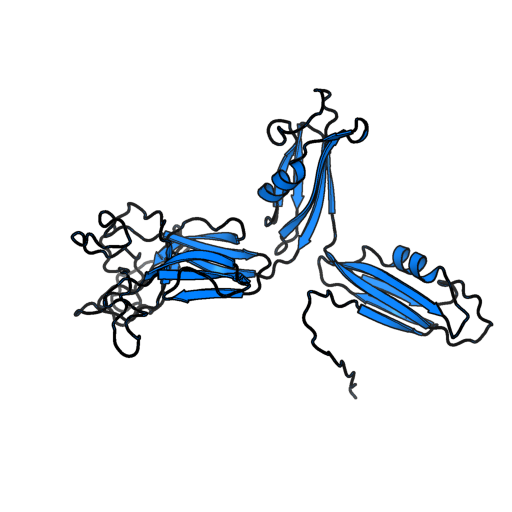 O O . ARG A 1 329 ? 0.518 1.789 -18.826 1.00 87.38 329 ARG A O 1
ATOM 2400 N N . ASP A 1 330 ? -0.333 1.953 -16.750 1.00 82.81 330 ASP A N 1
ATOM 2401 C CA . ASP A 1 330 ? -0.964 3.257 -16.916 1.00 82.81 330 ASP A CA 1
ATOM 2402 C C . ASP A 1 330 ? -0.026 4.389 -16.444 1.00 82.81 330 ASP A C 1
ATOM 2404 O O . ASP A 1 330 ? -0.479 5.477 -16.084 1.00 82.81 330 ASP A O 1
ATOM 2408 N N . ALA A 1 331 ? 1.292 4.137 -16.458 1.00 78.56 331 ALA A N 1
ATOM 2409 C CA . ALA A 1 331 ? 2.294 5.043 -15.923 1.00 78.56 331 ALA A CA 1
ATOM 2410 C C . ALA A 1 331 ? 2.208 6.458 -16.533 1.00 78.56 331 ALA A C 1
ATOM 2412 O O . ALA A 1 331 ? 2.380 6.623 -17.753 1.00 78.56 331 ALA A O 1
ATOM 2413 N N . PRO A 1 332 ? 1.993 7.508 -15.712 1.00 66.19 332 PRO A N 1
ATOM 2414 C CA . PRO A 1 332 ? 2.273 8.867 -16.129 1.00 66.19 332 PRO A CA 1
ATOM 2415 C C . PRO A 1 332 ? 3.795 8.983 -16.234 1.00 66.19 332 PRO A C 1
ATOM 2417 O O . PRO A 1 332 ? 4.504 8.976 -15.237 1.00 66.19 332 PRO A O 1
ATOM 2420 N N . LEU A 1 333 ? 4.300 8.989 -17.462 1.00 70.81 333 LEU A N 1
ATOM 2421 C CA . LEU A 1 333 ? 5.717 9.193 -17.736 1.00 70.81 333 LEU A CA 1
ATOM 2422 C C . LEU A 1 333 ? 5.962 10.696 -17.868 1.00 70.81 333 LEU A C 1
ATOM 2424 O O . LEU A 1 333 ? 5.202 11.377 -18.567 1.00 70.81 333 LEU A O 1
ATOM 2428 N N . SER A 1 334 ? 6.997 11.209 -17.205 1.00 68.62 334 SER A N 1
ATOM 2429 C CA . SER A 1 334 ? 7.353 12.626 -17.290 1.00 68.62 334 SER A CA 1
ATOM 2430 C C . SER A 1 334 ? 7.871 12.962 -18.691 1.00 68.62 334 SER A C 1
ATOM 2432 O O . SER A 1 334 ? 8.662 12.215 -19.266 1.00 68.62 334 SER A O 1
ATOM 2434 N N . THR A 1 335 ? 7.456 14.111 -19.235 1.00 65.19 335 THR A N 1
ATOM 2435 C CA . THR A 1 335 ? 7.962 14.648 -20.514 1.00 65.19 335 THR A CA 1
ATOM 2436 C C . THR A 1 335 ? 9.413 15.113 -20.439 1.00 65.19 335 THR A C 1
ATOM 2438 O O . THR A 1 335 ? 9.971 15.525 -21.458 1.00 65.19 335 THR A O 1
ATOM 2441 N N . ASP A 1 336 ? 10.017 15.094 -19.251 1.00 63.75 336 ASP A N 1
ATOM 2442 C CA . ASP A 1 336 ? 11.424 15.410 -19.065 1.00 63.75 336 ASP A CA 1
ATOM 2443 C C . ASP A 1 336 ? 12.266 14.302 -19.703 1.00 63.75 336 ASP A C 1
ATOM 2445 O O . ASP A 1 336 ? 12.613 13.306 -19.079 1.00 63.75 336 ASP A O 1
ATOM 2449 N N . SER A 1 337 ? 12.571 14.450 -20.989 1.00 60.62 337 SER A N 1
ATOM 2450 C CA . SER A 1 337 ? 13.547 13.607 -21.668 1.00 60.62 337 SER A CA 1
ATOM 2451 C C . SER A 1 337 ? 14.945 14.051 -21.240 1.00 60.62 337 SER A C 1
ATOM 2453 O O . SER A 1 337 ? 15.378 15.150 -21.603 1.00 60.62 337 SER A O 1
ATOM 2455 N N . SER A 1 338 ? 15.660 13.227 -20.476 1.00 63.16 338 SER A N 1
ATOM 2456 C CA . SER A 1 338 ? 17.084 13.452 -20.222 1.00 63.16 338 SER A CA 1
ATOM 2457 C C . SER A 1 338 ? 17.933 12.878 -21.366 1.00 63.16 338 SER A C 1
ATOM 2459 O O . SER A 1 338 ? 17.459 12.120 -22.211 1.00 63.16 338 SER A O 1
ATOM 2461 N N . SER A 1 339 ? 19.199 13.279 -21.460 1.00 64.25 339 SER A N 1
ATOM 2462 C CA . SER A 1 339 ? 20.175 12.635 -22.353 1.00 64.25 339 SER A CA 1
ATOM 2463 C C . SER A 1 339 ? 20.968 11.562 -21.605 1.00 64.25 339 SER A C 1
ATOM 2465 O O . SER A 1 339 ? 22.158 11.372 -21.872 1.00 64.25 339 SER A O 1
ATOM 2467 N N . ASP A 1 340 ? 20.353 10.956 -20.591 1.00 72.88 340 ASP A N 1
ATOM 2468 C CA . ASP A 1 340 ? 21.025 10.012 -19.720 1.00 72.88 340 ASP A CA 1
ATOM 2469 C C . ASP A 1 340 ? 21.206 8.677 -20.440 1.00 72.88 340 ASP A C 1
ATOM 2471 O O . ASP A 1 340 ? 20.425 8.271 -21.294 1.00 72.88 340 ASP A O 1
ATOM 2475 N N . ASN A 1 341 ? 22.287 7.973 -20.121 1.00 82.00 341 ASN A N 1
ATOM 2476 C CA . ASN A 1 341 ? 22.549 6.666 -20.712 1.00 82.00 341 ASN A CA 1
ATOM 2477 C C . ASN A 1 341 ? 22.016 5.552 -19.803 1.00 82.00 341 ASN A C 1
ATOM 2479 O O . ASN A 1 341 ? 22.768 4.649 -19.445 1.00 82.00 341 ASN A O 1
ATOM 2483 N N . ALA A 1 342 ? 20.768 5.649 -19.340 1.00 89.25 342 ALA A N 1
ATOM 2484 C CA . ALA A 1 342 ? 20.183 4.697 -18.396 1.00 89.25 342 ALA A CA 1
ATOM 2485 C C . ALA A 1 342 ? 18.705 4.455 -18.724 1.00 89.25 342 ALA A C 1
ATOM 2487 O O . ALA A 1 342 ? 17.892 5.377 -18.709 1.00 89.25 342 ALA A O 1
ATOM 2488 N N . PHE A 1 343 ? 18.364 3.204 -19.034 1.00 90.62 343 PHE A N 1
ATOM 2489 C CA . PHE A 1 343 ? 17.072 2.859 -19.615 1.00 90.62 343 PHE A CA 1
ATOM 2490 C C . PHE A 1 343 ? 16.454 1.633 -18.948 1.00 90.62 343 PHE A C 1
ATOM 2492 O O . PHE A 1 343 ? 17.135 0.835 -18.309 1.00 90.62 343 PHE A O 1
ATOM 2499 N N . VAL A 1 344 ? 15.151 1.461 -19.136 1.00 92.94 344 VAL A N 1
ATOM 2500 C CA . VAL A 1 344 ? 14.440 0.231 -18.799 1.00 92.94 344 VAL A CA 1
ATOM 2501 C C . VAL A 1 344 ? 13.564 -0.199 -19.973 1.00 92.94 344 VAL A C 1
ATOM 2503 O O . VAL A 1 344 ? 12.897 0.630 -20.589 1.00 92.94 344 VAL A O 1
ATOM 2506 N N . TYR A 1 345 ? 13.570 -1.492 -20.281 1.00 93.19 345 TYR A N 1
ATOM 2507 C CA . TYR A 1 345 ? 12.926 -2.094 -21.447 1.00 93.19 345 TYR A CA 1
ATOM 2508 C C . TYR A 1 345 ? 11.939 -3.183 -21.019 1.00 93.19 345 TYR A C 1
ATOM 2510 O O . TYR A 1 345 ? 12.171 -3.835 -19.991 1.00 93.19 345 TYR A O 1
ATOM 2518 N N . PRO A 1 346 ? 10.866 -3.418 -21.795 1.00 94.38 346 PRO A N 1
ATOM 2519 C CA . PRO A 1 346 ? 9.997 -4.572 -21.599 1.00 94.38 346 PRO A CA 1
ATOM 2520 C C . PRO A 1 346 ? 10.777 -5.889 -21.656 1.00 94.38 346 PRO A C 1
ATOM 2522 O O . PRO A 1 346 ? 11.674 -6.070 -22.478 1.00 94.38 346 PRO A O 1
ATOM 2525 N N . VAL A 1 347 ? 10.434 -6.822 -20.771 1.00 95.00 347 VAL A N 1
ATOM 2526 C CA . VAL A 1 347 ? 11.053 -8.150 -20.725 1.00 95.00 347 VAL A CA 1
ATOM 2527 C C . VAL A 1 347 ? 10.257 -9.124 -21.577 1.00 95.00 347 VAL A C 1
ATOM 2529 O O . VAL A 1 347 ? 9.085 -9.385 -21.310 1.00 95.00 347 VAL A O 1
ATOM 2532 N N . GLU A 1 348 ? 10.930 -9.726 -22.548 1.00 93.56 348 GLU A N 1
ATOM 2533 C CA . GLU A 1 348 ? 10.371 -10.754 -23.419 1.00 93.56 348 GLU A CA 1
ATOM 2534 C C . GLU A 1 348 ? 10.459 -12.154 -22.790 1.00 93.56 348 GLU A C 1
ATOM 2536 O O . GLU A 1 348 ? 11.485 -12.558 -22.231 1.00 93.56 348 GLU A O 1
ATOM 2541 N N . GLY A 1 349 ? 9.407 -12.955 -22.952 1.00 93.00 349 GLY A N 1
ATOM 2542 C CA . GLY A 1 349 ? 9.466 -14.393 -22.706 1.00 93.00 349 GLY A CA 1
ATOM 2543 C C . GLY A 1 349 ? 10.182 -15.113 -23.850 1.00 93.00 349 GLY A C 1
ATOM 2544 O O . GLY A 1 349 ? 9.760 -15.020 -24.997 1.00 93.00 349 GLY A O 1
ATOM 2545 N N . LYS A 1 350 ? 11.237 -15.881 -23.560 1.00 93.81 350 LYS A N 1
ATOM 2546 C CA . LYS A 1 350 ? 11.894 -16.751 -24.555 1.00 93.81 350 LYS A CA 1
ATOM 2547 C C . LYS A 1 350 ? 11.500 -18.207 -24.344 1.00 93.81 350 LYS A C 1
ATOM 2549 O O . LYS A 1 350 ? 11.686 -18.741 -23.247 1.00 93.81 350 LYS A O 1
ATOM 2554 N N . CYS A 1 351 ? 10.981 -18.856 -25.386 1.00 92.62 351 CYS A N 1
ATOM 2555 C CA . CYS A 1 351 ? 10.655 -20.279 -25.346 1.00 92.62 351 CYS A CA 1
ATOM 2556 C C . CYS A 1 351 ? 11.902 -21.126 -25.040 1.00 92.62 351 CYS A C 1
ATOM 2558 O O . CYS A 1 351 ? 13.023 -20.826 -25.449 1.00 92.62 351 CYS A O 1
ATOM 2560 N N . GLY A 1 352 ? 11.696 -22.233 -24.332 1.00 90.94 352 GLY A N 1
ATOM 2561 C CA . GLY A 1 352 ? 12.747 -23.170 -23.952 1.00 90.94 352 GLY A CA 1
ATOM 2562 C C . GLY A 1 352 ? 12.264 -23.997 -22.773 1.00 90.94 352 GLY A C 1
ATOM 2563 O O . GLY A 1 352 ? 11.281 -24.725 -22.885 1.00 90.94 352 GLY A O 1
ATOM 2564 N N . THR A 1 353 ? 12.899 -23.833 -21.611 1.00 92.31 353 THR A N 1
ATOM 2565 C CA . THR A 1 353 ? 12.338 -24.344 -20.348 1.00 92.31 353 THR A CA 1
ATOM 2566 C C . THR A 1 353 ? 11.035 -23.622 -19.986 1.00 92.31 353 THR A C 1
ATOM 2568 O O . THR A 1 353 ? 10.134 -24.230 -19.405 1.00 92.31 353 THR A O 1
ATOM 2571 N N . LEU A 1 354 ? 10.890 -22.349 -20.384 1.00 91.06 354 LEU A N 1
ATOM 2572 C CA . LEU A 1 354 ? 9.582 -21.701 -20.453 1.00 91.06 354 LEU A CA 1
ATOM 2573 C C . LEU A 1 354 ? 8.773 -22.390 -21.555 1.00 91.06 354 LEU A C 1
ATOM 2575 O O . LEU A 1 354 ? 9.089 -22.296 -22.742 1.00 91.06 354 LEU A O 1
ATOM 2579 N N . SER A 1 355 ? 7.775 -23.163 -21.129 1.00 91.06 355 SER A N 1
ATOM 2580 C CA . SER A 1 355 ? 7.030 -24.059 -22.009 1.00 91.06 355 SER A CA 1
ATOM 2581 C C . SER A 1 355 ? 6.056 -23.283 -22.884 1.00 91.06 355 SER A C 1
ATOM 2583 O O . SER A 1 355 ? 5.096 -22.687 -22.397 1.00 91.06 355 SER A O 1
ATOM 2585 N N . CYS A 1 356 ? 6.256 -23.370 -24.189 1.00 91.62 356 CYS A N 1
ATOM 2586 C CA . CYS A 1 356 ? 5.295 -22.904 -25.179 1.00 91.62 356 CYS A CA 1
ATOM 2587 C C . CYS A 1 356 ? 4.313 -24.064 -25.455 1.00 91.62 356 CYS A C 1
ATOM 2589 O O . CYS A 1 356 ? 4.762 -25.208 -25.582 1.00 91.62 356 CYS A O 1
ATOM 2591 N N . PRO A 1 357 ? 2.980 -23.841 -25.433 1.00 84.75 357 PRO A N 1
ATOM 2592 C CA . PRO A 1 357 ? 2.279 -22.583 -25.723 1.00 84.75 357 PRO A CA 1
ATOM 2593 C C . PRO A 1 357 ? 1.840 -21.741 -24.507 1.00 84.75 357 PRO A C 1
ATOM 2595 O O . PRO A 1 357 ? 1.098 -20.782 -24.692 1.00 84.75 357 PRO A O 1
ATOM 2598 N N . ASN A 1 358 ? 2.232 -22.081 -23.273 1.00 91.19 358 ASN A N 1
ATOM 2599 C CA . ASN A 1 358 ? 1.837 -21.275 -22.102 1.00 91.19 358 ASN A CA 1
ATOM 2600 C C . ASN A 1 358 ? 2.496 -19.888 -22.122 1.00 91.19 358 ASN A C 1
ATOM 2602 O O . ASN A 1 358 ? 1.912 -18.919 -21.649 1.00 91.19 358 ASN A O 1
ATOM 2606 N N . TYR A 1 359 ? 3.701 -19.816 -22.687 1.00 93.94 359 TYR A N 1
ATOM 2607 C CA . TYR A 1 359 ? 4.356 -18.580 -23.095 1.00 93.94 359 TYR A CA 1
ATOM 2608 C C . TYR A 1 359 ? 4.252 -18.423 -24.614 1.00 93.94 359 TYR A C 1
ATOM 2610 O O . TYR A 1 359 ? 4.241 -19.415 -25.352 1.00 93.94 359 TYR A O 1
ATOM 2618 N N . ILE A 1 360 ? 4.201 -17.175 -25.071 1.00 93.56 360 ILE A N 1
ATOM 2619 C CA . ILE A 1 360 ? 4.338 -16.806 -26.480 1.00 93.56 360 ILE A CA 1
ATOM 2620 C C . ILE A 1 360 ? 5.778 -16.328 -26.664 1.00 93.56 360 ILE A C 1
ATOM 2622 O O . ILE A 1 360 ? 6.240 -15.480 -25.902 1.00 93.56 360 ILE A O 1
ATOM 2626 N N . ASP A 1 361 ? 6.491 -16.898 -27.636 1.00 93.44 361 ASP A N 1
ATOM 2627 C CA . ASP A 1 361 ? 7.886 -16.532 -27.886 1.00 93.44 361 ASP A CA 1
ATOM 2628 C C . ASP A 1 361 ? 8.002 -15.047 -28.236 1.00 93.44 361 ASP A C 1
ATOM 2630 O O . ASP A 1 361 ? 7.293 -14.564 -29.119 1.00 93.44 361 ASP A O 1
ATOM 2634 N N . ASN A 1 362 ? 8.933 -14.358 -27.580 1.00 91.62 362 ASN A N 1
ATOM 2635 C CA . ASN A 1 362 ? 9.230 -12.931 -27.730 1.00 91.62 362 ASN A CA 1
ATOM 2636 C C . ASN A 1 362 ? 8.129 -11.976 -27.246 1.00 91.62 362 ASN A C 1
ATOM 2638 O O . ASN A 1 362 ? 8.296 -10.776 -27.389 1.00 91.62 362 ASN A O 1
ATOM 2642 N N . ALA A 1 363 ? 7.037 -12.468 -26.656 1.00 93.00 363 ALA A N 1
ATOM 2643 C CA . ALA A 1 363 ? 6.006 -11.589 -26.110 1.00 93.00 363 ALA A CA 1
ATOM 2644 C C . ALA A 1 363 ? 6.453 -10.953 -24.786 1.00 93.00 363 ALA A C 1
ATOM 2646 O O . ALA A 1 363 ? 7.076 -11.614 -23.945 1.00 93.00 363 ALA A O 1
ATOM 2647 N N . GLU A 1 364 ? 6.075 -9.696 -24.572 1.00 94.50 364 GLU A N 1
ATOM 2648 C CA . GLU A 1 364 ? 6.338 -8.948 -23.349 1.00 94.50 364 GLU A CA 1
ATOM 2649 C C . GLU A 1 364 ? 5.576 -9.552 -22.167 1.00 94.50 364 GLU A C 1
ATOM 2651 O O . GLU A 1 364 ? 4.373 -9.826 -22.216 1.00 94.50 364 GLU A O 1
ATOM 2656 N N . LEU A 1 365 ? 6.283 -9.759 -21.060 1.00 96.38 365 LEU A N 1
ATOM 2657 C CA . LEU A 1 365 ? 5.717 -10.371 -19.869 1.00 96.38 365 LEU A CA 1
ATOM 2658 C C . LEU A 1 365 ? 5.017 -9.323 -19.007 1.00 96.38 365 LEU A C 1
ATOM 2660 O O . LEU A 1 365 ? 5.619 -8.348 -18.565 1.00 96.38 365 LEU A O 1
ATOM 2664 N N . THR A 1 366 ? 3.753 -9.571 -18.678 1.00 97.50 366 THR A N 1
ATOM 2665 C CA . THR A 1 366 ? 3.038 -8.786 -17.666 1.00 97.50 366 THR A CA 1
ATOM 2666 C C . THR A 1 366 ? 3.584 -9.055 -16.265 1.00 97.50 366 THR A C 1
ATOM 2668 O O . THR A 1 366 ? 4.220 -10.079 -16.008 1.00 97.50 366 THR A O 1
ATOM 2671 N N . CYS A 1 367 ? 3.248 -8.198 -15.315 1.00 98.31 367 CYS A N 1
ATOM 2672 C CA . CYS A 1 367 ? 3.509 -8.398 -13.897 1.00 98.31 367 CYS A CA 1
ATOM 2673 C C . CYS A 1 367 ? 2.359 -7.856 -13.044 1.00 98.31 367 CYS A C 1
ATOM 2675 O O . CYS A 1 367 ? 1.534 -7.052 -13.488 1.00 98.31 367 CYS A O 1
ATOM 2677 N N . VAL A 1 368 ? 2.323 -8.290 -11.789 1.00 98.12 368 VAL A N 1
ATOM 2678 C CA . VAL A 1 368 ? 1.376 -7.811 -10.784 1.00 98.12 368 VAL A CA 1
ATOM 2679 C C . VAL A 1 368 ? 2.083 -7.663 -9.448 1.00 98.12 368 VAL A C 1
ATOM 2681 O O . VAL A 1 368 ? 2.921 -8.489 -9.083 1.00 98.12 368 VAL A O 1
ATOM 2684 N N . VAL A 1 369 ? 1.734 -6.621 -8.704 1.00 97.00 369 VAL A N 1
ATOM 2685 C CA . VAL A 1 369 ? 2.108 -6.479 -7.297 1.00 97.00 369 VAL A CA 1
ATOM 2686 C C . VAL A 1 369 ? 0.895 -6.813 -6.439 1.00 97.00 369 VAL A C 1
ATOM 2688 O O . VAL A 1 369 ? -0.203 -6.309 -6.674 1.00 97.00 369 VAL A O 1
ATOM 2691 N N . CYS A 1 370 ? 1.092 -7.693 -5.461 1.00 95.75 370 CYS A N 1
ATOM 2692 C CA . CYS A 1 370 ? 0.038 -8.294 -4.650 1.00 95.75 370 CYS A CA 1
ATOM 2693 C C . CYS A 1 370 ? 0.268 -8.045 -3.163 1.00 95.75 370 CYS A C 1
ATOM 2695 O O . CYS A 1 370 ? 1.414 -8.085 -2.715 1.00 95.75 370 CYS A O 1
ATOM 2697 N N . SER A 1 371 ? -0.811 -7.877 -2.393 1.00 93.00 371 SER A N 1
ATOM 2698 C CA . SER A 1 371 ? -0.765 -7.713 -0.933 1.00 93.00 371 SER A CA 1
ATOM 2699 C C . SER A 1 371 ? -1.737 -8.614 -0.169 1.00 93.00 371 SER A C 1
ATOM 2701 O O . SER A 1 371 ? -2.716 -9.117 -0.738 1.00 93.00 371 SER A O 1
ATOM 2703 N N . LYS A 1 372 ? -1.425 -8.860 1.110 1.00 86.56 372 LYS A N 1
ATOM 2704 C CA . LYS A 1 372 ? -2.223 -9.674 2.033 1.00 86.56 372 LYS A CA 1
ATOM 2705 C C . LYS A 1 372 ? -1.976 -9.323 3.489 1.00 86.56 372 LYS A C 1
ATOM 2707 O O . LYS A 1 372 ? -0.804 -9.002 3.804 1.00 86.56 372 LYS A O 1
#

pLDDT: mean 83.51, std 14.78, range [24.92, 98.31]

Secondary structure (DSSP, 8-state):
--------PPP--S-----EEEEEETTEEEEEE--TTEEEEEEEEEEEETTEEETTHHHHHHHHHTT-SEEEEEESTTTS---SPTT---EEEEEEEEEEPEEEEEEETTEEEEEE--TTEEEEEEEEEEEETTTTEEBTTHHHHHHHHHTT-SEEEEEESTTT-TTB---S-S--EEEEEEEEEE--EEEEEEET-SS--TTEEEEEEEEEEEPPTT-S-S-SS-EEEESS----S-------TTS---EEPEE---TT-TT-SS-GGGTTEE-EEEEEEEES-S-EEEEES-SSPPTT-EEEEEEEEEES-SSSTT------EEEETT---EEEE---S-EEEEPBPPSSSS-TTTSPTTPBPEEEEEE-

Nearest PDB structures (foldseek):
  2zx0-assembly1_A  TM=5.012E-01  e=5.475E-13  Oncorhynchus keta
  5h4s-assembly1_A-2  TM=3.185E-01  e=3.118E-14  Toxopneustes pileolus
  8suf-assembly4_H  TM=9.147E-01  e=1.034E-05  Caenorhabditis elegans
  2jxa-assembly1_A  TM=8.865E-01  e=7.427E-06  Mus musculus
  5iaz-assembly1_A  TM=7.665E-01  e=6.527E-03  Oryza sativa Indica Group

Solvent-accessible surface area (backbone atoms only — not comparable to full-atom values): 20840 Å² total; per-residue (Å²): 136,89,86,88,81,88,79,85,84,81,90,74,97,66,101,62,83,75,65,46,73,48,81,35,48,60,81,38,68,45,79,46,79,36,59,93,56,21,13,33,42,62,79,44,39,43,33,36,53,90,95,37,36,22,94,57,34,37,61,55,50,33,76,73,38,43,77,30,39,60,42,78,43,70,35,40,73,91,73,42,76,53,74,55,70,91,92,65,87,32,32,41,38,35,32,30,38,69,40,62,41,72,50,75,52,75,34,52,49,85,40,66,43,76,46,80,35,59,94,76,20,22,31,40,65,75,45,42,45,31,33,27,80,93,75,76,26,44,21,88,52,31,40,60,52,49,35,76,70,30,42,75,25,42,62,28,79,43,67,29,45,62,87,73,44,70,63,44,67,59,72,99,71,77,70,35,30,38,39,38,31,30,25,37,39,71,61,60,48,31,76,48,75,41,34,25,24,74,62,52,54,96,66,33,42,68,77,49,46,27,34,28,27,27,31,39,56,54,41,95,57,42,58,42,57,79,42,72,39,55,85,74,79,86,82,94,80,80,82,78,77,71,95,61,90,87,58,74,46,78,32,60,24,17,35,48,55,61,72,82,48,88,80,53,91,56,71,35,90,49,45,41,18,28,33,23,10,13,38,23,35,33,57,79,19,80,40,67,50,76,44,76,73,32,74,68,56,60,93,89,41,43,74,69,50,48,21,36,27,26,25,43,58,91,68,65,92,42,42,42,78,50,51,79,44,54,34,34,66,84,35,65,58,41,86,62,59,66,94,60,62,18,56,36,24,76,35,57,38,65,65,64,91,50,51,68,83,86,45,56,71,68,39,70,27,32,6,21,33,28,35,66